Protein AF-A0A838LNK2-F1 (afdb_monomer)

Foldseek 3Di:
DKDKDKDFLDDADQEEEEEEEALQQDPLLQNLLVVLADGHHGYMYMGIFDDAPDPDALLNRLVVVLVVQCVVDVDDEYAYAYAALGLSSQVNSVVVCVVVVHHHPAREYEQYDAAPLLADPVQLVQLLVLLLVVQLVVLVPDDPVVSVVSVVVSVVVSVVSVCSNVDDLDDPLNVDDGSSVNSVSSRHPDDAAADADAYEYAHEPDEPRSGGRCSRCCVRYVNYWYAYFYDYSSLCRPPSVNSSSNSLLVNVRSDDPPQAAEEEQEEAAQDLLSVVVLLLLVVQPHAYAYEYAPNHLSRHFSSHRHYFHQDLVCNLVSVVVSCVVRVGLEYFYAAPVRLLSLLVLLVPQDCVDPSSVSSNVRSCFHWNDNVLSPVQQPQQSLQVLCVVLVQAAFDKDWDDDLVVVVVVCVVPPAKKKKAWTPDDQPPRIDIDGDSVVSVVSCCVNQDQDDPVRLVCCCVPRVDPVSVVCVVVVDTTTMMMTHDADAWKKKKKFADGQLATQDIFIWTQPDALDDRHDGFKIFTDDDPSVVSSCSSSSNVSRTHHMKMWMWGQHPVRHTHTRHIGSGGDSCLSDAHPVRHNSSQSSRVVVPRNPDDRDGDDWQNSMEGEPPRNCVSDVPDPCVVRTHDPDPPVGVSSNCSRPPDPPPDDDDDDDDPDPPVVPPPDD

Solvent-accessible surface area (backbone atoms only — not comparable to full-atom values): 35195 Å² total; per-residue (Å²): 113,52,48,77,46,78,44,77,80,38,84,54,77,68,52,55,41,38,36,26,25,32,34,69,37,41,56,70,60,45,46,38,26,60,73,37,36,76,90,44,46,16,31,39,28,36,13,55,28,47,39,77,68,48,91,58,38,54,67,61,49,9,50,54,51,32,54,51,51,43,68,79,46,79,68,74,65,38,30,33,32,4,32,29,55,12,14,58,30,31,55,50,15,50,51,54,37,42,76,71,71,44,52,70,76,41,42,32,26,37,54,47,78,72,43,72,62,78,42,57,68,72,55,50,52,51,12,51,50,47,46,51,49,62,54,53,64,70,37,84,83,48,60,68,72,60,33,51,55,51,48,51,58,46,50,53,51,51,50,50,52,55,46,59,48,75,47,78,85,81,85,58,48,61,79,42,90,46,42,32,57,20,32,49,53,28,46,52,70,52,75,92,62,78,45,94,47,74,34,40,34,39,33,37,68,49,50,90,68,42,46,63,65,64,74,66,42,48,88,30,24,78,43,57,42,54,32,27,34,58,38,35,78,58,33,41,27,74,31,62,72,24,1,31,52,41,17,53,42,48,51,71,68,70,52,77,76,82,86,48,56,31,33,31,43,30,33,79,54,57,57,52,54,57,33,49,49,36,38,50,42,32,71,50,45,30,46,24,31,27,35,24,34,84,80,19,42,41,63,41,26,60,42,27,54,45,57,39,66,42,39,78,88,46,45,64,61,36,50,51,53,42,48,68,74,64,65,44,70,31,52,46,27,49,32,69,67,35,42,54,47,50,50,47,51,39,74,72,35,50,67,93,38,72,69,23,33,53,50,35,53,36,48,35,63,16,54,12,47,77,88,34,65,69,53,68,60,35,64,47,58,49,51,51,55,32,48,79,65,72,31,53,51,58,64,61,40,75,44,92,48,67,64,49,50,54,57,46,46,74,75,45,83,70,46,31,32,40,36,35,59,90,52,64,80,68,47,56,57,43,80,30,81,47,77,77,48,43,59,54,47,46,55,66,59,49,47,66,77,50,68,70,55,20,50,46,35,32,70,74,71,62,33,56,58,53,44,50,43,53,74,72,60,62,65,58,55,37,34,39,31,50,57,78,71,58,45,50,28,39,34,19,34,16,30,51,75,19,39,64,72,27,47,27,32,29,40,55,75,37,49,63,53,101,59,39,62,69,17,25,35,30,45,39,83,53,70,54,53,54,51,37,49,45,52,51,30,37,78,47,24,28,14,36,38,25,24,38,36,29,34,26,34,93,89,65,49,43,27,51,75,47,68,42,90,15,40,44,90,58,42,77,49,58,14,68,88,59,36,33,20,58,42,48,54,42,33,78,74,76,35,71,64,61,72,72,73,83,84,80,44,53,91,28,21,35,23,37,67,64,47,29,57,70,72,40,77,82,44,67,47,72,76,65,25,33,58,62,64,58,74,95,39,58,47,48,51,51,55,66,68,51,72,71,93,78,75,76,94,70,96,76,80,84,82,66,81,70,75,77,72,77,83,70,136

Nearest PDB structures (foldseek):
  2pn1-assembly1_A-2  TM=7.742E-01  e=3.498E-11  Exiguobacterium sibiricum 255-15
  8q0t-assembly1_B  TM=6.467E-01  e=3.901E-11  Mycobacterium tuberculosis
  7crn-assembly2_B-2  TM=6.788E-01  e=2.236E-10  Streptomyces abietis
  6fw5-assembly4_D  TM=6.470E-01  e=3.384E-08  Mycobacterium tuberculosis CDC1551
  6fvj-assembly5_E  TM=6.782E-01  e=7.588E-07  Mycobacterium tuberculosis

Secondary structure (DSSP, 8-state):
--EEEEEEEE--SS-EEEEEP-TT--SGGGHHHHHHSPSSSEEEEEEEEPPTT----HHHHHHHHHHHHHHH--SS-EEEEEETHHHHHHHHHHHHHHHTT--EEEEEEES----GGGS-HHHHHHHHHHHHHHHHHTTTTS-HHHHHHHHHHHHHHHHHHHHHHHSPP---GGG--SHHHHHHHHHHH-------S-EEEEEESS-TTSS-HHHHHTTT-TTEEEEEESS-TTHHHHSHHHHHHHHHHHHHHHS--TTS-EEEEE-SS--HHHHHHHHHHHHTT-EEEEEE-TTSGGGT-TTEEEEEEPPSS-HHHHHHHHHHHH--SEEEESSHHHHHHHHHHHHHS-TTSHHHHHHHHHHHHHHB-GGGTTGGG-HHHHHHHHHHTT-----EEEESSHHHHHHHHHHS-S-EEEEETT--TTTTEEEESSHHHHHHHHHHHHSPPPHHHHHHHHHHT--HHHHHHHHTTPPPPEEEEEPPPSEEEEEEEEEETTEEEEEEEEEEEEESSTTSPEEEEEEE--HHHHHHHHHHHHHTTB-EEEEEEEEE-TT--EEEEEEE-S--TTTTS--TT---HHHHHHHHTT---SPPP----GGGEEE-TTHHHHH-TT-THHHHSEE---TT-HHHHHHHHS--TT----------GGGSSSS--

Radius of gyration: 28.28 Å; Cα contacts (8 Å, |Δi|>4): 1349; chains: 1; bounding box: 71×56×85 Å

pLDDT: mean 85.33, std 14.58, range [22.38, 98.44]

Sequence (665 aa):
MCRLTVAELRPGSDGTLFLLGGAGASTEELVPLVEGLPAGPRVVALALAADPGSADTVASMAAVAASAVGAEQPEGALRLLGYSFGGLLALEAAELLTAAGRSVAFVGLVDSFFDQRHWPTGLFARATARRTWVHLRDITGRPPVQALRELSARSARLTRRLRRRRGPAQPAVAALATPQDRNLAVMALWQPRVVDRPVTLFAATEADFGCDLAELWRPWLPQLEVRRVWGNHLDLTQTSVGAARLARAVSRAVEPTSGHLTVLVASTFRWPGAARLAADLTEVGCTVDGVAPRGSALHVVSAVRRSHPLGLVDPVGSLRSAIEASEPDLVIPFDDRTRQVLARIHAESDPTTASGSRMRELLEQSLGSPGTFASVYSRNGLMELARDAGVLCPPTAAVNSAADIAAWMGRNPGPAVLKTDGSWGGRGMAILRTDAEAGVAWRDLHRRPSLARALKRLVVERDPWALRAWVAGTRPTVSIQSYIEGRPANAAVACHRGTALGAVQAEVVESDGPTGPSTVLRVVDHPDMDYAVKSIVSRLELSGLCGLDFILDADGRAHLLELNPRATPTSHLIGADGADPLTLLRAVHGYDEPPARTASYPGGLVALFPQELVRDAGSRYLQCAHHDVPTYAPDLVAAALARPRGRRRGSTPRIAPAVVEAEVP

Mean predicted aligned error: 10.94 Å

Structure (mmCIF, N/CA/C/O backbone):
data_AF-A0A838LNK2-F1
#
_entry.id   AF-A0A838LNK2-F1
#
loop_
_atom_site.group_PDB
_atom_site.id
_atom_site.type_symbol
_atom_site.label_atom_id
_atom_site.label_alt_id
_atom_site.label_comp_id
_atom_site.label_asym_id
_atom_site.label_entity_id
_atom_site.label_seq_id
_atom_site.pdbx_PDB_ins_code
_atom_site.Cartn_x
_atom_site.Cartn_y
_atom_site.Cartn_z
_atom_site.occupancy
_atom_site.B_iso_or_equiv
_atom_site.auth_seq_id
_atom_site.auth_comp_id
_atom_site.auth_asym_id
_atom_site.auth_atom_id
_atom_site.pdbx_PDB_model_num
ATOM 1 N N . MET A 1 1 ? -20.623 6.439 42.849 1.00 74.50 1 MET A N 1
ATOM 2 C CA . MET A 1 1 ? -20.824 6.015 41.449 1.00 74.50 1 MET A CA 1
ATOM 3 C C . MET A 1 1 ? -20.039 6.992 40.613 1.00 74.50 1 MET A C 1
ATOM 5 O O . MET A 1 1 ? -20.141 8.171 40.909 1.00 74.50 1 MET A O 1
ATOM 9 N N . CYS A 1 2 ? -19.279 6.538 39.621 1.00 89.69 2 CYS A N 1
ATOM 10 C CA . CYS A 1 2 ? -18.494 7.434 38.772 1.00 89.69 2 CYS A CA 1
ATOM 11 C C . CYS A 1 2 ? -19.308 8.623 38.235 1.00 89.69 2 CYS A C 1
ATOM 13 O O . CYS A 1 2 ? -20.499 8.500 37.936 1.00 89.69 2 CYS A O 1
ATOM 15 N N . ARG A 1 3 ? -18.646 9.763 38.049 1.00 92.31 3 ARG A N 1
ATOM 16 C CA . ARG A 1 3 ? -19.239 10.927 37.382 1.00 92.31 3 ARG A CA 1
ATOM 17 C C . ARG A 1 3 ? -19.152 10.761 35.874 1.00 92.31 3 ARG A C 1
ATOM 19 O O . ARG A 1 3 ? -18.114 10.335 35.371 1.00 92.31 3 ARG A O 1
ATOM 26 N N . LEU A 1 4 ? -20.222 11.131 35.179 1.00 94.94 4 LEU A N 1
ATOM 27 C CA . LEU A 1 4 ? -20.313 11.153 33.723 1.00 94.94 4 LEU A CA 1
ATOM 28 C C . LEU A 1 4 ? -20.536 12.591 33.249 1.00 94.94 4 LEU A C 1
ATOM 30 O O . LEU A 1 4 ? -21.438 13.269 33.736 1.00 94.94 4 LEU A O 1
ATOM 34 N N . THR A 1 5 ? -19.757 13.005 32.258 1.00 95.75 5 THR A N 1
ATOM 35 C CA . THR A 1 5 ? -19.986 14.209 31.456 1.00 95.75 5 THR A CA 1
ATOM 36 C C . THR A 1 5 ? -20.310 13.775 30.032 1.00 95.75 5 THR A C 1
ATOM 38 O O . THR A 1 5 ? -19.558 12.990 29.455 1.00 95.75 5 THR A O 1
ATOM 41 N N . VAL A 1 6 ? -21.407 14.283 29.469 1.00 96.12 6 VAL A N 1
ATOM 42 C CA . VAL A 1 6 ? -21.793 14.078 28.065 1.00 96.12 6 VAL A CA 1
ATOM 43 C C . VAL A 1 6 ? -21.774 15.431 27.368 1.00 96.12 6 VAL A C 1
ATOM 45 O O . VAL A 1 6 ? -22.319 16.398 27.897 1.00 96.12 6 VAL A O 1
ATOM 48 N N . ALA A 1 7 ? -21.137 15.507 26.204 1.00 96.38 7 ALA A N 1
ATOM 49 C CA . ALA A 1 7 ? -21.087 16.713 25.390 1.00 96.38 7 ALA A CA 1
ATOM 50 C C . ALA A 1 7 ? -21.281 16.360 23.914 1.00 96.38 7 ALA A C 1
ATOM 52 O O . ALA A 1 7 ? -20.560 15.525 23.371 1.00 96.38 7 ALA A O 1
ATOM 53 N N . GLU A 1 8 ? -22.225 17.017 23.246 1.00 96.00 8 GLU A N 1
ATOM 54 C CA . GLU A 1 8 ? -22.284 16.987 21.787 1.00 96.00 8 GLU A CA 1
ATOM 55 C C . GLU A 1 8 ? -21.199 17.919 21.244 1.00 96.00 8 GLU A C 1
ATOM 57 O O . GLU A 1 8 ? -21.295 19.137 21.370 1.00 96.00 8 GLU A O 1
ATOM 62 N N . LEU A 1 9 ? -20.135 17.337 20.687 1.00 93.94 9 LEU A N 1
ATOM 63 C CA . LEU A 1 9 ? -19.018 18.106 20.134 1.00 93.94 9 LEU A CA 1
ATOM 64 C C . LEU A 1 9 ? -19.299 18.557 18.700 1.00 93.94 9 LEU A C 1
ATOM 66 O O . LEU A 1 9 ? -18.699 19.524 18.236 1.00 93.94 9 LEU A O 1
ATOM 70 N N . ARG A 1 10 ? -20.192 17.854 17.989 1.00 93.75 10 ARG A N 1
ATOM 71 C CA . ARG A 1 10 ? -20.588 18.216 16.628 1.00 93.75 10 ARG A CA 1
ATOM 72 C C . ARG A 1 10 ? -21.964 17.647 16.255 1.00 93.75 10 ARG A C 1
ATOM 74 O O . ARG A 1 10 ? -22.148 16.433 16.388 1.00 93.75 10 ARG A O 1
ATOM 81 N N . PRO A 1 11 ? -22.886 18.460 15.714 1.00 92.06 11 PRO A N 1
ATOM 82 C CA . PRO A 1 11 ? -24.131 17.958 15.142 1.00 92.06 11 PRO A CA 1
ATOM 83 C C . PRO A 1 11 ? -23.877 17.237 13.810 1.00 92.06 11 PRO A C 1
ATOM 85 O O . PRO A 1 11 ? -22.873 17.472 13.138 1.00 92.06 11 PRO A O 1
ATOM 88 N N . GLY A 1 12 ? -24.790 16.361 13.403 1.00 87.88 12 GLY A N 1
ATOM 89 C CA . GLY A 1 12 ? -24.689 15.634 12.138 1.00 87.88 12 GLY A CA 1
ATOM 90 C C . GLY A 1 12 ? -25.883 14.714 11.906 1.00 87.88 12 GLY A C 1
ATOM 91 O O . GLY A 1 12 ? -26.748 14.585 12.772 1.00 87.88 12 GLY A O 1
ATOM 92 N N . SER A 1 13 ? -25.927 14.082 10.737 1.00 82.88 13 SER A N 1
ATOM 93 C CA . SER A 1 13 ? -27.058 13.263 10.279 1.00 82.88 13 SER A CA 1
ATOM 94 C C . SER A 1 13 ? -26.663 11.873 9.779 1.00 82.88 13 SER A C 1
ATOM 96 O O . SER A 1 13 ? -27.520 10.994 9.719 1.00 82.88 13 SER A O 1
ATOM 98 N N . ASP A 1 14 ? -25.377 11.617 9.518 1.00 82.31 14 ASP A N 1
ATOM 99 C CA . ASP A 1 14 ? -24.897 10.335 8.970 1.00 82.31 14 ASP A CA 1
ATOM 100 C C . ASP A 1 14 ? -24.593 9.305 10.074 1.00 82.31 14 ASP A C 1
ATOM 102 O O . ASP A 1 14 ? -23.548 8.642 10.110 1.00 82.31 14 ASP A O 1
ATOM 106 N N . GLY A 1 15 ? -25.526 9.188 11.022 1.00 85.50 15 GLY A N 1
ATOM 107 C CA . GLY A 1 15 ? -25.387 8.409 12.251 1.00 85.50 15 GLY A CA 1
ATOM 108 C C . GLY A 1 15 ? -24.542 9.101 13.329 1.00 85.50 15 GLY A C 1
ATOM 109 O O . GLY A 1 15 ? -23.987 10.180 13.119 1.00 85.50 15 GLY A O 1
ATOM 110 N N . THR A 1 16 ? -24.440 8.466 14.500 1.00 93.69 16 THR A N 1
ATOM 111 C CA . THR A 1 16 ? -23.703 9.008 15.656 1.00 93.69 16 THR A CA 1
ATOM 112 C C . THR A 1 16 ? -22.418 8.229 15.907 1.00 93.69 16 THR A C 1
ATOM 114 O O . THR A 1 16 ? -22.426 6.997 15.936 1.00 93.69 16 THR A O 1
ATOM 117 N N . LEU A 1 17 ? -21.317 8.946 16.132 1.00 95.50 17 LEU A N 1
ATOM 118 C CA . LEU A 1 17 ? -20.069 8.417 16.669 1.00 95.50 17 LEU A CA 1
ATOM 119 C C . LEU A 1 17 ? -19.935 8.830 18.141 1.00 95.50 17 LEU A C 1
ATOM 121 O O . LEU A 1 17 ? -19.808 10.015 18.453 1.00 95.50 17 LEU A O 1
ATOM 125 N N . PHE A 1 18 ? -19.946 7.847 19.040 1.00 97.69 18 PHE A N 1
ATOM 126 C CA . PHE A 1 18 ? -19.759 8.057 20.474 1.00 97.69 18 PHE A CA 1
ATOM 127 C C . PHE A 1 18 ? -18.275 7.973 20.836 1.00 97.69 18 PHE A C 1
ATOM 129 O O . PHE A 1 18 ? -17.656 6.919 20.666 1.00 97.69 18 PHE A O 1
ATOM 136 N N . LEU A 1 19 ? -17.709 9.071 21.342 1.00 97.00 19 LEU A N 1
ATOM 137 C CA . LEU A 1 19 ? -16.298 9.177 21.714 1.00 97.00 19 LEU A CA 1
ATOM 138 C C . LEU A 1 19 ? -16.109 9.084 23.227 1.00 97.00 19 LEU A C 1
ATOM 140 O O . LEU A 1 19 ? -16.558 9.956 23.962 1.00 97.00 19 LEU A O 1
ATOM 144 N N . LEU A 1 20 ? -15.409 8.062 23.709 1.00 97.50 20 LEU A N 1
ATOM 145 C CA . LEU A 1 20 ? -15.103 7.907 25.128 1.00 97.50 20 LEU A CA 1
ATOM 146 C C . LEU A 1 20 ? -13.711 8.472 25.431 1.00 97.50 20 LEU A C 1
ATOM 148 O O . LEU A 1 20 ? -12.708 8.003 24.886 1.00 97.50 20 LEU A O 1
ATOM 152 N N . GLY A 1 21 ? -13.671 9.478 26.306 1.00 94.44 21 GLY A N 1
ATOM 153 C CA . GLY A 1 21 ? -12.458 10.183 26.718 1.00 94.44 21 GLY A CA 1
ATOM 154 C C . GLY A 1 21 ? -11.456 9.302 27.464 1.00 94.44 21 GLY A C 1
ATOM 155 O O . GLY A 1 21 ? -11.776 8.227 27.979 1.00 94.44 21 GLY A O 1
ATOM 156 N N . GLY A 1 22 ? -10.219 9.780 27.522 1.00 93.06 22 GLY A N 1
ATOM 157 C CA . GLY A 1 22 ? -9.114 9.141 28.210 1.00 93.06 22 GLY A CA 1
ATOM 158 C C . GLY A 1 22 ? -9.207 9.254 29.727 1.00 93.06 22 GLY A C 1
ATOM 159 O O . GLY A 1 22 ? -10.212 9.642 30.325 1.00 93.06 22 GLY A O 1
ATOM 160 N N . ALA A 1 23 ? -8.110 8.889 30.394 1.00 90.12 23 ALA A N 1
ATOM 161 C CA . ALA A 1 23 ? -8.081 8.852 31.852 1.00 90.12 23 ALA A CA 1
ATOM 162 C C . ALA A 1 23 ? -8.313 10.240 32.477 1.00 90.12 23 ALA A C 1
ATOM 164 O O . ALA A 1 23 ? -8.820 10.304 33.592 1.00 90.12 23 ALA A O 1
ATOM 165 N N . GLY A 1 24 ? -8.005 11.332 31.766 1.00 86.94 24 GLY A N 1
ATOM 166 C CA . GLY A 1 24 ? -8.180 12.708 32.239 1.00 86.94 24 GLY A CA 1
ATOM 167 C C . GLY A 1 24 ? -9.624 13.107 32.562 1.00 86.94 24 GLY A C 1
ATOM 168 O O . GLY A 1 24 ? -9.816 14.084 33.280 1.00 86.94 24 GLY A O 1
ATOM 169 N N . ALA A 1 25 ? -10.617 12.335 32.099 1.00 85.62 25 ALA A N 1
ATOM 170 C CA . ALA A 1 25 ? -12.041 12.609 32.288 1.00 85.62 25 ALA A CA 1
ATOM 171 C C . ALA A 1 25 ? -12.472 13.995 31.769 1.00 85.62 25 ALA A C 1
ATOM 173 O O . ALA A 1 25 ? -13.292 14.672 32.388 1.00 85.62 25 ALA A O 1
ATOM 174 N N . SER A 1 26 ? -11.941 14.392 30.611 1.00 89.25 26 SER A N 1
ATOM 175 C CA . SER A 1 26 ? -12.348 15.598 29.889 1.00 89.25 26 SER A CA 1
ATOM 176 C C . SER A 1 26 ? -12.797 15.238 28.478 1.00 89.25 26 SER A C 1
ATOM 178 O O . SER A 1 26 ? -12.225 14.353 27.848 1.00 89.25 26 SER A O 1
ATOM 180 N N . THR A 1 27 ? -13.818 15.923 27.970 1.00 89.56 27 THR A N 1
ATOM 181 C CA . THR A 1 27 ? -14.219 15.835 26.559 1.00 89.56 27 THR A CA 1
ATOM 182 C C . THR A 1 27 ? -13.387 16.763 25.670 1.00 89.56 27 THR A C 1
ATOM 184 O O . THR A 1 27 ? -13.336 16.553 24.462 1.00 89.56 27 THR A O 1
ATOM 187 N N . GLU A 1 28 ? -12.699 17.758 26.244 1.00 89.19 28 GLU A N 1
ATOM 188 C CA . GLU A 1 28 ? -11.883 18.731 25.500 1.00 89.19 28 GLU A CA 1
ATOM 189 C C . GLU A 1 28 ? -10.689 18.074 24.800 1.00 89.19 28 GLU A C 1
ATOM 191 O O . GLU A 1 28 ? -10.320 18.475 23.701 1.00 89.19 28 GLU A O 1
ATOM 196 N N . GLU A 1 29 ? -10.126 17.008 25.384 1.00 88.12 29 GLU A N 1
ATOM 197 C CA . GLU A 1 29 ? -8.998 16.277 24.787 1.00 88.12 29 GLU A CA 1
ATOM 198 C C . GLU A 1 29 ? -9.354 15.578 23.467 1.00 88.12 29 GLU A C 1
ATOM 200 O O . GLU A 1 29 ? -8.467 15.070 22.790 1.00 88.12 29 GLU A O 1
ATOM 205 N N . LEU A 1 30 ? -10.641 15.530 23.109 1.00 89.94 30 LEU A N 1
ATOM 206 C CA . LEU A 1 30 ? -11.144 14.922 21.883 1.00 89.94 30 LEU A CA 1
ATOM 207 C C . LEU A 1 30 ? -11.480 15.958 20.802 1.00 89.94 30 LEU A C 1
ATOM 209 O O . LEU A 1 30 ? -11.682 15.569 19.656 1.00 89.94 30 LEU A O 1
ATOM 213 N N . VAL A 1 31 ? -11.520 17.256 21.124 1.00 92.06 31 VAL A N 1
ATOM 214 C CA . VAL A 1 31 ? -11.920 18.313 20.175 1.00 92.06 31 VAL A CA 1
ATOM 215 C C . VAL A 1 31 ? -11.058 18.319 18.906 1.00 92.06 31 VAL A C 1
ATOM 217 O O . VAL A 1 31 ? -11.649 18.263 17.826 1.00 92.06 31 VAL A O 1
ATOM 220 N N . PRO A 1 32 ? -9.710 18.247 18.969 1.00 92.62 32 PRO A N 1
ATOM 221 C CA . PRO A 1 32 ? -8.895 18.235 17.751 1.00 92.62 32 PRO A CA 1
ATOM 222 C C . PRO A 1 32 ? -9.183 17.035 16.835 1.00 92.62 32 PRO A C 1
ATOM 224 O O . PRO A 1 32 ? -9.056 17.128 15.615 1.00 92.62 32 PRO A O 1
ATOM 227 N N . LEU A 1 33 ? -9.587 15.891 17.406 1.00 91.38 33 LEU A N 1
ATOM 228 C CA . LEU A 1 33 ? -10.009 14.724 16.625 1.00 91.38 33 LEU A CA 1
ATOM 229 C C . LEU A 1 33 ? -11.334 15.006 15.908 1.00 91.38 33 LEU A C 1
ATOM 231 O O . LEU A 1 33 ? -11.472 14.669 14.735 1.00 91.38 33 LEU A O 1
ATOM 235 N N . VAL A 1 34 ? -12.293 15.636 16.591 1.00 92.50 34 VAL A N 1
ATOM 236 C CA . VAL A 1 34 ? -13.597 15.987 16.008 1.00 92.50 34 VAL A CA 1
ATOM 237 C C . VAL A 1 34 ? -13.464 17.017 14.889 1.00 92.50 34 VAL A C 1
ATOM 239 O O . VAL A 1 34 ? -14.128 16.876 13.863 1.00 92.50 34 VAL A O 1
ATOM 242 N N . GLU A 1 35 ? -12.582 18.004 15.048 1.00 90.62 35 GLU A N 1
ATOM 243 C CA . GLU A 1 35 ? -12.276 19.005 14.016 1.00 90.62 35 GLU A CA 1
ATOM 244 C C . GLU A 1 35 ? -11.683 18.374 12.747 1.00 90.62 35 GLU A C 1
ATOM 246 O O . GLU A 1 35 ? -11.937 18.850 11.644 1.00 90.62 35 GLU A O 1
ATOM 251 N N . GLY A 1 36 ? -10.928 17.279 12.886 1.00 86.44 36 GLY A N 1
ATOM 252 C CA . GLY A 1 36 ? -10.340 16.564 11.753 1.00 86.44 36 GLY A CA 1
ATOM 253 C C . GLY A 1 36 ? -11.273 15.572 11.049 1.00 86.44 36 GLY A C 1
ATOM 254 O O . GLY A 1 36 ? -10.923 15.082 9.973 1.00 86.44 36 GLY A O 1
ATOM 255 N N . LEU A 1 37 ? -12.412 15.201 11.649 1.00 87.75 37 LEU A N 1
ATOM 256 C CA . LEU A 1 37 ? -13.357 14.252 11.045 1.00 87.75 37 LEU A CA 1
ATOM 257 C C . LEU A 1 37 ? -14.132 14.941 9.912 1.00 87.75 37 LEU A C 1
ATOM 259 O O . LEU A 1 37 ? -14.537 16.090 10.093 1.00 87.75 37 LEU A O 1
ATOM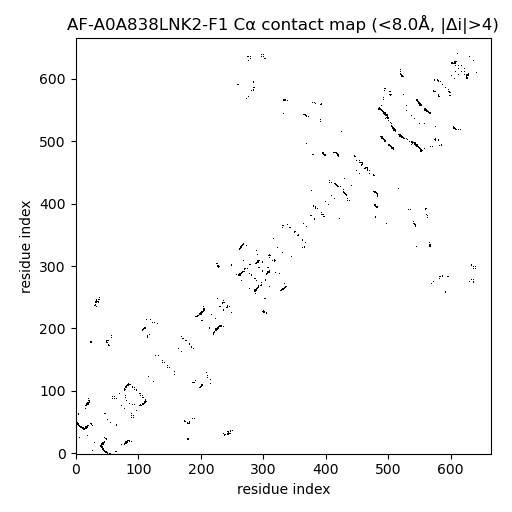 263 N N . PRO A 1 38 ? -14.444 14.261 8.793 1.00 79.56 38 PRO A N 1
ATOM 264 C CA . PRO A 1 38 ? -15.270 14.861 7.749 1.00 79.56 38 PRO A CA 1
ATOM 265 C C . PRO A 1 38 ? -16.655 15.241 8.283 1.00 79.56 38 PRO A C 1
ATOM 267 O O . PRO A 1 38 ? -17.136 14.683 9.281 1.00 79.56 38 PRO A O 1
ATOM 270 N N . ALA A 1 39 ? -17.285 16.214 7.625 1.00 74.75 39 ALA A N 1
ATOM 271 C CA . ALA A 1 39 ? -18.676 16.566 7.880 1.00 74.75 39 ALA A CA 1
ATOM 272 C C . ALA A 1 39 ? -19.572 15.356 7.567 1.00 74.75 39 ALA A C 1
ATOM 274 O O . ALA A 1 39 ? -19.324 14.648 6.597 1.00 74.75 39 ALA A O 1
ATOM 275 N N . GLY A 1 40 ? -20.573 15.094 8.409 1.00 81.81 40 GLY A N 1
ATOM 276 C CA . GLY A 1 40 ? -21.479 13.955 8.229 1.00 81.81 40 GLY A CA 1
ATOM 277 C C . GLY A 1 40 ? -21.999 13.403 9.555 1.00 81.81 40 GLY A C 1
ATOM 278 O O . GLY A 1 40 ? -23.141 13.693 9.928 1.00 81.81 40 GLY A O 1
ATOM 279 N N . PRO A 1 41 ? -21.189 12.640 10.318 1.00 86.44 41 PRO A N 1
ATOM 280 C CA . PRO A 1 41 ? -21.662 12.011 11.543 1.00 86.44 41 PRO A CA 1
ATOM 281 C C . PRO A 1 41 ? -21.807 13.021 12.685 1.00 86.44 41 PRO A C 1
ATOM 283 O O . PRO A 1 41 ? -20.926 13.869 12.898 1.00 86.44 41 PRO A O 1
ATOM 286 N N . ARG A 1 42 ? -22.887 12.857 13.461 1.00 93.94 42 ARG A N 1
ATOM 287 C CA . ARG A 1 42 ? -23.053 13.470 14.788 1.00 93.94 42 ARG A CA 1
ATOM 288 C C . ARG A 1 42 ? -21.987 12.896 15.717 1.00 93.94 42 ARG A C 1
ATOM 290 O O . ARG A 1 42 ? -21.743 11.690 15.698 1.00 93.94 42 ARG A O 1
ATOM 297 N N . VAL A 1 43 ? -21.351 13.728 16.535 1.00 95.50 43 VAL A N 1
ATOM 298 C CA . VAL A 1 43 ? -20.285 13.301 17.449 1.00 95.50 43 VAL A CA 1
ATOM 299 C C . VAL A 1 43 ? -20.636 13.670 18.883 1.00 95.50 43 VAL A C 1
ATOM 301 O O . VAL A 1 43 ? -20.709 14.847 19.236 1.00 95.50 43 VAL A O 1
ATOM 304 N N . VAL A 1 44 ? -20.813 12.645 19.718 1.00 97.00 44 VAL A N 1
ATOM 305 C CA . VAL A 1 44 ? -21.146 12.785 21.142 1.00 97.00 44 VAL A CA 1
ATOM 306 C C . VAL A 1 44 ? -19.995 12.235 21.973 1.00 97.00 44 VAL A C 1
ATOM 308 O O . VAL A 1 44 ? -19.653 11.059 21.865 1.00 97.00 44 VAL A O 1
ATOM 311 N N . ALA A 1 45 ? -19.385 13.074 22.804 1.00 97.00 45 ALA A N 1
ATOM 312 C CA . ALA A 1 45 ? -18.290 12.696 23.681 1.00 97.00 45 ALA A CA 1
ATOM 313 C C . ALA A 1 45 ? -18.777 12.394 25.102 1.00 97.00 45 ALA A C 1
ATOM 315 O O . ALA A 1 45 ? -19.605 13.113 25.661 1.00 97.00 45 ALA A O 1
ATOM 316 N N . LEU A 1 46 ? -18.231 11.334 25.693 1.00 97.62 46 LEU A N 1
ATOM 317 C CA . LEU A 1 46 ? -18.478 10.899 27.059 1.00 97.62 46 LEU A CA 1
ATOM 318 C C . LEU A 1 46 ? -17.152 10.890 27.821 1.00 97.62 46 LEU A C 1
ATOM 320 O O . LEU A 1 46 ? -16.201 10.218 27.424 1.00 97.62 46 LEU A O 1
ATOM 324 N N . ALA A 1 47 ? -17.099 11.582 28.954 1.00 95.81 47 ALA A N 1
ATOM 325 C CA . ALA A 1 47 ? -15.968 11.543 29.871 1.00 95.81 47 ALA A CA 1
ATOM 326 C C . ALA A 1 47 ? -16.415 10.999 31.229 1.00 95.81 47 ALA A C 1
ATOM 328 O O . ALA A 1 47 ? -17.364 11.506 31.826 1.00 95.81 47 ALA A O 1
ATOM 329 N N . LEU A 1 48 ? -15.739 9.953 31.710 1.00 95.38 48 LEU A N 1
ATOM 330 C CA . LEU A 1 48 ? -16.074 9.294 32.970 1.00 95.38 48 LEU A CA 1
ATOM 331 C C . LEU A 1 48 ? -14.943 9.455 33.985 1.00 95.38 48 LEU A C 1
ATOM 333 O O . LEU A 1 48 ? -13.781 9.196 33.675 1.00 95.38 48 LEU A O 1
ATOM 337 N N . ALA A 1 49 ? -15.287 9.833 35.215 1.00 93.38 49 ALA A N 1
ATOM 338 C CA . ALA A 1 49 ? -14.353 9.962 36.330 1.00 93.38 49 ALA A CA 1
ATOM 339 C C . ALA A 1 49 ? -14.757 9.035 37.477 1.00 93.38 49 ALA A C 1
ATOM 341 O O . ALA A 1 49 ? -15.825 9.209 38.068 1.00 93.38 49 ALA A O 1
ATOM 342 N N . ALA A 1 50 ? -13.888 8.086 37.828 1.00 90.19 50 ALA A N 1
ATOM 343 C CA . ALA A 1 50 ? -14.065 7.249 39.010 1.00 90.19 50 ALA A CA 1
ATOM 344 C C . ALA A 1 50 ? -14.137 8.115 40.274 1.00 90.19 50 ALA A C 1
ATOM 346 O O . ALA A 1 50 ? -13.285 8.981 40.482 1.00 90.19 50 ALA A O 1
ATOM 347 N N . ASP A 1 51 ? -15.131 7.902 41.132 1.00 85.12 51 ASP A N 1
ATOM 348 C CA . ASP A 1 51 ? -15.364 8.754 42.298 1.00 85.12 51 ASP A CA 1
ATOM 349 C C . ASP A 1 51 ? -14.378 8.455 43.443 1.00 85.12 51 ASP A C 1
ATOM 351 O O . ASP A 1 51 ? -14.000 7.293 43.638 1.00 85.12 51 ASP A O 1
ATOM 355 N N . PRO A 1 52 ? -13.946 9.457 44.238 1.00 78.88 52 PRO A N 1
ATOM 356 C CA . PRO A 1 52 ? -13.039 9.215 45.357 1.00 78.88 52 PRO A CA 1
ATOM 357 C C . PRO A 1 52 ? -13.692 8.281 46.383 1.00 78.88 52 PRO A C 1
ATOM 359 O O . PRO A 1 52 ? -14.823 8.511 46.801 1.00 78.88 52 PRO A O 1
ATOM 362 N N . GLY A 1 53 ? -12.988 7.220 46.786 1.00 71.19 53 GLY A N 1
ATOM 363 C CA . GLY A 1 53 ? -13.496 6.254 47.771 1.00 71.19 53 GLY A CA 1
ATOM 364 C C . GLY A 1 53 ? -14.602 5.321 47.261 1.00 71.19 53 GLY A C 1
ATOM 365 O O . GLY A 1 53 ? -15.118 4.518 48.033 1.00 71.19 53 GLY A O 1
ATOM 366 N N . SER A 1 54 ? -14.954 5.393 45.976 1.00 77.06 54 SER A N 1
ATOM 367 C CA . SER A 1 54 ? -15.877 4.447 45.351 1.00 77.06 54 SER A CA 1
ATOM 368 C C . SER A 1 54 ? -15.203 3.100 45.052 1.00 77.06 54 SER A C 1
ATOM 370 O O . SER A 1 54 ? -13.982 3.012 44.903 1.00 77.06 54 SER A O 1
ATOM 372 N N . ALA A 1 55 ? -16.017 2.052 44.909 1.00 82.69 55 ALA A N 1
ATOM 373 C CA . ALA A 1 55 ? -15.604 0.762 44.355 1.00 82.69 55 ALA A CA 1
ATOM 374 C C . ALA A 1 55 ? -15.770 0.723 42.820 1.00 82.69 55 ALA A C 1
ATOM 376 O O . ALA A 1 55 ? -16.117 -0.319 42.264 1.00 82.69 55 ALA A O 1
ATOM 377 N N . ASP A 1 56 ? -15.589 1.865 42.142 1.00 89.56 56 ASP A N 1
ATOM 378 C CA . ASP A 1 56 ? -15.745 1.946 40.691 1.00 89.56 56 ASP A CA 1
ATOM 379 C C . ASP A 1 56 ? -14.761 0.995 39.988 1.00 89.56 56 ASP A C 1
ATOM 381 O O . ASP A 1 56 ? -13.581 0.886 40.330 1.00 89.56 56 ASP A O 1
ATOM 385 N N . THR A 1 57 ? -15.269 0.297 38.978 1.00 92.94 57 THR A N 1
ATOM 386 C CA . THR A 1 57 ? -14.515 -0.596 38.099 1.00 92.94 57 THR A CA 1
ATOM 387 C C . THR A 1 57 ? -14.747 -0.177 36.652 1.00 92.94 57 THR A C 1
ATOM 389 O O . THR A 1 57 ? -15.717 0.517 36.351 1.00 92.94 57 THR A O 1
ATOM 392 N N . VAL A 1 58 ? -13.909 -0.644 35.722 1.00 94.69 58 VAL A N 1
ATOM 393 C CA . VAL A 1 58 ? -14.165 -0.428 34.287 1.00 94.69 58 VAL A CA 1
ATOM 394 C C . VAL A 1 58 ? -15.552 -0.953 33.898 1.00 94.69 58 VAL A C 1
ATOM 396 O O . VAL A 1 58 ? -16.252 -0.281 33.156 1.00 94.69 58 VAL A O 1
ATOM 399 N N . ALA A 1 59 ? -15.993 -2.088 34.453 1.00 94.38 59 ALA A N 1
ATOM 400 C CA . ALA A 1 59 ? -17.316 -2.648 34.177 1.00 94.38 59 ALA A CA 1
ATOM 401 C C . ALA A 1 59 ? -18.460 -1.742 34.671 1.00 94.38 59 ALA A C 1
ATOM 403 O O . ALA A 1 59 ? -19.401 -1.483 33.923 1.00 94.38 59 ALA A O 1
ATOM 404 N N . SER A 1 60 ? -18.379 -1.218 35.902 1.00 95.62 60 SER A N 1
ATOM 405 C CA . SER A 1 60 ? -19.422 -0.322 36.427 1.00 95.62 60 SER A CA 1
ATOM 406 C C . SER A 1 60 ? -19.458 1.013 35.681 1.00 95.62 60 SER A C 1
ATOM 408 O O . SER A 1 60 ? -20.535 1.529 35.397 1.00 95.62 60 SER A O 1
ATOM 410 N N . MET A 1 61 ? -18.295 1.549 35.307 1.00 97.00 61 MET A N 1
ATOM 411 C CA . 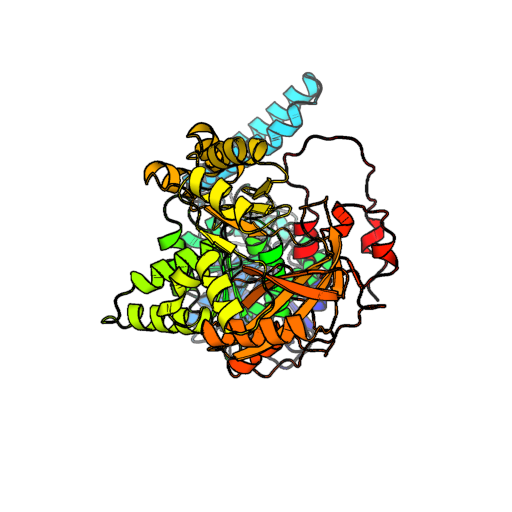MET A 1 61 ? -18.193 2.765 34.495 1.00 97.00 61 MET A CA 1
ATOM 412 C C . MET A 1 61 ? -18.711 2.537 33.066 1.00 97.00 61 MET A C 1
ATOM 414 O O . MET A 1 61 ? -19.447 3.363 32.535 1.00 97.00 61 MET A O 1
ATOM 418 N N . ALA A 1 62 ? -18.398 1.395 32.453 1.00 97.56 62 ALA A N 1
ATOM 419 C CA . ALA A 1 62 ? -18.905 1.027 31.134 1.00 97.56 62 ALA A CA 1
ATOM 420 C C . ALA A 1 62 ? -20.429 0.843 31.122 1.00 97.56 62 ALA A C 1
ATOM 422 O O . ALA A 1 62 ? -21.065 1.193 30.134 1.00 97.56 62 ALA A O 1
ATOM 423 N N . ALA A 1 63 ? -21.033 0.369 32.218 1.00 97.81 63 ALA A N 1
ATOM 424 C CA . ALA A 1 63 ? -22.488 0.304 32.354 1.00 97.81 63 ALA A CA 1
ATOM 425 C C . ALA A 1 63 ? -23.136 1.699 32.360 1.00 97.81 63 ALA A C 1
ATOM 427 O O . ALA A 1 63 ? -24.154 1.908 31.700 1.00 97.81 63 ALA A O 1
ATOM 428 N N . VAL A 1 64 ? -22.514 2.673 33.036 1.00 97.56 64 VAL A N 1
ATOM 429 C CA . VAL A 1 64 ? -22.949 4.080 32.994 1.00 97.56 64 VAL A CA 1
ATOM 430 C C . VAL A 1 64 ? -22.830 4.642 31.574 1.00 97.56 64 VAL A C 1
ATOM 432 O O . VAL A 1 64 ? -23.774 5.258 31.080 1.00 97.56 64 VAL A O 1
ATOM 435 N N . ALA A 1 65 ? -21.718 4.372 30.880 1.00 97.62 65 ALA A N 1
ATOM 436 C CA . ALA A 1 65 ? -21.536 4.781 29.488 1.00 97.62 65 ALA A CA 1
ATOM 437 C C . ALA A 1 65 ? -22.566 4.129 28.545 1.00 97.62 65 ALA A C 1
ATOM 439 O O . ALA A 1 65 ? -23.177 4.824 27.739 1.00 97.62 65 ALA A O 1
ATOM 440 N N . ALA A 1 66 ? -22.813 2.821 28.671 1.00 98.06 66 ALA A N 1
ATOM 441 C CA . ALA A 1 66 ? -23.796 2.089 27.870 1.00 98.06 66 ALA A CA 1
ATOM 442 C C . ALA A 1 66 ? -25.218 2.637 28.061 1.00 98.06 66 ALA A C 1
ATOM 444 O O . ALA A 1 66 ? -25.940 2.817 27.082 1.00 98.06 66 ALA A O 1
ATOM 445 N N . SER A 1 67 ? -25.604 2.958 29.301 1.00 97.44 67 SER A N 1
ATOM 446 C CA . SER A 1 67 ? -26.903 3.575 29.586 1.00 97.44 67 SER A CA 1
ATOM 447 C C . SER A 1 67 ? -27.040 4.949 28.927 1.00 97.44 67 SER A C 1
ATOM 449 O O . SER A 1 67 ? -28.090 5.246 28.365 1.00 97.44 67 SER A O 1
ATOM 451 N N . ALA A 1 68 ? -25.992 5.776 28.974 1.00 97.25 68 ALA A N 1
ATOM 452 C CA . ALA A 1 68 ? -26.001 7.099 28.354 1.00 97.25 68 ALA A CA 1
ATOM 453 C C . ALA A 1 68 ? -26.061 7.014 26.822 1.00 97.25 68 ALA A C 1
ATOM 455 O O . ALA A 1 68 ? -26.895 7.665 26.203 1.00 97.25 68 ALA A O 1
ATOM 456 N N . VAL A 1 69 ? -25.245 6.148 26.213 1.00 97.50 69 VAL A N 1
ATOM 457 C CA . VAL A 1 69 ? -25.264 5.886 24.763 1.00 97.50 69 VAL A CA 1
ATOM 458 C C . VAL A 1 69 ? -26.639 5.386 24.313 1.00 97.50 69 VAL A C 1
ATOM 460 O O . VAL A 1 69 ? -27.169 5.848 23.306 1.00 97.50 69 VAL A O 1
ATOM 463 N N . GLY A 1 70 ? -27.237 4.460 25.068 1.00 95.25 70 GLY A N 1
ATOM 464 C CA . GLY A 1 70 ? -28.560 3.925 24.765 1.00 95.25 70 GLY A CA 1
ATOM 465 C C . GLY A 1 70 ? -29.674 4.971 24.841 1.00 95.25 70 GLY A C 1
ATOM 466 O O . GLY A 1 70 ? -30.604 4.899 24.042 1.00 95.25 70 GLY A O 1
ATOM 467 N N . ALA A 1 71 ? -29.566 5.937 25.759 1.00 94.75 71 ALA A N 1
ATOM 468 C CA . ALA A 1 71 ? -30.508 7.047 25.887 1.00 94.75 71 ALA A CA 1
ATOM 469 C C . ALA A 1 71 ? -30.337 8.097 24.774 1.00 94.75 71 ALA A C 1
ATOM 471 O O . ALA A 1 71 ? -31.330 8.565 24.225 1.00 94.75 71 ALA A O 1
ATOM 472 N N . GLU A 1 72 ? -29.093 8.427 24.410 1.00 94.56 72 GLU A N 1
ATOM 473 C CA . GLU A 1 72 ? -28.766 9.381 23.337 1.00 94.56 72 GLU A CA 1
ATOM 474 C C . GLU A 1 72 ? -29.152 8.879 21.943 1.00 94.56 72 GLU A C 1
ATOM 476 O O . GLU A 1 72 ? -29.501 9.667 21.066 1.00 94.56 72 GLU A O 1
ATOM 481 N N . GLN A 1 73 ? -29.072 7.566 21.721 1.00 93.81 73 GLN A N 1
ATOM 482 C CA . GLN A 1 73 ? -29.498 6.936 20.480 1.00 93.81 73 GLN A CA 1
ATOM 483 C C . GLN A 1 73 ? -30.273 5.644 20.794 1.00 93.81 73 GLN A C 1
ATOM 485 O O . GLN A 1 73 ? -29.672 4.566 20.902 1.00 93.81 73 GLN A O 1
ATOM 490 N N . PRO A 1 74 ? -31.611 5.720 20.917 1.00 91.19 74 PRO A N 1
ATOM 491 C CA . PRO A 1 74 ? -32.456 4.558 21.205 1.00 91.19 74 PRO A CA 1
ATOM 492 C C . PRO A 1 74 ? -32.502 3.532 20.064 1.00 91.19 74 PRO A C 1
ATOM 494 O O . PRO A 1 74 ? -32.597 2.333 20.320 1.00 91.19 74 PRO A O 1
ATOM 497 N N . GLU A 1 75 ? -32.370 3.987 18.814 1.00 88.94 75 GLU A N 1
ATOM 498 C CA . GLU A 1 75 ? -32.516 3.169 17.604 1.00 88.94 75 GLU A CA 1
ATOM 499 C C . GLU A 1 75 ? -31.299 3.248 16.670 1.00 88.94 75 GLU A C 1
ATOM 501 O O . GLU A 1 75 ? -30.461 4.143 16.756 1.00 88.94 75 GLU A O 1
ATOM 506 N N . GLY A 1 76 ? -31.190 2.288 15.753 1.00 87.94 76 GLY A N 1
ATOM 507 C CA . GLY A 1 76 ? -30.089 2.216 14.794 1.00 87.94 76 GLY A CA 1
ATOM 508 C C . GLY A 1 76 ? -28.796 1.627 15.366 1.00 87.94 76 GLY A C 1
ATOM 509 O O . GLY A 1 76 ? -28.690 1.296 16.553 1.00 87.94 76 GLY A O 1
ATOM 510 N N . ALA A 1 77 ? -27.816 1.456 14.478 1.00 91.81 77 ALA A N 1
ATOM 511 C CA . ALA A 1 77 ? -26.540 0.845 14.816 1.00 91.81 77 ALA A CA 1
ATOM 512 C C . ALA A 1 77 ? -25.602 1.841 15.515 1.00 91.81 77 ALA A C 1
ATOM 514 O O . ALA A 1 77 ? -25.441 2.982 15.080 1.00 91.81 77 ALA A O 1
ATOM 515 N N . LEU A 1 78 ? -24.975 1.388 16.598 1.00 95.62 78 LEU A N 1
ATOM 516 C CA . LEU A 1 78 ? -24.106 2.193 17.450 1.00 95.62 78 LEU A CA 1
ATOM 517 C C . LEU A 1 78 ? -22.647 2.109 16.990 1.00 95.62 78 LEU A C 1
ATOM 519 O O . LEU A 1 78 ? -22.166 1.039 16.608 1.00 95.62 78 LEU A O 1
ATOM 523 N N . ARG A 1 79 ? -21.931 3.233 17.062 1.00 96.31 79 ARG A N 1
ATOM 524 C CA . ARG A 1 79 ? -20.500 3.336 16.744 1.00 96.31 79 ARG A CA 1
ATOM 525 C C . ARG A 1 79 ? -19.772 3.923 17.950 1.00 96.31 79 ARG A C 1
ATOM 527 O O . ARG A 1 79 ? -20.038 5.059 18.332 1.00 96.31 79 ARG A O 1
ATOM 534 N N . LEU A 1 80 ? -18.881 3.146 18.556 1.00 97.94 80 LEU A N 1
ATOM 535 C CA . LEU A 1 80 ? -18.159 3.499 19.781 1.00 97.94 80 LEU A CA 1
ATOM 536 C C . LEU A 1 80 ? -16.662 3.598 19.478 1.00 97.94 80 LEU A C 1
ATOM 538 O O . LEU A 1 80 ? -16.081 2.671 18.921 1.00 97.94 80 LEU A O 1
ATOM 542 N N . LEU A 1 81 ? -16.021 4.694 19.867 1.00 97.75 81 LEU A N 1
ATOM 543 C CA . LEU A 1 81 ? -14.575 4.887 19.759 1.00 97.75 81 LEU A CA 1
ATOM 544 C C . LEU A 1 81 ? -14.051 5.396 21.097 1.00 97.75 81 LEU A C 1
ATOM 546 O O . LEU A 1 81 ? -14.568 6.372 21.626 1.00 97.75 81 LEU A O 1
ATOM 550 N N . GLY A 1 82 ? -13.030 4.755 21.657 1.00 97.31 82 GLY A N 1
ATOM 551 C CA . GLY A 1 82 ? -12.484 5.156 22.951 1.00 97.31 82 GLY A CA 1
ATOM 552 C C . GLY A 1 82 ? -10.995 5.465 22.906 1.00 97.31 82 GLY A C 1
ATOM 553 O O . GLY A 1 82 ? -10.213 4.669 22.389 1.00 97.31 82 GLY A O 1
ATOM 554 N N . TYR A 1 83 ? -10.597 6.597 23.485 1.00 96.44 83 TYR A N 1
ATOM 555 C CA . TYR A 1 83 ? -9.200 7.005 23.604 1.00 96.44 83 TYR A CA 1
ATOM 556 C C . TYR A 1 83 ? -8.571 6.505 24.898 1.00 96.44 83 TYR A C 1
ATOM 558 O O . TYR A 1 83 ? -9.103 6.726 25.983 1.00 96.44 83 TYR A O 1
ATOM 566 N N . SER A 1 84 ? -7.410 5.850 24.805 1.00 93.81 84 SER A N 1
ATOM 567 C CA . SER A 1 84 ? -6.638 5.394 25.963 1.00 93.81 84 SER A CA 1
ATOM 568 C C . SER A 1 84 ? -7.507 4.523 26.889 1.00 93.81 84 SER A C 1
ATOM 570 O O . SER A 1 84 ? -8.042 3.503 26.444 1.00 93.81 84 SER A O 1
ATOM 572 N N . PHE A 1 85 ? -7.701 4.938 28.145 1.00 95.25 85 PHE A N 1
ATOM 573 C CA . PHE A 1 85 ? -8.651 4.362 29.105 1.00 95.25 85 PHE A CA 1
ATOM 574 C C . PHE A 1 85 ? -10.080 4.217 28.554 1.00 95.25 85 PHE A C 1
ATOM 576 O O . PHE A 1 85 ? -10.708 3.175 28.748 1.00 95.25 85 PHE A O 1
ATOM 583 N N . GLY A 1 86 ? -10.568 5.218 27.818 1.00 96.50 86 GLY A N 1
ATOM 584 C CA . GLY A 1 86 ? -11.882 5.212 27.184 1.00 96.50 86 GLY A CA 1
ATOM 585 C C . GLY A 1 86 ? -12.071 4.067 26.197 1.00 96.50 86 GLY A C 1
ATOM 586 O O . GLY A 1 86 ? -13.196 3.624 26.004 1.00 96.50 86 GLY A O 1
ATOM 587 N N . GLY A 1 87 ? -10.995 3.516 25.624 1.00 96.62 87 GLY A N 1
ATOM 588 C CA . GLY A 1 87 ? -11.076 2.324 24.774 1.00 96.62 87 GLY A CA 1
ATOM 589 C C . GLY A 1 87 ? -11.535 1.079 25.531 1.00 96.62 87 GLY A C 1
ATOM 590 O O . GLY A 1 87 ? -12.332 0.305 25.007 1.00 96.62 87 GLY A O 1
ATOM 591 N N . LEU A 1 88 ? -11.113 0.907 26.790 1.00 97.19 88 LEU A N 1
ATOM 592 C CA . LEU A 1 88 ? -11.607 -0.195 27.624 1.00 97.19 88 LEU A CA 1
ATOM 593 C C . LEU A 1 88 ? -13.094 -0.018 27.939 1.00 97.19 88 LEU A C 1
ATOM 595 O O . LEU A 1 88 ? -13.855 -0.980 27.886 1.00 97.19 88 LEU A O 1
ATOM 599 N N . LEU A 1 89 ? -13.509 1.220 28.221 1.00 97.94 89 LEU A N 1
ATOM 600 C CA . LEU A 1 89 ? -14.915 1.549 28.440 1.00 97.94 89 LEU A CA 1
ATOM 601 C C . LEU A 1 89 ? -15.746 1.320 27.174 1.00 97.94 89 LEU A C 1
ATOM 603 O O . LEU A 1 89 ? -16.836 0.772 27.273 1.00 97.94 89 LEU A O 1
ATOM 607 N N . ALA A 1 90 ? -15.232 1.689 25.997 1.00 97.94 90 ALA A N 1
ATOM 608 C CA . ALA A 1 90 ? -15.913 1.514 24.717 1.00 97.94 90 ALA A CA 1
ATOM 609 C C . ALA A 1 90 ? -16.126 0.029 24.405 1.00 97.94 90 ALA A C 1
ATOM 611 O O . ALA A 1 90 ? -17.224 -0.366 24.019 1.00 97.94 90 ALA A O 1
ATOM 612 N N . LEU A 1 91 ? -15.097 -0.795 24.629 1.00 97.62 91 LEU A N 1
ATOM 613 C CA . LEU A 1 91 ? -15.164 -2.242 24.444 1.00 97.62 91 LEU A CA 1
ATOM 614 C C . LEU A 1 91 ? -16.194 -2.886 25.384 1.00 97.62 91 LEU A C 1
ATOM 616 O O . LEU A 1 91 ? -17.055 -3.633 24.932 1.00 97.62 91 LEU A O 1
ATOM 620 N N . GLU A 1 92 ? -16.144 -2.577 26.680 1.00 97.75 92 GLU A N 1
ATOM 621 C CA . GLU A 1 92 ? -17.081 -3.137 27.664 1.00 97.75 92 GLU A CA 1
ATOM 622 C C . GLU A 1 92 ? -18.515 -2.622 27.460 1.00 97.75 92 GLU A C 1
ATOM 624 O O . GLU A 1 92 ? -19.468 -3.395 27.554 1.00 97.75 92 GLU A O 1
ATOM 629 N N . ALA A 1 93 ? -18.691 -1.340 27.125 1.00 98.12 93 ALA A N 1
ATOM 630 C CA . ALA A 1 93 ? -20.003 -0.770 26.829 1.00 98.12 93 ALA A CA 1
ATOM 631 C C . ALA A 1 93 ? -20.617 -1.416 25.581 1.00 98.12 93 ALA A C 1
ATOM 633 O O . ALA A 1 93 ? -21.807 -1.724 25.581 1.00 98.12 93 ALA A O 1
ATOM 634 N N . ALA A 1 94 ? -19.812 -1.685 24.547 1.00 97.75 94 ALA A N 1
ATOM 635 C CA . ALA A 1 94 ? -20.260 -2.398 23.356 1.00 97.75 94 ALA A CA 1
ATOM 636 C C . ALA A 1 94 ? -20.778 -3.806 23.688 1.00 97.75 94 ALA A C 1
ATOM 638 O O . ALA A 1 94 ? -21.814 -4.215 23.160 1.00 97.75 94 ALA A O 1
ATOM 639 N N . GLU A 1 95 ? -20.096 -4.549 24.566 1.00 97.06 95 GLU A N 1
ATOM 640 C CA . GLU A 1 95 ? -20.549 -5.871 25.022 1.00 97.06 95 GLU A CA 1
ATOM 641 C C . GLU A 1 95 ? -21.880 -5.783 25.777 1.00 97.06 95 GLU A C 1
ATOM 643 O O . GLU A 1 95 ? -22.803 -6.538 25.475 1.00 97.06 95 GLU A O 1
ATOM 648 N N . LEU A 1 96 ? -22.018 -4.821 26.696 1.00 97.44 96 LEU A N 1
ATOM 649 C CA . LEU A 1 96 ? -23.259 -4.604 27.448 1.00 97.44 96 LEU A CA 1
ATOM 650 C C . LEU A 1 96 ? -24.432 -4.231 26.533 1.00 97.44 96 LEU A C 1
ATOM 652 O O . LEU A 1 96 ? -25.522 -4.783 26.668 1.00 97.44 96 LEU A O 1
ATOM 656 N N . LEU A 1 97 ? -24.207 -3.335 25.570 1.00 97.38 97 LEU A N 1
ATOM 657 C CA . LEU A 1 97 ? -25.212 -2.934 24.582 1.00 97.38 97 LEU A CA 1
ATOM 658 C C . LEU A 1 97 ? -25.633 -4.115 23.699 1.00 97.38 97 LEU A C 1
ATOM 660 O O . LEU A 1 97 ? -26.819 -4.298 23.436 1.00 97.38 97 LEU A O 1
ATOM 664 N N . THR A 1 98 ? -24.679 -4.952 23.294 1.00 96.00 98 THR A N 1
ATOM 665 C CA . THR A 1 98 ? -24.953 -6.146 22.476 1.00 96.00 98 THR A CA 1
ATOM 666 C C . THR A 1 98 ? -25.742 -7.188 23.257 1.00 96.00 98 THR A C 1
ATOM 668 O O . THR A 1 98 ? -26.713 -7.734 22.741 1.00 96.00 98 THR A O 1
ATOM 671 N N . ALA A 1 99 ? -25.384 -7.418 24.523 1.00 95.69 99 ALA A N 1
ATOM 672 C CA . ALA A 1 99 ? -26.139 -8.287 25.422 1.00 95.69 99 ALA A CA 1
ATOM 673 C C . ALA A 1 99 ? -27.568 -7.767 25.669 1.00 95.69 99 ALA A C 1
ATOM 675 O O . ALA A 1 99 ? -28.488 -8.560 25.849 1.00 95.69 99 ALA A O 1
ATOM 676 N N . ALA A 1 100 ? -27.768 -6.447 25.615 1.00 95.62 100 ALA A N 1
ATOM 677 C CA . ALA A 1 100 ? -29.081 -5.805 25.649 1.00 95.62 100 ALA A CA 1
ATOM 678 C C . ALA A 1 100 ? -29.818 -5.811 24.288 1.00 95.62 100 ALA A C 1
ATOM 680 O O . ALA A 1 100 ? -30.836 -5.137 24.141 1.00 95.62 100 ALA A O 1
ATOM 681 N N . GLY A 1 101 ? -29.317 -6.537 23.280 1.00 95.12 101 GLY A N 1
ATOM 682 C CA . GLY A 1 101 ? -29.946 -6.675 21.962 1.00 95.12 101 GLY A CA 1
ATOM 683 C C . GLY A 1 101 ? -29.739 -5.486 21.019 1.00 95.12 101 GLY A C 1
ATOM 684 O O . GLY A 1 101 ? -30.380 -5.417 19.971 1.00 95.12 101 GLY A O 1
ATOM 685 N N . ARG A 1 102 ? -28.861 -4.533 21.358 1.00 96.12 102 ARG A N 1
ATOM 686 C CA . ARG A 1 102 ? -28.549 -3.391 20.489 1.00 96.12 102 ARG A CA 1
ATOM 687 C C . ARG A 1 102 ? -27.548 -3.788 19.406 1.00 96.12 102 ARG A C 1
ATOM 689 O O . ARG A 1 102 ? -26.583 -4.504 19.664 1.00 96.12 102 ARG A O 1
ATOM 696 N N . SER A 1 103 ? -27.738 -3.250 18.202 1.00 94.38 103 SER A N 1
ATOM 697 C CA . SER A 1 103 ? -26.770 -3.384 17.111 1.00 94.38 103 SER A CA 1
ATOM 698 C C . SER A 1 103 ? -25.585 -2.438 17.323 1.00 94.38 103 SER A C 1
ATOM 700 O O . SER A 1 103 ? -25.771 -1.225 17.441 1.00 94.38 103 SER A O 1
ATOM 702 N N . VAL A 1 104 ? -24.367 -2.981 17.363 1.00 95.56 104 VAL A N 1
ATOM 703 C CA . VAL A 1 104 ? -23.112 -2.215 17.429 1.00 95.56 104 VAL A CA 1
ATOM 704 C C . VAL A 1 104 ? -22.352 -2.445 16.126 1.00 95.56 104 VAL A C 1
ATOM 706 O O . VAL A 1 104 ? -21.819 -3.529 15.906 1.00 95.56 104 VAL A O 1
ATOM 709 N N . ALA A 1 105 ? -22.315 -1.430 15.263 1.00 93.12 105 ALA A N 1
ATOM 710 C CA . ALA A 1 105 ? -21.663 -1.501 13.955 1.00 93.12 105 ALA A CA 1
ATOM 711 C C . ALA A 1 105 ? -20.149 -1.270 14.023 1.00 93.12 105 ALA A C 1
ATOM 713 O O . ALA A 1 105 ? -19.427 -1.727 13.143 1.00 93.12 105 ALA A O 1
ATOM 714 N N . PHE A 1 106 ? -19.659 -0.550 15.036 1.00 95.31 106 PHE A N 1
ATOM 715 C CA . PHE A 1 106 ? -18.243 -0.205 15.128 1.00 95.31 106 PHE A CA 1
ATOM 716 C C . PHE A 1 106 ? -17.764 -0.096 16.575 1.00 95.31 106 PHE A C 1
ATOM 718 O O . PHE A 1 106 ? -18.413 0.549 17.402 1.00 95.31 106 PHE A O 1
ATOM 725 N N . VAL A 1 107 ? -16.595 -0.684 16.849 1.00 97.69 107 VAL A N 1
ATOM 726 C CA . VAL A 1 107 ? -15.840 -0.518 18.096 1.00 97.69 107 VAL A CA 1
ATOM 727 C C . VAL A 1 107 ? -14.390 -0.187 17.754 1.00 97.69 107 VAL A C 1
ATOM 729 O O . VAL A 1 107 ? -13.682 -0.990 17.139 1.00 97.69 107 VAL A O 1
ATOM 732 N N . GLY A 1 108 ? -13.943 0.994 18.168 1.00 96.94 108 GLY A N 1
ATOM 733 C CA . GLY A 1 108 ? -12.586 1.475 17.959 1.00 96.94 108 GLY A CA 1
ATOM 734 C C . GLY A 1 108 ? -11.832 1.724 19.265 1.00 96.94 108 GLY A C 1
ATOM 735 O O . GLY A 1 108 ? -12.379 2.267 20.226 1.00 96.94 108 GLY A O 1
ATOM 736 N N . LEU A 1 109 ? -10.548 1.377 19.276 1.00 97.44 109 LEU A N 1
ATOM 737 C CA . LEU A 1 109 ? -9.612 1.614 20.374 1.00 97.44 109 LEU A CA 1
ATOM 738 C C . LEU A 1 109 ? -8.513 2.558 19.887 1.00 97.44 109 LEU A C 1
ATOM 740 O O . LEU A 1 109 ? -7.775 2.200 18.973 1.00 97.44 109 LEU A O 1
ATOM 744 N N . VAL A 1 110 ? -8.368 3.742 20.477 1.00 95.81 110 VAL A N 1
ATOM 745 C CA . VAL A 1 110 ? -7.289 4.682 20.136 1.00 95.81 110 VAL A CA 1
ATOM 746 C C . VAL A 1 110 ? -6.190 4.585 21.179 1.00 95.81 110 VAL A C 1
ATOM 748 O O . VAL A 1 110 ? -6.362 5.003 22.322 1.00 95.81 110 VAL A O 1
ATOM 751 N N . ASP A 1 111 ? -5.065 4.006 20.769 1.00 93.06 111 ASP A N 1
ATOM 752 C CA . ASP A 1 111 ? -3.851 3.793 21.560 1.00 93.06 111 ASP A CA 1
ATOM 753 C C . ASP A 1 111 ? -4.117 3.248 22.978 1.00 93.06 111 ASP A C 1
ATOM 755 O O . ASP A 1 111 ? -3.498 3.637 23.970 1.00 93.06 111 ASP A O 1
ATOM 759 N N . SER A 1 112 ? -5.090 2.337 23.074 1.00 93.50 112 SER A N 1
ATOM 760 C CA . SER A 1 112 ? -5.543 1.742 24.329 1.00 93.50 112 SER A CA 1
ATOM 761 C C . SER A 1 112 ? -4.654 0.583 24.758 1.00 93.50 112 SER A C 1
ATOM 763 O O . SER A 1 112 ? -4.261 -0.267 23.957 1.00 93.50 112 SER A O 1
ATOM 765 N N . PHE A 1 113 ? -4.383 0.498 26.055 1.00 90.69 113 PHE A N 1
ATOM 766 C CA . PHE A 1 113 ? -3.579 -0.555 26.662 1.00 90.69 113 PHE A CA 1
ATOM 767 C C . PHE A 1 113 ? -4.168 -0.958 28.014 1.00 90.69 113 PHE A C 1
ATOM 769 O O . PHE A 1 113 ? -4.984 -0.254 28.599 1.00 90.69 113 PHE A O 1
ATOM 776 N N . PHE A 1 114 ? -3.723 -2.102 28.522 1.00 90.06 114 PHE A N 1
ATOM 777 C CA . PHE A 1 114 ? -4.116 -2.624 29.827 1.00 90.06 114 PHE A CA 1
ATOM 778 C C . PHE A 1 114 ? -2.890 -3.080 30.619 1.00 90.06 114 PHE A C 1
ATOM 780 O O . PHE A 1 114 ? -1.754 -3.067 30.124 1.00 90.06 114 PHE A O 1
ATOM 787 N N . ASP A 1 115 ? -3.112 -3.463 31.875 1.00 87.62 115 ASP A N 1
ATOM 788 C CA . ASP A 1 115 ? -2.039 -3.752 32.818 1.00 87.62 115 ASP A CA 1
ATOM 789 C C . ASP A 1 115 ? -1.064 -4.834 32.312 1.00 87.62 115 ASP A C 1
ATOM 791 O O . ASP A 1 115 ? -1.440 -5.910 31.837 1.00 87.62 115 ASP A O 1
ATOM 795 N N . GLN A 1 116 ? 0.231 -4.550 32.472 1.00 85.25 116 GLN A N 1
ATOM 796 C CA . GLN A 1 116 ? 1.349 -5.405 32.060 1.00 85.25 116 GLN A CA 1
ATOM 797 C C . GLN A 1 116 ? 1.359 -6.816 32.674 1.00 85.25 116 GLN A C 1
ATOM 799 O O . GLN A 1 116 ? 2.082 -7.690 32.187 1.00 85.25 116 GLN A O 1
ATOM 804 N N . ARG A 1 117 ? 0.591 -7.062 33.742 1.00 85.12 117 ARG A N 1
ATOM 805 C CA . ARG A 1 117 ? 0.399 -8.396 34.332 1.00 85.12 117 ARG A CA 1
ATOM 806 C C . ARG A 1 117 ? -0.250 -9.372 33.361 1.00 85.12 117 ARG A C 1
ATOM 808 O O . ARG A 1 117 ? 0.121 -10.542 33.366 1.00 85.12 117 ARG A O 1
ATOM 815 N N . HIS A 1 118 ? -1.119 -8.876 32.488 1.00 87.12 118 HIS A N 1
ATOM 816 C CA . HIS A 1 118 ? -1.847 -9.689 31.516 1.00 87.12 118 HIS A CA 1
ATOM 817 C C . HIS A 1 118 ? -1.140 -9.779 30.157 1.00 87.12 118 HIS A C 1
ATOM 819 O O . HIS A 1 118 ? -1.649 -10.393 29.223 1.00 87.12 118 HIS A O 1
ATOM 825 N N . TRP A 1 119 ? 0.048 -9.181 30.016 1.00 87.94 119 TRP A N 1
ATOM 826 C CA . TRP A 1 119 ? 0.803 -9.260 28.770 1.00 87.94 119 TRP A CA 1
ATOM 827 C C . TRP A 1 119 ? 1.416 -10.657 28.582 1.00 87.94 119 TRP A C 1
ATOM 829 O O . TRP A 1 119 ? 1.961 -11.221 29.544 1.00 87.94 119 TRP A O 1
ATOM 839 N N . PRO A 1 120 ? 1.456 -11.182 27.340 1.00 86.00 120 PRO A N 1
ATOM 840 C CA . PRO A 1 120 ? 2.159 -12.423 27.033 1.00 86.00 120 PRO A CA 1
ATOM 841 C C . PRO A 1 120 ? 3.612 -12.396 27.529 1.00 86.00 120 PRO A C 1
ATOM 843 O O . PRO A 1 120 ? 4.357 -11.443 27.281 1.00 86.00 120 PRO A O 1
ATOM 846 N N . THR A 1 121 ? 4.063 -13.455 28.210 1.00 84.62 121 THR A N 1
ATOM 847 C CA . THR A 1 121 ? 5.373 -13.466 28.892 1.00 84.62 121 THR A CA 1
ATOM 848 C C . THR A 1 121 ? 6.552 -13.191 27.968 1.00 84.62 121 THR A C 1
ATOM 850 O O . THR A 1 121 ? 7.418 -12.381 28.314 1.00 84.62 121 THR A O 1
ATOM 853 N N . GLY A 1 122 ? 6.562 -13.799 26.779 1.00 84.12 122 GLY A N 1
ATOM 854 C CA . GLY A 1 122 ? 7.599 -13.551 25.778 1.00 84.12 122 GLY A CA 1
ATOM 855 C C . GLY A 1 122 ? 7.570 -12.120 25.234 1.00 84.12 122 GLY A C 1
ATOM 856 O O . GLY A 1 122 ? 8.620 -11.537 24.962 1.00 84.12 122 GLY A O 1
ATOM 857 N N . LEU A 1 123 ? 6.387 -11.513 25.110 1.00 84.75 123 LEU A N 1
ATOM 858 C CA . LEU A 1 123 ? 6.243 -10.120 24.690 1.00 84.75 123 LEU A CA 1
ATOM 859 C C . LEU A 1 123 ? 6.761 -9.160 25.758 1.00 84.75 123 LEU A C 1
ATOM 861 O O . LEU A 1 123 ? 7.589 -8.306 25.453 1.00 84.75 123 LEU A O 1
ATOM 865 N N . PHE A 1 124 ? 6.358 -9.349 27.015 1.00 85.94 124 PHE A N 1
ATOM 866 C CA . PHE A 1 124 ? 6.827 -8.533 28.131 1.00 85.94 124 PHE A CA 1
ATOM 867 C C . PHE A 1 124 ? 8.356 -8.559 28.264 1.00 85.94 124 PHE A C 1
ATOM 869 O O . PHE A 1 124 ? 8.979 -7.509 28.441 1.00 85.94 124 PHE A O 1
ATOM 876 N N . ALA A 1 125 ? 8.974 -9.742 28.160 1.00 83.38 125 ALA A N 1
ATOM 877 C CA . ALA A 1 125 ? 10.427 -9.884 28.238 1.00 83.38 125 ALA A CA 1
ATOM 878 C C . ALA A 1 125 ? 11.128 -9.114 27.106 1.00 83.38 125 ALA A C 1
ATOM 880 O O . ALA A 1 125 ? 12.015 -8.300 27.373 1.00 83.38 125 ALA A O 1
ATOM 881 N N . ARG A 1 126 ? 10.675 -9.298 25.855 1.00 83.88 126 ARG A N 1
ATOM 882 C CA . ARG A 1 126 ? 11.205 -8.584 24.680 1.00 83.88 126 ARG A CA 1
ATOM 883 C C . ARG A 1 126 ? 11.015 -7.071 24.793 1.00 83.88 126 ARG A C 1
ATOM 885 O O . ARG A 1 126 ? 11.964 -6.323 24.565 1.00 83.88 126 ARG A O 1
ATOM 892 N N . ALA A 1 127 ? 9.829 -6.616 25.191 1.00 83.31 127 ALA A N 1
ATOM 893 C CA . ALA A 1 127 ? 9.507 -5.200 25.352 1.00 83.31 127 ALA A CA 1
ATOM 894 C C . ALA A 1 127 ? 10.365 -4.536 26.435 1.00 83.31 127 ALA A C 1
ATOM 896 O O . ALA A 1 127 ? 10.907 -3.443 26.251 1.00 83.31 127 ALA A O 1
ATOM 897 N N . THR A 1 128 ? 10.544 -5.234 27.558 1.00 83.06 128 THR A N 1
ATOM 898 C CA . THR A 1 128 ? 11.392 -4.790 28.665 1.00 83.06 128 THR A CA 1
ATOM 899 C C . THR A 1 128 ? 12.853 -4.701 28.235 1.00 83.06 128 THR A C 1
ATOM 901 O O . THR A 1 128 ? 13.496 -3.678 28.484 1.00 83.06 128 THR A O 1
ATOM 904 N N . ALA A 1 129 ? 13.366 -5.719 27.539 1.00 80.94 129 ALA A N 1
ATOM 905 C CA . ALA A 1 129 ? 14.721 -5.725 26.997 1.00 80.94 129 ALA A CA 1
ATOM 906 C C . ALA A 1 129 ? 14.935 -4.589 25.985 1.00 80.94 129 ALA A C 1
ATOM 908 O O . ALA A 1 129 ? 15.899 -3.837 26.109 1.00 80.94 129 ALA A O 1
ATOM 909 N N . ARG A 1 130 ? 14.005 -4.395 25.039 1.00 78.50 130 ARG A N 1
ATOM 910 C CA . ARG A 1 130 ? 14.076 -3.337 24.019 1.00 78.50 130 ARG A CA 1
ATOM 911 C C . ARG A 1 130 ? 14.092 -1.942 24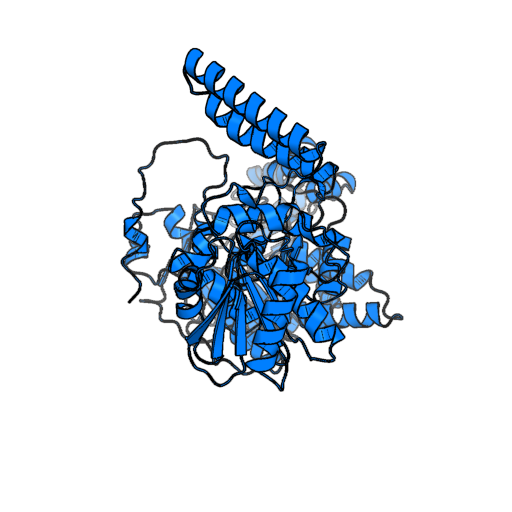.636 1.00 78.50 130 ARG A C 1
ATOM 913 O O . ARG A 1 130 ? 14.969 -1.156 24.297 1.00 78.50 130 ARG A O 1
ATOM 920 N N . ARG A 1 131 ? 13.178 -1.645 25.567 1.00 75.62 131 ARG A N 1
ATOM 921 C CA . ARG A 1 131 ? 13.172 -0.373 26.317 1.00 75.62 131 ARG A CA 1
ATOM 922 C C . ARG A 1 131 ? 14.497 -0.161 27.038 1.00 75.62 131 ARG A C 1
ATOM 924 O O . ARG A 1 131 ? 15.090 0.906 26.944 1.00 75.62 131 ARG A O 1
ATOM 931 N N . THR A 1 132 ? 14.978 -1.195 27.728 1.00 74.69 132 THR A N 1
ATOM 932 C CA . THR A 1 132 ? 16.249 -1.138 28.460 1.00 74.69 132 THR A CA 1
ATOM 933 C C . THR A 1 132 ? 17.408 -0.843 27.511 1.00 74.69 132 THR A C 1
ATOM 935 O O . THR A 1 132 ? 18.205 0.040 27.798 1.00 74.69 132 THR A O 1
ATOM 938 N N . TRP A 1 133 ? 17.460 -1.499 26.351 1.00 72.56 133 TRP A N 1
ATOM 939 C CA . TRP A 1 133 ? 18.497 -1.293 25.342 1.00 72.56 133 TRP A CA 1
ATOM 940 C C . TRP A 1 133 ? 18.461 0.103 24.708 1.00 72.56 133 TRP A C 1
ATOM 942 O O . TRP A 1 133 ? 19.505 0.742 24.609 1.00 72.56 133 TRP A O 1
ATOM 952 N N . VAL A 1 134 ? 17.275 0.598 24.324 1.00 67.75 134 VAL A N 1
ATOM 953 C CA . VAL A 1 134 ? 17.099 1.963 23.785 1.00 67.75 134 VAL A CA 1
ATOM 954 C C . VAL A 1 134 ? 17.658 2.979 24.766 1.00 67.75 134 VAL A C 1
ATOM 956 O O . VAL A 1 134 ? 18.482 3.805 24.393 1.00 67.75 134 VAL A O 1
ATOM 959 N N . HIS A 1 135 ? 17.290 2.844 26.037 1.00 66.69 135 HIS A N 1
ATOM 960 C CA . HIS A 1 135 ? 17.832 3.688 27.079 1.00 66.69 135 HIS A CA 1
ATOM 961 C C . HIS A 1 135 ? 19.359 3.506 27.195 1.00 66.69 135 HIS A C 1
ATOM 963 O O . HIS A 1 135 ? 20.087 4.499 27.165 1.00 66.69 135 HIS A O 1
ATOM 969 N N . LEU A 1 136 ? 19.884 2.278 27.310 1.00 65.62 136 LEU A N 1
ATOM 970 C CA . LEU A 1 136 ? 21.327 2.004 27.460 1.00 65.62 136 LEU A CA 1
ATOM 971 C C . LEU A 1 136 ? 22.185 2.625 26.344 1.00 65.62 136 LEU A C 1
ATOM 973 O O . LEU A 1 136 ? 23.313 3.036 26.608 1.00 65.62 136 LEU A O 1
ATOM 977 N N . ARG A 1 137 ? 21.652 2.765 25.127 1.00 66.88 137 ARG A N 1
ATOM 978 C CA . ARG A 1 137 ? 22.354 3.398 24.001 1.00 66.88 137 ARG A CA 1
ATOM 979 C C . ARG A 1 137 ? 22.658 4.886 24.220 1.00 66.88 137 ARG A C 1
ATOM 981 O O . ARG A 1 137 ? 23.634 5.384 23.672 1.00 66.88 137 ARG A O 1
ATOM 988 N N . ASP A 1 138 ? 21.894 5.574 25.065 1.00 61.97 138 ASP A N 1
ATOM 989 C CA . ASP A 1 138 ? 22.135 6.983 25.419 1.00 61.97 138 ASP A CA 1
ATOM 990 C C . ASP A 1 138 ? 23.234 7.160 26.480 1.00 61.97 138 ASP A C 1
ATOM 992 O O . ASP A 1 138 ? 23.583 8.288 26.835 1.00 61.97 138 ASP A O 1
ATOM 996 N N . ILE A 1 139 ? 23.758 6.055 27.025 1.00 65.62 139 ILE A N 1
ATOM 997 C CA . ILE A 1 139 ? 24.799 6.054 28.062 1.00 65.62 139 ILE A CA 1
ATOM 998 C C . ILE A 1 139 ? 26.198 6.069 27.447 1.00 65.62 139 ILE A C 1
ATOM 1000 O O . ILE A 1 139 ? 27.107 6.647 28.036 1.00 65.62 139 ILE A O 1
ATOM 1004 N N . THR A 1 140 ? 26.379 5.502 26.249 1.00 62.09 140 THR A N 1
ATOM 1005 C CA . THR A 1 140 ? 27.704 5.300 25.630 1.00 62.09 140 THR A CA 1
ATOM 1006 C C . THR A 1 140 ? 28.444 6.598 25.279 1.00 62.09 140 THR A C 1
ATOM 1008 O O . THR A 1 140 ? 29.587 6.535 24.845 1.00 62.09 140 THR A O 1
ATOM 1011 N N . GLY A 1 141 ? 27.815 7.766 25.459 1.00 63.12 141 GLY A N 1
ATOM 1012 C CA . GLY A 1 141 ? 28.424 9.089 25.281 1.00 63.12 141 GLY A CA 1
ATOM 1013 C C . GLY A 1 141 ? 28.387 9.993 26.520 1.00 63.12 141 GLY A C 1
ATOM 1014 O O . GLY A 1 141 ? 28.605 11.192 26.375 1.00 63.12 141 GLY A O 1
ATOM 1015 N N . ARG A 1 142 ? 28.067 9.472 27.717 1.00 73.06 142 ARG A N 1
ATOM 1016 C CA . ARG A 1 142 ? 27.958 10.272 28.954 1.00 73.06 142 ARG A CA 1
ATOM 1017 C C . ARG A 1 142 ? 29.180 10.110 29.871 1.00 73.06 142 ARG A C 1
ATOM 1019 O O . ARG A 1 142 ? 29.771 9.031 29.899 1.00 73.06 142 ARG A O 1
ATOM 1026 N N . PRO A 1 143 ? 29.517 11.128 30.688 1.00 78.19 143 PRO A N 1
ATOM 1027 C CA . PRO A 1 143 ? 30.540 11.013 31.726 1.00 78.19 143 PRO A CA 1
ATOM 1028 C C . PRO A 1 143 ? 30.249 9.860 32.711 1.00 78.19 143 PRO A C 1
ATOM 1030 O O . PRO A 1 143 ? 29.079 9.643 33.048 1.00 78.19 143 PRO A O 1
ATOM 1033 N N . PRO A 1 144 ? 31.273 9.168 33.253 1.00 73.75 144 PRO A N 1
ATOM 1034 C CA . PRO A 1 144 ? 31.109 7.950 34.060 1.00 73.75 144 PRO A CA 1
ATOM 1035 C C . PRO A 1 144 ? 30.150 8.088 35.252 1.00 73.75 144 PRO A C 1
ATOM 1037 O O . PRO A 1 144 ? 29.321 7.215 35.495 1.00 73.75 144 PRO A O 1
ATOM 1040 N N . VAL A 1 145 ? 30.198 9.215 35.967 1.00 75.00 145 VAL A N 1
ATOM 1041 C CA . VAL A 1 145 ? 29.334 9.471 37.135 1.00 75.00 145 VAL A CA 1
ATOM 1042 C C . VAL A 1 145 ? 27.864 9.647 36.730 1.00 75.00 145 VAL A C 1
ATOM 1044 O O . VAL A 1 145 ? 26.960 9.171 37.419 1.00 75.00 145 VAL A O 1
ATOM 1047 N N . GLN A 1 146 ? 27.606 10.286 35.585 1.00 73.56 146 GLN A N 1
ATOM 1048 C CA . GLN A 1 146 ? 26.252 10.447 35.044 1.00 73.56 146 GLN A CA 1
ATOM 1049 C C . GLN A 1 146 ? 25.723 9.129 34.468 1.00 73.56 146 GLN A C 1
ATOM 1051 O O . GLN A 1 146 ? 24.547 8.815 34.639 1.00 73.56 146 GLN A O 1
ATOM 1056 N N . ALA A 1 147 ? 26.594 8.331 33.843 1.00 69.75 147 ALA A N 1
ATOM 1057 C CA . ALA A 1 147 ? 26.277 6.985 33.383 1.00 69.75 147 ALA A CA 1
ATOM 1058 C C . ALA A 1 147 ? 25.871 6.064 34.547 1.00 69.75 147 ALA A C 1
ATOM 1060 O O . ALA A 1 147 ? 24.862 5.367 34.446 1.00 69.75 147 ALA A O 1
ATOM 1061 N N . LEU A 1 148 ? 26.597 6.108 35.671 1.00 71.38 148 LEU A N 1
ATOM 1062 C CA . LEU A 1 148 ? 26.318 5.287 36.853 1.00 71.38 148 LEU A CA 1
ATOM 1063 C C . LEU A 1 148 ? 24.987 5.663 37.532 1.00 71.38 148 LEU A C 1
ATOM 1065 O O . LEU A 1 148 ? 24.193 4.782 37.861 1.00 71.38 148 LEU A O 1
ATOM 1069 N N . ARG A 1 149 ? 24.709 6.968 37.693 1.00 74.06 149 ARG A N 1
ATOM 1070 C CA . ARG A 1 149 ? 23.421 7.469 38.220 1.00 74.06 149 ARG A CA 1
ATOM 1071 C C . ARG A 1 149 ? 22.246 7.101 37.316 1.00 74.06 149 ARG A C 1
ATOM 1073 O O . ARG A 1 149 ? 21.182 6.717 37.793 1.00 74.06 149 ARG A O 1
ATOM 1080 N N . GLU A 1 150 ? 22.434 7.194 36.005 1.00 71.81 150 GLU A N 1
ATOM 1081 C CA . GLU A 1 150 ? 21.391 6.831 35.053 1.00 71.81 150 GLU A CA 1
ATOM 1082 C C . GLU A 1 150 ? 21.154 5.309 35.038 1.00 71.81 150 GLU A C 1
ATOM 1084 O O . GLU A 1 150 ? 20.006 4.865 34.994 1.00 71.81 150 GLU A O 1
ATOM 1089 N N . LEU A 1 151 ? 22.210 4.492 35.147 1.00 73.62 151 LEU A N 1
ATOM 1090 C CA . LEU A 1 151 ? 22.106 3.035 35.298 1.00 73.62 151 LEU A CA 1
ATOM 1091 C C . LEU A 1 151 ? 21.349 2.638 36.571 1.00 73.62 151 LEU A C 1
ATOM 1093 O O . LEU A 1 151 ? 20.484 1.764 36.498 1.00 73.62 151 LEU A O 1
ATOM 1097 N N . SER A 1 152 ? 21.618 3.282 37.711 1.00 74.94 152 SER A N 1
ATOM 1098 C CA . SER A 1 152 ? 20.933 2.980 38.976 1.00 74.94 152 SER A CA 1
ATOM 1099 C C . SER A 1 152 ? 19.458 3.402 38.960 1.00 74.94 152 SER A C 1
ATOM 1101 O O . SER A 1 152 ? 18.581 2.628 39.346 1.00 74.94 152 SER A O 1
ATOM 1103 N N . ALA A 1 153 ? 19.137 4.580 38.418 1.00 72.50 153 ALA A N 1
ATOM 1104 C CA . ALA A 1 153 ? 17.750 4.999 38.222 1.00 72.50 153 ALA A CA 1
ATOM 1105 C C . ALA A 1 153 ? 16.994 4.031 37.288 1.00 72.50 153 ALA A C 1
ATOM 1107 O O . ALA A 1 153 ? 15.821 3.717 37.508 1.00 72.50 153 ALA A O 1
ATOM 1108 N N . ARG A 1 154 ? 17.664 3.506 36.255 1.00 72.81 154 ARG A N 1
ATOM 1109 C CA . ARG A 1 154 ? 17.090 2.536 35.306 1.00 72.81 154 ARG A CA 1
ATOM 1110 C C . ARG A 1 154 ? 16.921 1.146 35.893 1.00 72.81 154 ARG A C 1
ATOM 1112 O O . ARG A 1 154 ? 15.884 0.531 35.645 1.00 72.81 154 ARG A O 1
ATOM 1119 N N . SER A 1 155 ? 17.875 0.662 36.683 1.00 71.62 155 SER A N 1
ATOM 1120 C CA . SER A 1 155 ? 17.749 -0.617 37.387 1.00 71.62 155 SER A CA 1
ATOM 1121 C C . SER A 1 155 ? 16.608 -0.564 38.408 1.00 71.62 155 SER A C 1
ATOM 1123 O O . SER A 1 155 ? 15.818 -1.506 38.492 1.00 71.62 155 SER A O 1
ATOM 1125 N N . ALA A 1 156 ? 16.409 0.576 39.080 1.00 73.69 156 ALA A N 1
ATOM 1126 C CA . ALA A 1 156 ? 15.245 0.829 39.928 1.00 73.69 156 ALA A CA 1
ATOM 1127 C C . ALA A 1 156 ? 13.917 0.837 39.135 1.00 73.69 156 ALA A C 1
ATOM 1129 O O . ALA A 1 156 ? 12.904 0.307 39.597 1.00 73.69 156 ALA A O 1
ATOM 1130 N N . ARG A 1 157 ? 13.893 1.392 37.912 1.00 74.44 157 ARG A N 1
ATOM 1131 C CA . ARG A 1 157 ? 12.715 1.328 37.018 1.00 74.44 157 ARG A CA 1
ATOM 1132 C C . ARG A 1 157 ? 12.420 -0.104 36.556 1.00 74.44 157 ARG A C 1
ATOM 1134 O O . ARG A 1 157 ? 11.261 -0.517 36.567 1.00 74.44 157 ARG A O 1
ATOM 1141 N N . LEU A 1 158 ? 13.446 -0.869 36.183 1.00 76.19 158 LEU A N 1
ATOM 1142 C CA . LEU A 1 158 ? 13.318 -2.269 35.766 1.00 76.19 158 LEU A CA 1
ATOM 1143 C C . LEU A 1 158 ? 12.811 -3.154 36.910 1.00 76.19 158 LEU A C 1
ATOM 1145 O O . LEU A 1 158 ? 11.835 -3.882 36.737 1.00 76.19 158 LEU A O 1
ATOM 1149 N N . THR A 1 159 ? 13.422 -3.053 38.092 1.00 72.25 159 THR A N 1
ATOM 1150 C CA . THR A 1 159 ? 12.994 -3.803 39.283 1.00 72.25 159 THR A CA 1
ATOM 1151 C C . THR A 1 159 ? 11.562 -3.458 39.676 1.00 72.25 159 THR A C 1
ATOM 1153 O O . THR A 1 159 ? 10.784 -4.365 39.961 1.00 72.25 159 THR A O 1
ATOM 1156 N N . ARG A 1 160 ? 11.155 -2.184 39.596 1.00 73.94 160 ARG A N 1
ATOM 1157 C CA . ARG A 1 160 ? 9.758 -1.772 39.813 1.00 73.94 160 ARG A CA 1
ATOM 1158 C C . ARG A 1 160 ? 8.797 -2.399 38.806 1.00 73.94 160 ARG A C 1
ATOM 1160 O O . ARG A 1 160 ? 7.740 -2.867 39.214 1.00 73.94 160 ARG A O 1
ATOM 1167 N N . ARG A 1 161 ? 9.150 -2.458 37.516 1.00 74.62 161 ARG A N 1
ATOM 1168 C CA . ARG A 1 161 ? 8.323 -3.125 36.487 1.00 74.62 161 ARG A CA 1
ATOM 1169 C C . ARG A 1 161 ? 8.184 -4.621 36.753 1.00 74.62 161 ARG A C 1
ATOM 1171 O O . ARG A 1 161 ? 7.074 -5.137 36.677 1.00 74.62 161 ARG A O 1
ATOM 1178 N N . LEU A 1 162 ? 9.280 -5.299 37.099 1.00 77.44 162 LEU A N 1
ATOM 1179 C CA . LEU A 1 162 ? 9.272 -6.726 37.438 1.00 77.44 162 LEU A CA 1
ATOM 1180 C C . LEU A 1 162 ? 8.451 -7.004 38.704 1.00 77.44 162 LEU A C 1
ATOM 1182 O O . LEU A 1 162 ? 7.651 -7.936 38.716 1.00 77.44 162 LEU A O 1
ATOM 1186 N N . ARG A 1 163 ? 8.592 -6.163 39.738 1.00 74.88 163 ARG A N 1
ATOM 1187 C CA . ARG A 1 163 ? 7.779 -6.232 40.961 1.00 74.88 163 ARG A CA 1
ATOM 1188 C C . ARG A 1 163 ? 6.300 -5.995 40.667 1.00 74.88 163 ARG A C 1
ATOM 1190 O O . ARG A 1 163 ? 5.490 -6.802 41.089 1.00 74.88 163 ARG A O 1
ATOM 1197 N N . ARG A 1 164 ? 5.943 -4.971 39.883 1.00 71.69 164 ARG A N 1
ATOM 1198 C CA . ARG A 1 164 ? 4.549 -4.700 39.476 1.00 71.69 164 ARG A CA 1
ATOM 1199 C C . ARG A 1 164 ? 3.919 -5.845 38.686 1.00 71.69 164 ARG A C 1
ATOM 1201 O O . ARG A 1 164 ? 2.727 -6.065 38.800 1.00 71.69 164 ARG A O 1
ATOM 1208 N N . ARG A 1 165 ? 4.703 -6.582 37.892 1.00 76.81 165 ARG A N 1
ATOM 1209 C CA . ARG A 1 165 ? 4.203 -7.760 37.169 1.00 76.81 165 ARG A CA 1
ATOM 1210 C C . ARG A 1 165 ? 3.919 -8.955 38.089 1.00 76.81 165 ARG A C 1
ATOM 1212 O O . ARG A 1 165 ? 3.080 -9.778 37.756 1.00 76.81 165 ARG A O 1
ATOM 1219 N N . ARG A 1 166 ? 4.646 -9.082 39.204 1.00 70.88 166 ARG A N 1
ATOM 1220 C CA . ARG A 1 166 ? 4.521 -10.208 40.149 1.00 70.88 166 ARG A CA 1
ATOM 1221 C C . ARG A 1 166 ? 3.667 -9.895 41.381 1.00 70.88 166 ARG A C 1
ATOM 1223 O O . ARG A 1 166 ? 3.238 -10.822 42.052 1.00 70.88 166 ARG A O 1
ATOM 1230 N N . GLY A 1 167 ? 3.483 -8.621 41.711 1.00 65.38 167 GLY A N 1
ATOM 1231 C CA . GLY A 1 167 ? 2.724 -8.180 42.878 1.00 65.38 167 GLY A CA 1
ATOM 1232 C C . GLY A 1 167 ? 1.216 -8.105 42.612 1.00 65.38 167 GLY A C 1
ATOM 1233 O O . GLY A 1 167 ? 0.810 -7.964 41.455 1.00 65.38 167 GLY A O 1
ATOM 1234 N N . PRO A 1 168 ? 0.385 -8.168 43.668 1.00 61.16 168 PRO A N 1
ATOM 1235 C CA . PRO A 1 168 ? -1.049 -7.917 43.551 1.00 61.16 168 PRO A CA 1
ATOM 1236 C C . PRO A 1 168 ? -1.302 -6.484 43.061 1.00 61.16 168 PRO A C 1
ATOM 1238 O O . PRO A 1 168 ? -0.501 -5.584 43.335 1.00 61.16 168 PRO A O 1
ATOM 1241 N N . ALA A 1 169 ? -2.418 -6.252 42.357 1.00 59.50 169 ALA A N 1
ATOM 1242 C CA . ALA A 1 169 ? -2.873 -4.879 42.150 1.00 59.50 169 ALA A CA 1
ATOM 1243 C C . ALA A 1 169 ? -3.100 -4.241 43.521 1.00 59.50 169 ALA A C 1
ATOM 1245 O O . ALA A 1 169 ? -3.831 -4.796 44.336 1.00 59.50 169 ALA A O 1
ATOM 1246 N N . GLN A 1 170 ? -2.474 -3.100 43.784 1.00 56.06 170 GLN A N 1
ATOM 1247 C CA . GLN A 1 170 ? -2.733 -2.341 45.001 1.00 56.06 170 GLN A CA 1
ATOM 1248 C C . GLN A 1 170 ? -3.771 -1.266 44.683 1.00 56.06 170 GLN A C 1
ATOM 1250 O O . GLN A 1 170 ? -3.458 -0.362 43.904 1.00 56.06 170 GLN A O 1
ATOM 1255 N N . PRO A 1 171 ? -4.983 -1.325 45.252 1.00 54.06 171 PRO A N 1
ATOM 1256 C CA . PRO A 1 171 ? -5.901 -0.212 45.178 1.00 54.06 171 PRO A CA 1
ATOM 1257 C C . PRO A 1 171 ? -5.601 0.745 46.333 1.00 54.06 171 PRO A C 1
ATOM 1259 O O . PRO A 1 171 ? -5.575 0.361 47.498 1.00 54.06 171 PRO A O 1
ATOM 1262 N N . ALA A 1 172 ? -5.421 2.016 46.008 1.00 52.91 172 ALA A N 1
ATOM 1263 C CA . ALA A 1 172 ? -5.743 3.093 46.933 1.00 52.91 172 ALA A CA 1
ATOM 1264 C C . ALA A 1 172 ? -6.340 4.252 46.130 1.00 52.91 172 ALA A C 1
ATOM 1266 O O . ALA A 1 172 ? -5.835 5.369 46.166 1.00 52.91 172 ALA A O 1
ATOM 1267 N N . VAL A 1 173 ? -7.417 3.972 45.377 1.00 56.19 173 VAL A N 1
ATOM 1268 C CA . VAL A 1 173 ? -8.176 4.978 44.601 1.00 56.19 173 VAL A CA 1
ATOM 1269 C C . VAL A 1 173 ? -8.591 6.156 45.498 1.00 56.19 173 VAL A C 1
ATOM 1271 O O . VAL A 1 173 ? -8.613 7.298 45.053 1.00 56.19 173 VAL A O 1
ATOM 1274 N N . ALA A 1 174 ? -8.832 5.892 46.788 1.00 51.78 174 ALA A N 1
ATOM 1275 C CA . ALA A 1 174 ? -9.208 6.884 47.793 1.00 51.78 174 ALA A CA 1
ATOM 1276 C C . ALA A 1 174 ? -8.130 7.945 48.106 1.00 51.78 174 ALA A C 1
ATOM 1278 O O . ALA A 1 174 ? -8.484 9.025 48.564 1.00 51.78 174 ALA A O 1
ATOM 1279 N N . ALA A 1 175 ? -6.842 7.671 47.860 1.00 56.34 175 ALA A N 1
ATOM 1280 C CA . ALA A 1 175 ? -5.741 8.599 48.160 1.00 56.34 175 ALA A CA 1
ATOM 1281 C C . ALA A 1 175 ? -5.259 9.403 46.934 1.00 56.34 175 ALA A C 1
ATOM 1283 O O . ALA A 1 175 ? -4.308 10.178 47.037 1.00 56.34 175 ALA A O 1
ATOM 1284 N N . LEU A 1 176 ? -5.873 9.201 45.763 1.00 69.88 176 LEU A N 1
ATOM 1285 C CA . LEU A 1 176 ? -5.445 9.804 44.501 1.00 69.88 176 LEU A CA 1
ATOM 1286 C C . LEU A 1 176 ? -6.224 11.094 44.223 1.00 69.88 176 LEU A C 1
ATOM 1288 O O . LEU A 1 176 ? -7.449 11.084 44.114 1.00 69.88 176 LEU A O 1
ATOM 1292 N N . ALA A 1 177 ? -5.498 12.207 44.095 1.00 72.19 177 ALA A N 1
ATOM 1293 C CA . ALA A 1 177 ? -6.090 13.541 44.000 1.00 72.19 177 ALA A CA 1
ATOM 1294 C C . ALA A 1 177 ? -6.773 13.812 42.647 1.00 72.19 177 ALA A C 1
ATOM 1296 O O . ALA A 1 177 ? -7.822 14.455 42.595 1.00 72.19 177 ALA A O 1
ATOM 1297 N N . THR A 1 178 ? -6.213 13.317 41.541 1.00 85.81 178 THR A N 1
ATOM 1298 C CA . THR A 1 178 ? -6.703 13.653 40.196 1.00 85.81 178 THR A CA 1
ATOM 1299 C C . THR A 1 178 ? -7.697 12.607 39.667 1.00 85.81 178 THR A C 1
ATOM 1301 O O . THR A 1 178 ? -7.610 11.429 40.031 1.00 85.81 178 THR A O 1
ATOM 1304 N N . PRO A 1 179 ? -8.671 12.992 38.816 1.00 86.81 179 PRO A N 1
ATOM 1305 C CA . PRO A 1 179 ? -9.492 12.031 38.071 1.00 86.81 179 PRO A CA 1
ATOM 1306 C C . PRO A 1 179 ? -8.642 11.054 37.248 1.00 86.81 179 PRO A C 1
ATOM 1308 O O . PRO A 1 179 ? -8.929 9.860 37.228 1.00 86.81 179 PRO A O 1
ATOM 1311 N N . GLN A 1 180 ? -7.547 11.549 36.661 1.00 87.88 180 GLN A N 1
ATOM 1312 C CA . GLN A 1 180 ? -6.613 10.751 35.872 1.00 87.88 180 GLN A CA 1
ATOM 1313 C C . GLN A 1 180 ? -5.991 9.609 36.665 1.00 87.88 180 GLN A C 1
ATOM 1315 O O . GLN A 1 180 ? -6.059 8.457 36.238 1.00 87.88 180 GLN A O 1
ATOM 1320 N N . ASP A 1 181 ? -5.429 9.900 37.834 1.00 85.19 181 ASP A N 1
ATOM 1321 C CA . ASP A 1 181 ? -4.809 8.878 38.672 1.00 85.19 181 ASP A CA 1
ATOM 1322 C C . ASP A 1 181 ? -5.832 7.827 39.121 1.00 85.19 181 ASP A C 1
ATOM 1324 O O . ASP A 1 181 ? -5.542 6.628 39.108 1.00 85.19 181 ASP A O 1
ATOM 1328 N N . ARG A 1 182 ? -7.053 8.259 39.467 1.00 88.81 182 ARG A N 1
ATOM 1329 C CA . ARG A 1 182 ? -8.151 7.360 39.851 1.00 88.81 182 ARG A CA 1
ATOM 1330 C C . ARG A 1 182 ? -8.564 6.445 38.700 1.00 88.81 182 ARG A C 1
ATOM 1332 O O . ARG A 1 182 ? -8.619 5.232 38.889 1.00 88.81 182 ARG A O 1
ATOM 1339 N N . ASN A 1 183 ? -8.772 6.990 37.505 1.00 92.25 183 ASN A N 1
ATOM 1340 C CA . ASN A 1 183 ? -9.108 6.210 36.314 1.00 92.25 183 ASN A CA 1
ATOM 1341 C C . ASN A 1 183 ? -7.986 5.231 35.930 1.00 92.25 183 ASN A C 1
ATOM 1343 O O . ASN A 1 183 ? -8.261 4.077 35.611 1.00 92.25 183 ASN A O 1
ATOM 1347 N N . LEU A 1 184 ? -6.713 5.632 36.034 1.00 88.06 184 LEU A N 1
ATOM 1348 C CA . LEU A 1 184 ? -5.576 4.729 35.811 1.00 88.06 184 LEU A CA 1
ATOM 1349 C C . LEU A 1 184 ? -5.497 3.612 36.864 1.00 88.06 184 LEU A C 1
ATOM 1351 O O . LEU A 1 184 ? -5.111 2.488 36.538 1.00 88.06 184 LEU A O 1
ATOM 1355 N N . ALA A 1 185 ? -5.870 3.889 38.115 1.00 86.88 185 ALA A N 1
ATOM 1356 C CA . ALA A 1 185 ? -5.961 2.868 39.155 1.00 86.88 185 ALA A CA 1
ATOM 1357 C C . ALA A 1 185 ? -7.102 1.875 38.878 1.00 86.88 185 ALA A C 1
ATOM 1359 O O . ALA A 1 185 ? -6.896 0.670 39.013 1.00 86.88 185 ALA A O 1
ATOM 1360 N N . VAL A 1 186 ? -8.260 2.359 38.419 1.00 90.56 186 VAL A N 1
ATOM 1361 C CA . VAL A 1 186 ? -9.373 1.512 37.957 1.00 90.56 186 VAL A CA 1
ATOM 1362 C C . VAL A 1 186 ? -8.955 0.660 36.755 1.00 90.56 186 VAL A C 1
ATOM 1364 O O . VAL A 1 186 ? -9.171 -0.552 36.749 1.00 90.56 186 VAL A O 1
ATOM 1367 N N . MET A 1 187 ? -8.270 1.256 35.777 1.00 90.44 187 MET A N 1
ATOM 1368 C CA . MET A 1 187 ? -7.714 0.561 34.613 1.00 90.44 187 MET A CA 1
ATOM 1369 C C . MET A 1 187 ? -6.750 -0.561 35.004 1.00 90.44 187 MET A C 1
ATOM 1371 O O . MET A 1 187 ? -6.765 -1.631 34.400 1.00 90.44 187 MET A O 1
ATOM 1375 N N . ALA A 1 188 ? -5.919 -0.344 36.027 1.00 86.44 188 ALA A N 1
ATOM 1376 C CA . ALA A 1 188 ? -4.988 -1.358 36.508 1.00 86.44 188 ALA A CA 1
ATOM 1377 C C . ALA A 1 188 ? -5.706 -2.591 37.088 1.00 86.44 188 ALA A C 1
ATOM 1379 O O . ALA A 1 188 ? -5.118 -3.667 37.145 1.00 86.44 188 ALA A O 1
ATOM 1380 N N . LEU A 1 189 ? -6.960 -2.474 37.527 1.00 88.44 189 LEU A N 1
ATOM 1381 C CA . LEU A 1 189 ? -7.742 -3.604 38.040 1.00 88.44 189 LEU A CA 1
ATOM 1382 C C . LEU A 1 189 ? -8.478 -4.378 36.943 1.00 88.44 189 LEU A C 1
ATOM 1384 O O . LEU A 1 189 ? -8.925 -5.497 37.197 1.00 88.44 189 LEU A O 1
ATOM 1388 N N . TRP A 1 190 ? -8.597 -3.810 35.743 1.00 92.19 190 TRP A N 1
ATOM 1389 C CA . TRP A 1 190 ? -9.278 -4.457 34.630 1.00 92.19 190 TRP A CA 1
ATOM 1390 C C . TRP A 1 190 ? -8.499 -5.665 34.110 1.00 92.19 190 TRP A C 1
ATOM 1392 O O . TRP A 1 190 ? -7.267 -5.657 34.040 1.00 92.19 190 TRP A O 1
ATOM 1402 N N . GLN A 1 191 ? -9.242 -6.700 33.722 1.00 91.00 191 GLN A N 1
ATOM 1403 C CA . GLN A 1 191 ? -8.697 -7.946 33.203 1.00 91.00 191 GLN A CA 1
ATOM 1404 C C . GLN A 1 191 ? -9.233 -8.186 31.792 1.00 91.00 191 GLN A C 1
ATOM 1406 O O . GLN A 1 191 ? -10.449 -8.141 31.600 1.00 91.00 191 GLN A O 1
ATOM 1411 N N . PRO A 1 192 ? -8.359 -8.472 30.813 1.00 91.88 192 PRO A N 1
ATOM 1412 C CA . PRO A 1 192 ? -8.809 -8.779 29.469 1.00 91.88 192 PRO A CA 1
ATOM 1413 C C . PRO A 1 192 ? -9.522 -10.131 29.418 1.00 91.88 192 PRO A C 1
ATOM 1415 O O . PRO A 1 192 ? -9.124 -11.092 30.081 1.00 91.88 192 PRO A O 1
ATOM 1418 N N . ARG A 1 193 ? -10.553 -10.201 28.575 1.00 94.06 193 ARG A N 1
ATOM 1419 C CA . ARG A 1 193 ? -11.248 -11.429 28.178 1.00 94.06 193 ARG A CA 1
ATOM 1420 C C . ARG A 1 193 ? -11.277 -11.532 26.658 1.00 94.06 193 ARG A C 1
ATOM 1422 O O . ARG A 1 193 ? -11.098 -10.526 25.976 1.00 94.06 193 ARG A O 1
ATOM 1429 N N . VAL A 1 194 ? -11.478 -12.742 26.139 1.00 95.25 194 VAL A N 1
ATOM 1430 C CA . VAL A 1 194 ? -11.659 -12.929 24.695 1.00 95.25 194 VAL A CA 1
ATOM 1431 C C . VAL A 1 194 ? -12.988 -12.296 24.288 1.00 95.25 194 VAL A C 1
ATOM 1433 O O . VAL A 1 194 ? -14.019 -12.632 24.867 1.00 95.25 194 VAL A O 1
ATOM 1436 N N . VAL A 1 195 ? -12.950 -11.383 23.320 1.00 94.00 195 VAL A N 1
ATOM 1437 C CA . VAL A 1 195 ? -14.134 -10.749 22.730 1.00 94.00 195 VAL A CA 1
ATOM 1438 C C . VAL A 1 195 ? -14.143 -11.068 21.243 1.00 94.00 195 VAL A C 1
ATOM 1440 O O . VAL A 1 195 ? -13.323 -10.553 20.484 1.00 94.00 195 VAL A O 1
ATOM 1443 N N . ASP A 1 196 ? -15.058 -11.940 20.831 1.00 91.75 196 ASP A N 1
ATOM 1444 C CA . ASP A 1 196 ? -15.149 -12.421 19.453 1.00 91.75 196 ASP A CA 1
ATOM 1445 C C . ASP A 1 196 ? -16.002 -11.489 18.586 1.00 91.75 196 ASP A C 1
ATOM 1447 O O . ASP A 1 196 ? -17.123 -11.805 18.190 1.00 91.75 196 ASP A O 1
ATOM 1451 N N . ARG A 1 197 ? -15.478 -10.284 18.344 1.00 92.69 197 ARG A N 1
ATOM 1452 C CA . ARG A 1 197 ? -16.108 -9.297 17.466 1.00 92.69 197 ARG A CA 1
ATOM 1453 C C . ARG A 1 197 ? -15.078 -8.452 16.722 1.00 92.69 197 ARG A C 1
ATOM 1455 O O . ARG A 1 197 ? -13.967 -8.286 17.237 1.00 92.69 197 ARG A O 1
ATOM 1462 N N . PRO A 1 198 ? -15.443 -7.854 15.575 1.00 92.38 198 PRO A N 1
ATOM 1463 C CA . PRO A 1 198 ? -14.590 -6.888 14.896 1.00 92.38 198 PRO A CA 1
ATOM 1464 C C . PRO A 1 198 ? -14.275 -5.694 15.803 1.00 92.38 198 PRO A C 1
ATOM 1466 O O . PRO A 1 198 ? -15.178 -5.011 16.289 1.00 92.38 198 PRO A O 1
ATOM 1469 N N . VAL A 1 199 ? -12.988 -5.437 16.027 1.00 95.12 199 VAL A N 1
ATOM 1470 C CA . VAL A 1 199 ? -12.501 -4.271 16.778 1.00 95.12 199 VAL A CA 1
ATOM 1471 C C . VAL A 1 199 ? -11.358 -3.641 16.001 1.00 95.12 199 VAL A C 1
ATOM 1473 O O . VAL A 1 199 ? -10.440 -4.345 15.585 1.00 95.12 199 VAL A O 1
ATOM 1476 N N . THR A 1 200 ? -11.379 -2.318 15.840 1.00 94.25 200 THR A N 1
ATOM 1477 C CA . THR A 1 200 ? -10.294 -1.582 15.176 1.00 94.25 200 THR A CA 1
ATOM 1478 C C . THR A 1 200 ? -9.403 -0.892 16.202 1.00 94.25 200 THR A C 1
ATOM 1480 O O . THR A 1 200 ? -9.854 -0.025 16.944 1.00 94.25 200 THR A O 1
ATOM 1483 N N . LEU A 1 201 ? -8.118 -1.238 16.239 1.00 93.69 201 LEU A N 1
ATOM 1484 C CA . LEU A 1 201 ? -7.106 -0.563 17.049 1.00 93.69 201 LEU A CA 1
ATOM 1485 C C . LEU A 1 201 ? -6.350 0.476 16.214 1.00 93.69 201 LEU A C 1
ATOM 1487 O O . LEU A 1 201 ? -5.599 0.117 15.308 1.00 93.69 201 LEU A O 1
ATOM 1491 N N . PHE A 1 202 ? -6.481 1.746 16.585 1.00 92.06 202 PHE A N 1
ATOM 1492 C CA . PHE A 1 202 ? -5.671 2.860 16.103 1.00 92.06 202 PHE A CA 1
ATOM 1493 C C . PHE A 1 202 ? -4.431 3.003 16.989 1.00 92.06 202 PHE A C 1
ATOM 1495 O O . PHE A 1 202 ? -4.485 3.631 18.043 1.00 92.06 202 PHE A O 1
ATOM 1502 N N . ALA A 1 203 ? -3.324 2.369 16.606 1.00 88.50 203 ALA A N 1
ATOM 1503 C CA . ALA A 1 203 ? -2.099 2.341 17.407 1.00 88.50 203 ALA A CA 1
ATOM 1504 C C . ALA A 1 203 ? -1.116 3.438 16.979 1.00 88.50 203 ALA A C 1
ATOM 1506 O O . ALA A 1 203 ? -0.796 3.554 15.791 1.00 88.50 203 ALA A O 1
ATOM 1507 N N . ALA A 1 204 ? -0.573 4.185 17.940 1.00 85.31 204 ALA A N 1
ATOM 1508 C CA . ALA A 1 204 ? 0.491 5.144 17.676 1.00 85.31 204 ALA A CA 1
ATOM 1509 C C . ALA A 1 204 ? 1.755 4.426 17.161 1.00 85.31 204 ALA A C 1
ATOM 1511 O O . ALA A 1 204 ? 2.139 3.357 17.650 1.00 85.31 204 ALA A O 1
ATOM 1512 N N . THR A 1 205 ? 2.447 5.004 16.174 1.00 74.12 205 THR A N 1
ATOM 1513 C CA . THR A 1 205 ? 3.706 4.424 15.666 1.00 74.12 205 THR A CA 1
ATOM 1514 C C . THR A 1 205 ? 4.835 4.487 16.693 1.00 74.12 205 THR A C 1
ATOM 1516 O O . THR A 1 205 ? 5.724 3.627 16.701 1.00 74.12 205 THR A O 1
ATOM 1519 N N . GLU A 1 206 ? 4.817 5.502 17.559 1.00 71.94 206 GLU A N 1
ATOM 1520 C CA . GLU A 1 206 ? 5.776 5.681 18.643 1.00 71.94 206 GLU A CA 1
ATOM 1521 C C . GLU A 1 206 ? 5.194 5.146 19.952 1.00 71.94 206 GLU A C 1
ATOM 1523 O O . GLU A 1 206 ? 4.751 5.881 20.828 1.00 71.94 206 GLU A O 1
ATOM 1528 N N . ALA A 1 207 ? 5.197 3.819 20.082 1.00 67.62 207 ALA A N 1
ATOM 1529 C CA . ALA A 1 207 ? 4.743 3.171 21.300 1.00 67.62 207 ALA A CA 1
ATOM 1530 C C . ALA A 1 207 ? 5.797 3.279 22.412 1.00 67.62 207 ALA A C 1
ATOM 1532 O O . ALA A 1 207 ? 6.858 2.636 22.365 1.00 67.62 207 ALA A O 1
ATOM 1533 N N . ASP A 1 208 ? 5.440 3.965 23.495 1.00 65.94 208 ASP A N 1
ATOM 1534 C CA . ASP A 1 208 ? 6.250 4.007 24.713 1.00 65.94 208 ASP A CA 1
ATOM 1535 C C . ASP A 1 208 ? 6.436 2.625 25.338 1.00 65.94 208 ASP A C 1
ATOM 1537 O O . ASP A 1 208 ? 7.344 2.438 26.148 1.00 65.94 208 ASP A O 1
ATOM 1541 N N . PHE A 1 209 ? 5.611 1.638 24.962 1.00 68.38 209 PHE A N 1
ATOM 1542 C CA . PHE A 1 209 ? 5.508 0.284 25.521 1.00 68.38 209 PHE A CA 1
ATOM 1543 C C . PHE A 1 209 ? 6.675 -0.655 25.213 1.00 68.38 209 PHE A C 1
ATOM 1545 O O . PHE A 1 209 ? 6.840 -1.673 25.892 1.00 68.38 209 PHE A O 1
ATOM 1552 N N . GLY A 1 210 ? 7.535 -0.308 24.252 1.00 69.06 210 GLY A N 1
ATOM 1553 C CA . GLY A 1 210 ? 8.611 -1.194 23.793 1.00 69.06 210 GLY A CA 1
ATOM 1554 C C . GLY A 1 210 ? 8.117 -2.415 23.012 1.00 69.06 210 GLY A C 1
ATOM 1555 O O . GLY A 1 210 ? 8.925 -3.261 22.628 1.00 69.06 210 GLY A O 1
ATOM 1556 N N . CYS A 1 211 ? 6.814 -2.499 22.769 1.00 75.56 211 CYS A N 1
ATOM 1557 C CA . CYS A 1 211 ? 6.139 -3.482 21.936 1.00 75.56 211 CYS A CA 1
ATOM 1558 C C . CYS A 1 211 ? 5.114 -2.774 21.050 1.00 75.56 211 CYS A C 1
ATOM 1560 O O . CYS A 1 211 ? 4.753 -1.630 21.314 1.00 75.56 211 CYS A O 1
ATOM 1562 N N . ASP A 1 212 ? 4.696 -3.461 19.993 1.00 79.44 212 ASP A N 1
ATOM 1563 C CA . ASP A 1 212 ? 3.541 -3.070 19.194 1.00 79.44 212 ASP A CA 1
ATOM 1564 C C . ASP A 1 212 ? 2.265 -3.337 20.010 1.00 79.44 212 ASP A C 1
ATOM 1566 O O . ASP A 1 212 ? 2.090 -4.457 20.501 1.00 79.44 212 ASP A O 1
ATOM 1570 N N . LEU A 1 213 ? 1.392 -2.333 20.170 1.00 86.31 213 LEU A N 1
ATOM 1571 C CA . LEU A 1 213 ? 0.137 -2.483 20.917 1.00 86.31 213 LEU A CA 1
ATOM 1572 C C . LEU A 1 213 ? -0.737 -3.599 20.336 1.00 86.31 213 LEU A C 1
ATOM 1574 O O . LEU A 1 213 ? -1.422 -4.289 21.087 1.00 86.31 213 LEU A O 1
ATOM 1578 N N . ALA A 1 214 ? -0.671 -3.848 19.026 1.00 86.44 214 ALA A N 1
ATOM 1579 C CA . ALA A 1 214 ? -1.400 -4.951 18.412 1.00 86.44 214 ALA A CA 1
ATOM 1580 C C . ALA A 1 214 ? -1.019 -6.315 19.010 1.00 86.44 214 ALA A C 1
ATOM 1582 O O . ALA A 1 214 ? -1.875 -7.182 19.166 1.00 86.44 214 ALA A O 1
ATOM 1583 N N . GLU A 1 215 ? 0.253 -6.524 19.375 1.00 86.19 215 GLU A N 1
ATOM 1584 C CA . GLU A 1 215 ? 0.693 -7.778 20.007 1.00 86.19 215 GLU A CA 1
ATOM 1585 C C . GLU A 1 215 ? 0.097 -7.959 21.416 1.00 86.19 215 GLU A C 1
ATOM 1587 O O . GLU A 1 215 ? 0.004 -9.093 21.885 1.00 86.19 215 GLU A O 1
ATOM 1592 N N . LEU A 1 216 ? -0.319 -6.873 22.084 1.00 88.88 216 LEU A N 1
ATOM 1593 C CA . LEU A 1 216 ? -1.015 -6.936 23.374 1.00 88.88 216 LEU A CA 1
ATOM 1594 C C . LEU A 1 216 ? -2.448 -7.439 23.208 1.00 88.88 216 LEU A C 1
ATOM 1596 O O . LEU A 1 216 ? -2.909 -8.234 24.020 1.00 88.88 216 LEU A O 1
ATOM 1600 N N . TRP A 1 217 ? -3.126 -6.984 22.154 1.00 91.94 217 TRP A N 1
ATOM 1601 C CA . TRP A 1 217 ? -4.557 -7.195 21.948 1.00 91.94 217 TRP A CA 1
ATOM 1602 C C . TRP A 1 217 ? -4.912 -8.476 21.194 1.00 91.94 217 TRP A C 1
ATOM 1604 O O . TRP A 1 217 ? -5.930 -9.083 21.506 1.00 91.94 217 TRP A O 1
ATOM 1614 N N . ARG A 1 218 ? -4.073 -8.933 20.254 1.00 90.50 218 ARG A N 1
ATOM 1615 C CA . ARG A 1 218 ? -4.338 -10.132 19.426 1.00 90.50 218 ARG A CA 1
ATOM 1616 C C . ARG A 1 218 ? -4.771 -11.392 20.198 1.00 90.50 218 ARG A C 1
ATOM 1618 O O . ARG A 1 218 ? -5.633 -12.091 19.684 1.00 90.50 218 ARG A O 1
ATOM 1625 N N . PRO A 1 219 ? -4.225 -11.716 21.390 1.00 91.19 219 PRO A N 1
ATOM 1626 C CA . PRO A 1 219 ? -4.686 -12.881 22.153 1.00 91.19 219 PRO A CA 1
ATOM 1627 C C . PRO A 1 219 ? -6.134 -12.779 22.657 1.00 91.19 219 PRO A C 1
ATOM 1629 O O . PRO A 1 219 ? -6.728 -13.795 22.997 1.00 91.19 219 PRO A O 1
ATOM 1632 N N . TRP A 1 220 ? -6.674 -11.563 22.744 1.00 94.19 220 TRP A N 1
ATOM 1633 C CA . TRP A 1 220 ? -7.978 -11.259 23.340 1.00 94.19 220 TRP A CA 1
ATOM 1634 C C . TRP A 1 220 ? -9.009 -10.824 22.295 1.00 94.19 220 TRP A C 1
ATOM 1636 O O . TRP A 1 220 ? -10.203 -10.972 22.512 1.00 94.19 220 TRP A O 1
ATOM 1646 N N . LEU A 1 221 ? -8.549 -10.307 21.157 1.00 94.94 221 LEU A N 1
ATOM 1647 C CA . LEU A 1 221 ? -9.375 -9.819 20.059 1.00 94.94 221 LEU A CA 1
ATOM 1648 C C . LEU A 1 221 ? -9.027 -10.623 18.791 1.00 94.94 221 LEU A C 1
ATOM 1650 O O . LEU A 1 221 ? -8.137 -10.213 18.039 1.00 94.94 221 LEU A O 1
ATOM 1654 N N . PRO A 1 222 ? -9.664 -11.788 18.556 1.00 89.56 222 PRO A N 1
ATOM 1655 C CA . PRO A 1 222 ? -9.378 -12.633 17.393 1.00 89.56 222 PRO A CA 1
ATOM 1656 C C . PRO A 1 222 ? -9.660 -11.921 16.062 1.00 89.56 222 PRO A C 1
ATOM 1658 O O . PRO A 1 222 ? -8.942 -12.145 15.090 1.00 89.56 222 PRO A O 1
ATOM 1661 N N . GLN A 1 223 ? -10.637 -11.010 16.038 1.00 89.50 223 GLN A N 1
ATOM 1662 C CA . GLN A 1 223 ? -11.020 -10.213 14.867 1.00 89.50 223 GLN A CA 1
ATOM 1663 C C . GLN A 1 223 ? -10.471 -8.770 14.940 1.00 89.50 223 GLN A C 1
ATOM 1665 O O . GLN A 1 223 ? -11.142 -7.807 14.571 1.00 89.50 223 GLN A O 1
ATOM 1670 N N . LEU A 1 224 ? -9.249 -8.602 15.463 1.00 89.94 224 LEU A N 1
ATOM 1671 C CA . LEU A 1 224 ? -8.594 -7.296 15.586 1.00 89.94 224 LEU A CA 1
ATOM 1672 C C . LEU A 1 224 ? -8.103 -6.760 14.233 1.00 89.94 224 LEU A C 1
ATOM 1674 O O . LEU A 1 224 ? -7.136 -7.278 13.662 1.00 89.94 224 LEU A O 1
ATOM 1678 N N . GLU A 1 225 ? -8.676 -5.644 13.792 1.00 86.50 225 GLU A N 1
ATOM 1679 C CA . GLU A 1 225 ? -8.102 -4.775 12.766 1.00 86.50 225 GLU A CA 1
ATOM 1680 C C . GLU A 1 225 ? -7.123 -3.786 13.417 1.00 86.50 225 GLU A C 1
ATOM 1682 O O . GLU A 1 225 ? -7.348 -3.301 14.524 1.00 86.50 225 GLU A O 1
ATOM 1687 N N . VAL A 1 226 ? -5.997 -3.494 12.760 1.00 83.75 226 VAL A N 1
ATOM 1688 C CA . VAL A 1 226 ? -4.971 -2.589 13.300 1.00 83.75 226 VAL A CA 1
ATOM 1689 C C . VAL A 1 226 ? -4.631 -1.533 12.267 1.00 83.75 226 VAL A C 1
ATOM 1691 O O . VAL A 1 226 ? -4.026 -1.848 11.242 1.00 83.75 226 VAL A O 1
ATOM 1694 N N . ARG A 1 227 ? -4.914 -0.278 12.604 1.00 83.94 227 ARG A N 1
ATOM 1695 C CA . ARG A 1 227 ? -4.537 0.908 11.839 1.00 83.94 227 ARG A CA 1
ATOM 1696 C C . ARG A 1 227 ? -3.451 1.645 12.605 1.00 83.94 227 ARG A C 1
ATOM 1698 O O . ARG A 1 227 ? -3.650 2.043 13.748 1.00 83.94 227 ARG A O 1
ATOM 1705 N N . ARG A 1 228 ? -2.263 1.788 12.023 1.00 80.88 228 ARG A N 1
ATOM 1706 C CA . ARG A 1 228 ? -1.178 2.530 12.681 1.00 80.88 228 ARG A CA 1
ATOM 1707 C C . ARG A 1 228 ? -1.249 3.992 12.275 1.00 80.88 228 ARG A C 1
ATOM 1709 O O . ARG A 1 228 ? -1.354 4.288 11.091 1.00 8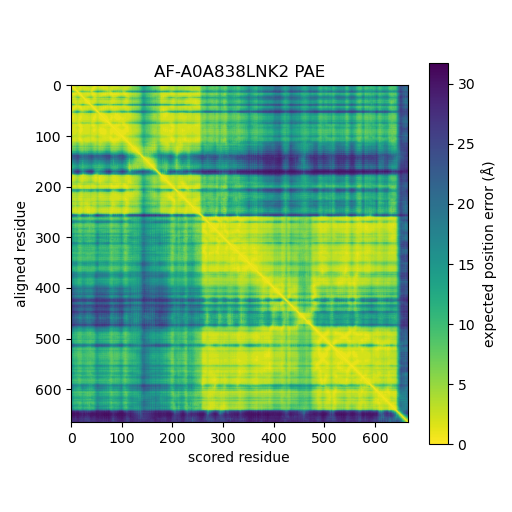0.88 228 ARG A O 1
ATOM 1716 N N . VAL A 1 229 ? -1.183 4.880 13.259 1.00 80.31 229 VAL A N 1
ATOM 1717 C CA . VAL A 1 229 ? -1.251 6.328 13.060 1.00 80.31 229 VAL A CA 1
ATOM 1718 C C . VAL A 1 229 ? 0.061 6.939 13.527 1.00 80.31 229 VAL A C 1
ATOM 1720 O O . VAL A 1 229 ? 0.541 6.650 14.626 1.00 80.31 229 VAL A O 1
ATOM 1723 N N . TRP A 1 230 ? 0.685 7.740 12.664 1.00 76.00 230 TRP A N 1
ATOM 1724 C CA . TRP A 1 230 ? 1.969 8.353 12.985 1.00 76.00 230 TRP A CA 1
ATOM 1725 C C . TRP A 1 230 ? 1.840 9.345 14.140 1.00 76.00 230 TRP A C 1
ATOM 1727 O O . TRP A 1 230 ? 0.989 10.234 14.102 1.00 76.00 230 TRP A O 1
ATOM 1737 N N . GLY A 1 231 ? 2.736 9.216 15.115 1.00 75.94 231 GLY A N 1
ATOM 1738 C CA . GLY A 1 231 ? 2.784 10.025 16.332 1.00 75.94 231 GLY A CA 1
ATOM 1739 C C . GLY A 1 231 ? 3.027 9.167 17.572 1.00 75.94 231 GLY A C 1
ATOM 1740 O O . GLY A 1 231 ? 3.234 7.950 17.468 1.00 75.94 231 GLY A O 1
ATOM 1741 N N . ASN A 1 232 ? 3.010 9.815 18.733 1.00 82.81 232 ASN A N 1
ATOM 1742 C CA . ASN A 1 232 ? 2.936 9.186 20.053 1.00 82.81 232 ASN A CA 1
ATOM 1743 C C . ASN A 1 232 ? 1.501 9.241 20.625 1.00 82.81 232 ASN A C 1
ATOM 1745 O O . ASN A 1 232 ? 0.603 9.798 20.000 1.00 82.81 232 ASN A O 1
ATOM 1749 N N . HIS A 1 233 ? 1.299 8.674 21.821 1.00 87.81 233 HIS A N 1
ATOM 1750 C CA . HIS A 1 233 ? 0.001 8.611 22.511 1.00 87.81 233 HIS A CA 1
ATOM 1751 C C . HIS A 1 233 ? -0.744 9.954 22.554 1.00 87.81 233 HIS A C 1
ATOM 1753 O O . HIS A 1 233 ? -1.934 10.005 22.265 1.00 87.81 233 HIS A O 1
ATOM 1759 N N . LEU A 1 234 ? -0.033 11.032 22.897 1.00 85.75 234 LEU A N 1
ATOM 1760 C CA . LEU A 1 234 ? -0.604 12.368 23.054 1.00 85.75 234 LEU A CA 1
ATOM 1761 C C . LEU A 1 234 ? -0.816 13.052 21.704 1.00 85.75 234 LEU A C 1
ATOM 1763 O O . LEU A 1 234 ? -1.831 13.717 21.518 1.00 85.75 234 LEU A O 1
ATOM 1767 N N . ASP A 1 235 ? 0.100 12.861 20.749 1.00 84.00 235 ASP A N 1
ATOM 1768 C CA . ASP A 1 235 ? 0.005 13.490 19.425 1.00 84.00 235 ASP A CA 1
ATOM 1769 C C . ASP A 1 235 ? -1.330 13.177 18.738 1.00 84.00 235 ASP A C 1
ATOM 1771 O O . ASP A 1 235 ? -1.878 14.044 18.055 1.00 84.00 235 ASP A O 1
ATOM 1775 N N . LEU A 1 236 ? -1.850 11.959 18.939 1.00 85.12 236 LEU A N 1
ATOM 1776 C CA . LEU A 1 236 ? -3.074 11.462 18.309 1.00 85.12 236 LEU A CA 1
ATOM 1777 C C . LEU A 1 236 ? -4.325 12.285 18.626 1.00 85.12 236 LEU A C 1
ATOM 1779 O O . LEU A 1 236 ? -5.264 12.245 17.837 1.00 85.12 236 LEU A O 1
ATOM 1783 N N . THR A 1 237 ? -4.366 12.997 19.754 1.00 86.56 237 THR A N 1
ATOM 1784 C CA . THR A 1 237 ? -5.542 13.794 20.136 1.00 86.56 237 THR A CA 1
ATOM 1785 C C . THR A 1 237 ? -5.210 15.225 20.553 1.00 86.56 237 THR A C 1
ATOM 1787 O O . THR A 1 237 ? -6.081 16.082 20.481 1.00 86.56 237 THR A O 1
ATOM 1790 N N . GLN A 1 238 ? -3.964 15.523 20.938 1.00 82.44 238 GLN A N 1
ATOM 1791 C CA . GLN A 1 238 ? -3.572 16.848 21.438 1.00 82.44 238 GLN A CA 1
ATOM 1792 C C . GLN A 1 238 ? -2.989 17.774 20.367 1.00 82.44 238 GLN A C 1
ATOM 1794 O O . GLN A 1 238 ? -2.927 18.982 20.576 1.00 82.44 238 GLN A O 1
ATOM 1799 N N . THR A 1 239 ? -2.539 17.237 19.231 1.00 82.62 239 THR A N 1
ATOM 1800 C CA . THR A 1 239 ? -1.995 18.049 18.131 1.00 82.62 239 THR A CA 1
ATOM 1801 C C . THR A 1 239 ? -2.965 18.055 16.962 1.00 82.62 239 THR A C 1
ATOM 1803 O O . THR A 1 239 ? -3.483 17.001 16.607 1.00 82.62 239 THR A O 1
ATOM 1806 N N . SER A 1 240 ? -3.171 19.202 16.310 1.00 80.94 240 SER A N 1
ATOM 1807 C CA . SER A 1 240 ? -4.044 19.297 15.128 1.00 80.94 240 SER A CA 1
ATOM 1808 C C . SER A 1 240 ? -3.604 18.342 14.011 1.00 80.94 240 SER A C 1
ATOM 1810 O O . SER A 1 240 ? -4.419 17.638 13.423 1.00 80.94 240 SER A O 1
ATOM 1812 N N . VAL A 1 241 ? -2.294 18.236 13.768 1.00 75.25 241 VAL A N 1
ATOM 1813 C CA . VAL A 1 241 ? -1.730 17.358 12.730 1.00 75.25 241 VAL A CA 1
ATOM 1814 C C . VAL A 1 241 ? -1.919 15.875 13.062 1.00 75.25 241 VAL A C 1
ATOM 1816 O O . VAL A 1 241 ? -2.313 15.091 12.194 1.00 75.25 241 VAL A O 1
ATOM 1819 N N . GLY A 1 242 ? -1.617 15.460 14.297 1.00 78.56 242 GLY A N 1
ATOM 1820 C CA . GLY A 1 242 ? -1.790 14.072 14.728 1.00 78.56 242 GLY A CA 1
ATOM 1821 C C . GLY A 1 242 ? -3.264 13.675 14.801 1.00 78.56 242 GLY A C 1
ATOM 1822 O O . GLY A 1 242 ? -3.635 12.615 14.293 1.00 78.56 242 GLY A O 1
ATOM 1823 N N . ALA A 1 243 ? -4.113 14.567 15.309 1.00 87.38 243 ALA A N 1
ATOM 1824 C CA . ALA A 1 243 ? -5.553 14.373 15.373 1.00 87.38 243 ALA A CA 1
ATOM 1825 C C . ALA A 1 243 ? -6.203 14.304 13.987 1.00 87.38 243 ALA A C 1
ATOM 1827 O O . ALA A 1 243 ? -7.006 13.408 13.753 1.00 87.38 243 ALA A O 1
ATOM 1828 N N . ALA A 1 244 ? -5.785 15.128 13.021 1.00 82.00 244 ALA A N 1
ATOM 1829 C CA . ALA A 1 244 ? -6.258 15.025 11.639 1.00 82.00 244 ALA A CA 1
ATOM 1830 C C . ALA A 1 244 ? -5.883 13.681 10.984 1.00 82.00 244 ALA A C 1
ATOM 1832 O O . ALA A 1 244 ? -6.663 13.110 10.220 1.00 82.00 244 ALA A O 1
ATOM 1833 N N . ARG A 1 245 ? -4.697 13.129 11.290 1.00 80.81 245 ARG A N 1
ATOM 1834 C CA . ARG A 1 245 ? -4.306 11.785 10.821 1.00 80.81 245 ARG A CA 1
ATOM 1835 C C . ARG A 1 245 ? -5.173 10.698 11.444 1.00 80.81 245 ARG A C 1
ATOM 1837 O O . ARG A 1 245 ? -5.613 9.798 10.730 1.00 80.81 245 ARG A O 1
ATOM 1844 N N . LEU A 1 246 ? -5.420 10.780 12.752 1.00 88.00 246 LEU A N 1
ATOM 1845 C CA . LEU A 1 246 ? -6.316 9.856 13.438 1.00 88.00 246 LEU A CA 1
ATOM 1846 C C . LEU A 1 246 ? -7.739 9.960 12.877 1.00 88.00 246 LEU A C 1
ATOM 1848 O O . LEU A 1 246 ? -8.342 8.935 12.582 1.00 88.00 246 LEU A O 1
ATOM 1852 N N . ALA A 1 247 ? -8.245 11.172 12.662 1.00 88.69 247 ALA A N 1
ATOM 1853 C CA . ALA A 1 247 ? -9.580 11.420 12.138 1.00 88.69 247 ALA A CA 1
ATOM 1854 C C . ALA A 1 247 ? -9.792 10.779 10.762 1.00 88.69 247 ALA A C 1
ATOM 1856 O O . ALA A 1 247 ? -10.768 10.058 10.563 1.00 88.69 247 ALA A O 1
ATOM 1857 N N . ARG A 1 248 ? -8.834 10.943 9.838 1.00 81.00 248 ARG A N 1
ATOM 1858 C CA . ARG A 1 248 ? -8.868 10.252 8.538 1.00 81.00 248 ARG A CA 1
ATOM 1859 C C . ARG A 1 248 ? -8.874 8.735 8.692 1.00 81.00 248 ARG A C 1
ATOM 1861 O O . ARG A 1 248 ? -9.634 8.051 8.010 1.00 81.00 248 ARG A O 1
ATOM 1868 N N . ALA A 1 249 ? -8.046 8.199 9.592 1.00 82.06 249 ALA A N 1
ATOM 1869 C CA . ALA A 1 249 ? -8.011 6.763 9.847 1.00 82.06 249 ALA A CA 1
ATOM 1870 C C . ALA A 1 249 ? -9.351 6.250 10.403 1.00 82.06 249 ALA A C 1
ATOM 1872 O O . ALA A 1 249 ? -9.795 5.180 9.985 1.00 82.06 249 ALA A O 1
ATOM 1873 N N . VAL A 1 250 ? -9.978 7.007 11.312 1.00 89.06 250 VAL A N 1
ATOM 1874 C CA . VAL A 1 250 ? -11.281 6.708 11.924 1.00 89.06 250 VAL A CA 1
ATOM 1875 C C . VAL A 1 250 ? -12.402 6.772 10.895 1.00 89.06 250 VAL A C 1
ATOM 1877 O O . VAL A 1 250 ? -13.162 5.814 10.814 1.00 89.06 250 VAL A O 1
ATOM 1880 N N . SER A 1 251 ? -12.486 7.827 10.077 1.00 84.94 251 SER A N 1
ATOM 1881 C CA . SER A 1 251 ? -13.541 7.957 9.055 1.00 84.94 251 SER A CA 1
ATOM 1882 C C . SER A 1 251 ? -13.576 6.739 8.138 1.00 84.94 251 SER A C 1
ATOM 1884 O O . SER A 1 251 ? -14.585 6.048 8.043 1.00 84.94 251 SER A O 1
ATOM 1886 N N . ARG A 1 252 ? -12.403 6.357 7.620 1.00 76.81 252 ARG A N 1
ATOM 1887 C CA . ARG A 1 252 ? -12.221 5.175 6.765 1.00 76.81 252 ARG A CA 1
ATOM 1888 C C . ARG A 1 252 ? -12.493 3.835 7.455 1.00 76.81 252 ARG A C 1
ATOM 1890 O O . ARG A 1 252 ? -12.443 2.795 6.804 1.00 76.81 252 ARG A O 1
ATOM 1897 N N . ALA A 1 253 ? -12.590 3.804 8.780 1.00 81.75 253 ALA A N 1
ATOM 1898 C CA . ALA A 1 253 ? -12.924 2.595 9.532 1.00 81.75 253 ALA A CA 1
ATOM 1899 C C . ALA A 1 253 ? -14.415 2.523 9.875 1.00 81.75 253 ALA A C 1
ATOM 1901 O O . ALA A 1 253 ? -14.922 1.444 10.167 1.00 81.75 253 ALA A O 1
ATOM 1902 N N . VAL A 1 254 ? -15.091 3.672 9.870 1.00 82.75 254 VAL A N 1
ATOM 1903 C CA . VAL A 1 254 ? -16.514 3.811 10.183 1.00 82.75 254 VAL A CA 1
ATOM 1904 C C . VAL A 1 254 ? -17.374 3.760 8.913 1.00 82.75 254 VAL A C 1
ATOM 1906 O O . VAL A 1 254 ? -18.527 3.330 8.984 1.00 82.75 254 VAL A O 1
ATOM 1909 N N . GLU A 1 255 ? -16.832 4.175 7.766 1.00 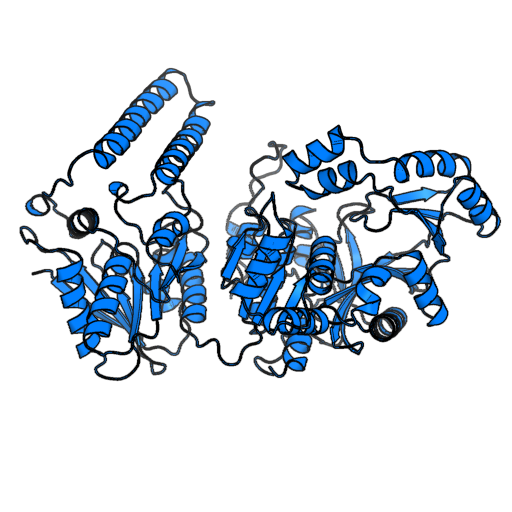70.69 255 GLU A N 1
ATOM 1910 C CA . GLU A 1 255 ? -17.479 4.063 6.455 1.00 70.69 255 GLU A CA 1
ATOM 1911 C C . GLU A 1 255 ? -17.664 2.585 6.042 1.00 70.69 255 GLU A C 1
ATOM 1913 O O . GLU A 1 255 ? -16.739 1.780 6.191 1.00 70.69 255 GLU A O 1
ATOM 1918 N N . PRO A 1 256 ? -18.854 2.190 5.546 1.00 56.69 256 PRO A N 1
ATOM 1919 C CA . PRO A 1 256 ? -19.092 0.830 5.075 1.00 56.69 256 PRO A CA 1
ATOM 1920 C C . PRO A 1 256 ? -18.227 0.514 3.845 1.00 56.69 256 PRO A C 1
ATOM 1922 O O . PRO A 1 256 ? -18.205 1.265 2.880 1.00 56.69 256 PRO A O 1
ATOM 1925 N N . THR A 1 257 ? -17.554 -0.640 3.847 1.00 53.44 257 THR A N 1
ATOM 1926 C CA . THR A 1 257 ? -16.692 -1.103 2.740 1.00 53.44 257 THR A CA 1
ATOM 1927 C C . THR A 1 257 ? -17.462 -1.578 1.501 1.00 53.44 257 THR A C 1
ATOM 1929 O O . THR A 1 257 ? -16.851 -1.919 0.490 1.00 53.44 257 THR A O 1
ATOM 1932 N N . SER A 1 258 ? -18.794 -1.642 1.555 1.00 52.78 258 SER A N 1
ATOM 1933 C CA . SER A 1 258 ? -19.623 -2.055 0.423 1.00 52.78 258 SER A CA 1
ATOM 1934 C C . SER A 1 258 ? -19.678 -0.943 -0.625 1.00 52.78 258 SER A C 1
ATOM 1936 O O . SER A 1 258 ? -20.296 0.090 -0.379 1.00 52.78 258 SER A O 1
ATOM 1938 N N . GLY A 1 259 ? -19.062 -1.173 -1.787 1.00 67.12 259 GLY A N 1
ATOM 1939 C CA . GLY A 1 259 ? -19.063 -0.224 -2.907 1.00 67.12 259 GLY A CA 1
ATOM 1940 C C . GLY A 1 259 ? -17.692 0.329 -3.303 1.00 67.12 259 GLY A C 1
ATOM 1941 O O . GLY A 1 259 ? -17.645 1.245 -4.114 1.00 67.12 259 GLY A O 1
ATOM 1942 N N . HIS A 1 260 ? -16.587 -0.231 -2.792 1.00 80.12 260 HIS A N 1
ATOM 1943 C CA . HIS A 1 260 ? -15.225 0.160 -3.180 1.00 80.12 260 HIS A CA 1
ATOM 1944 C C . HIS A 1 260 ? -14.425 -1.014 -3.746 1.00 80.12 260 HIS A C 1
ATOM 1946 O O . HIS A 1 260 ? -14.592 -2.149 -3.298 1.00 80.12 260 HIS A O 1
ATOM 1952 N N . LEU A 1 261 ? -13.504 -0.722 -4.669 1.00 91.50 261 LEU A N 1
ATOM 1953 C CA . LEU A 1 261 ? -12.518 -1.691 -5.137 1.00 91.50 261 LEU A CA 1
ATOM 1954 C C . LEU A 1 261 ? -11.519 -1.991 -4.013 1.00 91.50 261 LEU A C 1
ATOM 1956 O O . LEU A 1 261 ? -10.825 -1.085 -3.540 1.00 91.50 261 LEU A O 1
ATOM 1960 N N . THR A 1 262 ? -11.416 -3.251 -3.596 1.00 93.50 262 THR A N 1
ATOM 1961 C CA . THR A 1 262 ? -10.446 -3.686 -2.588 1.00 93.50 262 THR A CA 1
ATOM 1962 C C . THR A 1 262 ? -9.160 -4.160 -3.252 1.00 93.50 262 THR A C 1
ATOM 1964 O O . THR A 1 262 ? -9.140 -5.135 -4.002 1.00 93.50 262 THR 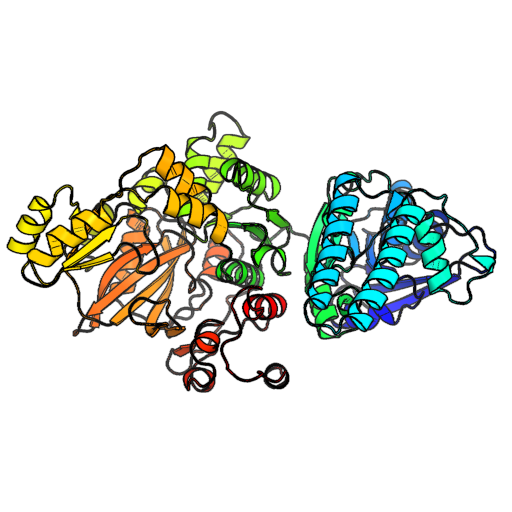A O 1
ATOM 1967 N N . VAL A 1 263 ? -8.048 -3.498 -2.938 1.00 97.12 263 VAL A N 1
ATOM 1968 C CA . VAL A 1 263 ? -6.737 -3.765 -3.534 1.00 97.12 263 VAL A CA 1
ATOM 1969 C C . VAL A 1 263 ? -5.749 -4.219 -2.468 1.00 97.12 263 VAL A C 1
ATOM 1971 O O . VAL A 1 263 ? -5.548 -3.539 -1.464 1.00 97.12 263 VAL A O 1
ATOM 1974 N N . LEU A 1 264 ? -5.063 -5.337 -2.706 1.00 98.06 264 LEU A N 1
ATOM 1975 C CA . LEU A 1 264 ? -3.902 -5.748 -1.921 1.00 98.06 264 LEU A CA 1
ATOM 1976 C C . LEU A 1 264 ? -2.614 -5.298 -2.619 1.00 98.06 264 LEU A C 1
ATOM 1978 O O . LEU A 1 264 ? -2.197 -5.885 -3.620 1.00 98.06 264 LEU A O 1
ATOM 1982 N N . VAL A 1 265 ? -1.940 -4.288 -2.066 1.00 97.81 265 VAL A N 1
ATOM 1983 C CA . VAL A 1 265 ? -0.606 -3.872 -2.526 1.00 97.81 265 VAL A CA 1
ATOM 1984 C C . VAL A 1 265 ? 0.449 -4.773 -1.896 1.00 97.81 265 VAL A C 1
ATOM 1986 O O . VAL A 1 265 ? 0.621 -4.815 -0.674 1.00 97.81 265 VAL A O 1
ATOM 1989 N N . ALA A 1 266 ? 1.197 -5.484 -2.734 1.00 96.75 266 ALA A N 1
ATOM 1990 C CA . ALA A 1 266 ? 2.164 -6.472 -2.286 1.00 96.75 266 ALA A CA 1
ATOM 1991 C C . ALA A 1 266 ? 3.595 -6.074 -2.670 1.00 96.75 266 ALA A C 1
ATOM 1993 O O . ALA A 1 266 ? 3.884 -5.738 -3.819 1.00 96.75 266 ALA A O 1
ATOM 1994 N N . SER A 1 267 ? 4.508 -6.113 -1.698 1.00 93.62 267 SER A N 1
ATOM 1995 C CA . SER A 1 267 ? 5.928 -5.862 -1.933 1.00 93.62 267 SER A CA 1
ATOM 1996 C C . SER A 1 267 ? 6.823 -6.764 -1.089 1.00 93.62 267 SER A C 1
ATOM 1998 O O . SER A 1 267 ? 6.536 -7.080 0.063 1.00 93.62 267 SER A O 1
ATOM 2000 N N . THR A 1 268 ? 7.973 -7.140 -1.640 1.00 88.62 268 THR A N 1
ATOM 2001 C CA . THR A 1 268 ? 9.068 -7.803 -0.928 1.00 88.62 268 THR A CA 1
ATOM 2002 C C . THR A 1 268 ? 10.172 -6.839 -0.482 1.00 88.62 268 THR A C 1
ATOM 2004 O O . THR A 1 268 ? 11.105 -7.250 0.216 1.00 88.62 268 THR A O 1
ATOM 2007 N N . PHE A 1 269 ? 10.061 -5.549 -0.816 1.00 82.06 269 PHE A N 1
ATOM 2008 C CA . PHE A 1 269 ? 11.011 -4.502 -0.448 1.00 82.06 269 PHE A CA 1
ATOM 2009 C C . PHE A 1 269 ? 10.452 -3.554 0.620 1.00 82.06 269 PHE A C 1
ATOM 2011 O O . PHE A 1 269 ? 9.276 -3.563 0.969 1.00 82.06 269 PHE A O 1
ATOM 2018 N N . ARG A 1 270 ? 11.333 -2.721 1.186 1.00 84.81 270 ARG A N 1
ATOM 2019 C CA . ARG A 1 270 ? 10.968 -1.672 2.160 1.00 84.81 270 ARG A CA 1
ATOM 2020 C C . ARG A 1 270 ? 10.930 -0.280 1.535 1.00 84.81 270 ARG A C 1
ATOM 2022 O O . ARG A 1 270 ? 11.081 0.710 2.244 1.00 84.81 270 ARG A O 1
ATOM 2029 N N . TRP A 1 271 ? 10.861 -0.207 0.211 1.00 76.69 271 TRP A N 1
ATOM 2030 C CA . TRP A 1 271 ? 10.890 1.068 -0.489 1.00 76.69 271 TRP A CA 1
ATOM 2031 C C . TRP A 1 271 ? 9.596 1.846 -0.228 1.00 76.69 271 TRP A C 1
ATOM 2033 O O . TRP A 1 271 ? 8.531 1.228 -0.178 1.00 76.69 271 TRP A O 1
ATOM 2043 N N . PRO A 1 272 ? 9.662 3.183 -0.089 1.00 84.94 272 PRO A N 1
ATOM 2044 C CA . PRO A 1 272 ? 8.471 3.999 0.140 1.00 84.94 272 PRO A CA 1
ATOM 2045 C C . PRO A 1 272 ? 7.442 3.912 -0.993 1.00 84.94 272 PRO A C 1
ATOM 2047 O O . PRO A 1 272 ? 6.264 4.121 -0.742 1.00 84.94 272 PRO A O 1
ATOM 2050 N N . GLY A 1 273 ? 7.863 3.556 -2.214 1.00 89.94 273 GLY A N 1
ATOM 2051 C CA . GLY A 1 273 ? 6.999 3.529 -3.397 1.00 89.94 273 GLY A CA 1
ATOM 2052 C C . GLY A 1 273 ? 5.741 2.666 -3.251 1.00 89.94 273 GLY A C 1
ATOM 2053 O O . GLY A 1 273 ? 4.677 3.088 -3.680 1.00 89.94 273 GLY A O 1
ATOM 2054 N N . ALA A 1 274 ? 5.817 1.514 -2.575 1.00 93.19 274 ALA A N 1
ATOM 2055 C CA . ALA A 1 274 ? 4.630 0.683 -2.356 1.00 93.19 274 ALA A CA 1
ATOM 2056 C C . ALA A 1 274 ? 3.621 1.369 -1.417 1.00 93.19 274 ALA A C 1
ATOM 2058 O O . ALA A 1 274 ? 2.415 1.269 -1.612 1.00 93.19 274 ALA A O 1
ATOM 2059 N N . ALA A 1 275 ? 4.116 2.105 -0.416 1.00 93.12 275 ALA A N 1
ATOM 2060 C CA . ALA A 1 275 ? 3.275 2.903 0.469 1.00 93.12 275 ALA A CA 1
ATOM 2061 C C . ALA A 1 275 ? 2.725 4.155 -0.230 1.00 93.12 275 ALA A C 1
ATOM 2063 O O . ALA A 1 275 ? 1.601 4.549 0.064 1.00 93.12 275 ALA A O 1
ATOM 2064 N N . ARG A 1 276 ? 3.479 4.732 -1.178 1.00 94.50 276 ARG A N 1
ATOM 2065 C CA . ARG A 1 276 ? 2.984 5.785 -2.072 1.00 94.50 276 ARG A CA 1
ATOM 2066 C C . ARG A 1 276 ? 1.824 5.284 -2.918 1.00 94.50 276 ARG A C 1
ATOM 2068 O O . ARG A 1 276 ? 0.741 5.836 -2.810 1.00 94.50 276 ARG A O 1
ATOM 2075 N N . LEU A 1 277 ? 2.008 4.168 -3.622 1.00 95.75 277 LEU A N 1
ATOM 2076 C CA . LEU A 1 277 ? 0.940 3.544 -4.399 1.00 95.75 277 LEU A CA 1
ATOM 2077 C C . LEU A 1 277 ? -0.305 3.256 -3.548 1.00 95.75 277 LEU A C 1
ATOM 2079 O O . LEU A 1 277 ? -1.413 3.532 -3.988 1.00 95.75 277 LEU A O 1
ATOM 2083 N N . ALA A 1 278 ? -0.138 2.739 -2.326 1.00 94.75 278 ALA A N 1
ATOM 2084 C CA . ALA A 1 278 ? -1.265 2.516 -1.422 1.00 94.75 278 ALA A CA 1
ATOM 2085 C C . ALA A 1 278 ? -2.002 3.818 -1.062 1.00 94.75 278 ALA A C 1
ATOM 2087 O O . ALA A 1 278 ? -3.231 3.836 -1.026 1.00 94.75 278 ALA A O 1
ATOM 2088 N N . ALA A 1 279 ? -1.267 4.906 -0.818 1.00 91.88 279 ALA A N 1
ATOM 2089 C CA . ALA A 1 279 ? -1.853 6.212 -0.542 1.00 91.88 279 ALA A CA 1
ATOM 2090 C C . ALA A 1 279 ? -2.632 6.759 -1.745 1.00 91.88 279 ALA A C 1
ATOM 2092 O O . ALA A 1 279 ? -3.776 7.161 -1.572 1.00 91.88 279 ALA A O 1
ATOM 2093 N N . ASP A 1 280 ? -2.063 6.695 -2.950 1.00 93.94 280 ASP A N 1
ATOM 2094 C CA . ASP A 1 280 ? -2.726 7.161 -4.172 1.00 93.94 280 ASP A CA 1
ATOM 2095 C C . ASP A 1 280 ? -3.936 6.301 -4.569 1.00 93.94 280 ASP A C 1
ATOM 2097 O O . ASP A 1 280 ? -4.954 6.841 -4.987 1.00 93.94 280 ASP A O 1
ATOM 2101 N N . LEU A 1 281 ? -3.871 4.976 -4.392 1.00 94.81 281 LEU A N 1
ATOM 2102 C CA . LEU A 1 281 ? -5.028 4.091 -4.587 1.00 94.81 281 LEU A CA 1
ATOM 2103 C C . LEU A 1 281 ? -6.172 4.449 -3.633 1.00 94.81 281 LEU A C 1
ATOM 2105 O O . LEU A 1 281 ? -7.338 4.426 -4.019 1.00 94.81 281 LEU A O 1
ATOM 2109 N N . THR A 1 282 ? -5.836 4.803 -2.392 1.00 89.81 282 THR A N 1
ATOM 2110 C CA . THR A 1 282 ? -6.840 5.251 -1.422 1.00 89.81 282 THR A CA 1
ATOM 2111 C C . THR A 1 282 ? -7.408 6.620 -1.792 1.00 89.81 282 THR A C 1
ATOM 2113 O O . THR A 1 282 ? -8.592 6.860 -1.584 1.00 89.81 282 THR A O 1
ATOM 2116 N N . GLU A 1 283 ? -6.586 7.508 -2.356 1.00 87.06 283 GLU A N 1
ATOM 2117 C CA . GLU A 1 283 ? -7.021 8.826 -2.834 1.00 87.06 283 GLU A CA 1
ATOM 2118 C C . GLU A 1 283 ? -8.026 8.710 -3.986 1.00 87.06 283 GLU A C 1
ATOM 2120 O O . GLU A 1 283 ? -9.013 9.436 -4.020 1.00 87.06 283 GLU A O 1
ATOM 2125 N N . VAL A 1 284 ? -7.846 7.731 -4.878 1.00 90.06 284 VAL A N 1
ATOM 2126 C CA . VAL A 1 284 ? -8.855 7.392 -5.895 1.00 90.06 284 VAL A CA 1
ATOM 2127 C C . VAL A 1 284 ? -9.975 6.505 -5.335 1.00 90.06 284 VAL A C 1
ATOM 2129 O O . VAL A 1 284 ? -10.681 5.864 -6.094 1.00 90.06 284 VAL A O 1
ATOM 2132 N N . GLY A 1 285 ? -10.177 6.415 -4.020 1.00 86.56 285 GLY A N 1
ATOM 2133 C CA . GLY A 1 285 ? -11.335 5.731 -3.428 1.00 86.56 285 GLY A CA 1
ATOM 2134 C C . GLY A 1 285 ? -11.286 4.198 -3.413 1.00 86.56 285 GLY A C 1
ATOM 2135 O O . GLY A 1 285 ? -12.324 3.561 -3.227 1.00 86.56 285 GLY A O 1
ATOM 2136 N N . CYS A 1 286 ? -10.112 3.580 -3.586 1.00 91.44 286 CYS A N 1
ATOM 2137 C CA . CYS A 1 286 ? -9.949 2.146 -3.329 1.00 91.44 286 CYS A CA 1
ATOM 2138 C C . CYS A 1 286 ? -9.814 1.870 -1.824 1.00 91.44 286 CYS A C 1
ATOM 2140 O O . CYS A 1 286 ? -9.194 2.635 -1.082 1.00 91.44 286 CYS A O 1
ATOM 2142 N N . THR A 1 287 ? -10.293 0.709 -1.379 1.00 89.88 287 THR A N 1
ATOM 2143 C CA . THR A 1 287 ? -9.923 0.162 -0.068 1.00 89.88 287 THR A CA 1
ATOM 2144 C C . THR A 1 287 ? -8.604 -0.587 -0.206 1.00 89.88 287 THR A C 1
ATOM 2146 O O . THR A 1 287 ? -8.522 -1.554 -0.956 1.00 89.88 287 THR A O 1
ATOM 2149 N N . VAL A 1 288 ? -7.562 -0.177 0.520 1.00 93.25 288 VAL A N 1
ATOM 2150 C CA . VAL A 1 288 ? -6.222 -0.752 0.336 1.00 93.25 288 VAL A CA 1
ATOM 2151 C C . VAL A 1 288 ? -5.781 -1.575 1.540 1.00 93.25 288 VAL A C 1
ATOM 2153 O O . VAL A 1 288 ? -5.650 -1.059 2.648 1.00 93.25 288 VAL A O 1
ATOM 2156 N N . ASP A 1 289 ? -5.464 -2.843 1.303 1.00 94.44 289 ASP A N 1
ATOM 2157 C CA . ASP A 1 289 ? -4.679 -3.677 2.209 1.00 94.44 289 ASP A CA 1
ATOM 2158 C C . ASP A 1 289 ? -3.231 -3.775 1.695 1.00 94.44 289 ASP A C 1
ATOM 2160 O O . ASP A 1 289 ? -2.935 -3.540 0.523 1.00 94.44 289 ASP A O 1
ATOM 2164 N N . GLY A 1 290 ? -2.288 -4.111 2.574 1.00 95.25 290 GLY A N 1
ATOM 2165 C CA . GLY A 1 290 ? -0.868 -4.154 2.235 1.00 95.25 290 GLY A CA 1
ATOM 2166 C C . GLY A 1 290 ? -0.159 -5.378 2.790 1.00 95.25 290 GLY A C 1
ATOM 2167 O O . GLY A 1 290 ? -0.371 -5.758 3.938 1.00 95.25 290 GLY A O 1
ATOM 2168 N N . VAL A 1 291 ? 0.763 -5.959 2.025 1.00 95.31 291 VAL A N 1
ATOM 2169 C CA . VAL A 1 291 ? 1.659 -7.025 2.498 1.00 95.31 291 VAL A CA 1
ATOM 2170 C C . VAL A 1 291 ? 3.107 -6.689 2.174 1.00 95.31 291 VAL A C 1
ATOM 2172 O O . VAL A 1 291 ? 3.474 -6.461 1.023 1.00 95.31 291 VAL A O 1
ATOM 2175 N N . ALA A 1 292 ? 3.938 -6.607 3.216 1.00 93.81 292 ALA A N 1
ATOM 2176 C CA . ALA A 1 292 ? 5.314 -6.132 3.088 1.00 93.81 292 ALA A CA 1
ATOM 2177 C C . ALA A 1 292 ? 6.233 -6.622 4.217 1.00 93.81 292 ALA A C 1
ATOM 2179 O O . ALA A 1 292 ? 5.757 -7.075 5.262 1.00 93.81 292 ALA A O 1
ATOM 2180 N N . PRO A 1 293 ? 7.570 -6.534 4.073 1.00 89.75 293 PRO A N 1
ATOM 2181 C CA . PRO A 1 293 ? 8.484 -6.820 5.171 1.00 89.75 293 PRO A CA 1
ATOM 2182 C C . PRO A 1 293 ? 8.265 -5.846 6.334 1.00 89.75 293 PRO A C 1
ATOM 2184 O O . PRO A 1 293 ? 8.190 -4.646 6.104 1.00 89.75 293 PRO A O 1
ATOM 2187 N N . ARG A 1 294 ? 8.346 -6.335 7.582 1.00 82.81 294 ARG A N 1
ATOM 2188 C CA . ARG A 1 294 ? 8.070 -5.602 8.849 1.00 82.81 294 ARG A CA 1
ATOM 2189 C C . ARG A 1 294 ? 8.610 -4.166 9.000 1.00 82.81 294 ARG A C 1
ATOM 2191 O O . ARG A 1 294 ? 8.171 -3.456 9.893 1.00 82.81 294 ARG A O 1
ATOM 2198 N N . GLY A 1 295 ? 9.614 -3.759 8.225 1.00 79.44 295 GLY A N 1
ATOM 2199 C CA . GLY A 1 295 ? 10.172 -2.401 8.246 1.00 79.44 295 GLY A CA 1
ATOM 2200 C C . GLY A 1 295 ? 9.699 -1.503 7.101 1.00 79.44 295 GLY A C 1
ATOM 2201 O O . GLY A 1 295 ? 10.353 -0.497 6.853 1.00 79.44 295 GLY A O 1
ATOM 2202 N N . SER A 1 296 ? 8.673 -1.906 6.353 1.00 87.06 296 SER A N 1
ATOM 2203 C CA . SER A 1 296 ? 8.098 -1.143 5.246 1.00 87.06 296 SER A CA 1
ATOM 2204 C C . SER A 1 296 ? 7.197 -0.013 5.745 1.00 87.06 296 SER A C 1
ATOM 2206 O O . SER A 1 296 ? 6.514 -0.162 6.761 1.00 87.06 296 SER A O 1
ATOM 2208 N N . ALA A 1 297 ? 7.152 1.087 4.988 1.00 87.12 297 ALA A N 1
ATOM 2209 C CA . ALA A 1 297 ? 6.222 2.190 5.223 1.00 87.12 297 ALA A CA 1
ATOM 2210 C C . ALA A 1 297 ? 4.747 1.751 5.099 1.00 87.12 297 ALA A C 1
ATOM 2212 O O . ALA A 1 297 ? 3.889 2.318 5.766 1.00 87.12 297 ALA A O 1
ATOM 2213 N N . LEU A 1 298 ? 4.460 0.666 4.364 1.00 88.62 298 LEU A N 1
ATOM 2214 C CA . LEU A 1 298 ? 3.117 0.071 4.251 1.00 88.62 298 LEU A CA 1
ATOM 2215 C C . LEU A 1 298 ? 2.491 -0.340 5.595 1.00 88.62 298 LEU A C 1
ATOM 2217 O O . LEU A 1 298 ? 1.287 -0.556 5.672 1.00 88.62 298 LEU A O 1
ATOM 2221 N N . HIS A 1 299 ? 3.288 -0.493 6.656 1.00 84.56 299 HIS A N 1
ATOM 2222 C CA . HIS A 1 299 ? 2.771 -0.847 7.980 1.00 84.56 299 HIS A CA 1
ATOM 2223 C C . HIS A 1 299 ? 2.333 0.349 8.820 1.00 84.56 299 HIS A C 1
ATOM 2225 O O . HIS A 1 299 ? 1.720 0.131 9.866 1.00 84.56 299 HIS A O 1
ATOM 2231 N N . VAL A 1 300 ? 2.706 1.566 8.417 1.00 76.31 300 VAL A N 1
ATOM 2232 C CA . VAL A 1 300 ? 2.556 2.784 9.229 1.00 76.31 300 VAL A CA 1
ATOM 2233 C C . VAL A 1 300 ? 1.761 3.889 8.545 1.00 76.31 300 VAL A C 1
ATOM 2235 O O . VAL A 1 300 ? 1.434 4.865 9.209 1.00 76.31 300 VAL A O 1
ATOM 2238 N N . VAL A 1 301 ? 1.461 3.750 7.252 1.00 79.56 301 VAL A N 1
ATOM 2239 C CA . VAL A 1 301 ? 0.593 4.690 6.540 1.00 79.56 301 VAL A CA 1
ATOM 2240 C C . VAL A 1 301 ? -0.878 4.351 6.785 1.00 79.56 301 VAL A C 1
ATOM 2242 O O . VAL A 1 301 ? -1.305 3.210 6.626 1.00 79.56 301 VAL A O 1
ATOM 2245 N N . SER A 1 302 ? -1.656 5.366 7.133 1.00 75.00 302 SER A N 1
ATOM 2246 C CA . SER A 1 302 ? -3.105 5.357 7.373 1.00 75.00 302 SER A CA 1
ATOM 2247 C C . SER A 1 302 ? -3.937 5.056 6.123 1.00 75.00 302 SER A C 1
ATOM 2249 O O . SER A 1 302 ? -5.132 4.784 6.223 1.00 75.00 302 SER A O 1
ATOM 2251 N N . ALA A 1 303 ? -3.312 5.092 4.943 1.00 82.56 303 ALA A N 1
ATOM 2252 C CA . ALA A 1 303 ? -3.879 4.594 3.693 1.00 82.56 303 ALA A CA 1
ATOM 2253 C C . ALA A 1 303 ? -4.158 3.086 3.716 1.00 82.56 303 ALA A C 1
ATOM 2255 O O . ALA A 1 303 ? -5.078 2.621 3.058 1.00 82.56 303 ALA A O 1
ATOM 2256 N N . VAL A 1 304 ? -3.391 2.317 4.492 1.00 86.69 304 VAL A N 1
ATOM 2257 C CA . VAL A 1 304 ? -3.528 0.861 4.532 1.00 86.69 304 VAL A CA 1
ATOM 2258 C C . VAL A 1 304 ? -4.485 0.458 5.652 1.00 86.69 304 VAL A C 1
ATOM 2260 O O . VAL A 1 304 ? -4.191 0.662 6.831 1.00 86.69 304 VAL A O 1
ATOM 2263 N N . ARG A 1 305 ? -5.607 -0.163 5.279 1.00 83.06 305 ARG A N 1
ATOM 2264 C CA . ARG A 1 305 ? -6.627 -0.690 6.191 1.00 83.06 305 ARG A CA 1
ATOM 2265 C C . ARG A 1 305 ? -6.108 -1.890 6.980 1.00 83.06 305 ARG A C 1
ATOM 2267 O O . ARG A 1 305 ? -6.007 -1.820 8.204 1.00 83.06 305 ARG A O 1
ATOM 2274 N N . ARG A 1 306 ? -5.732 -2.979 6.298 1.00 83.69 306 ARG A N 1
ATOM 2275 C CA . ARG A 1 306 ? -5.044 -4.128 6.914 1.00 83.69 306 ARG A CA 1
ATOM 2276 C C . ARG A 1 306 ? -3.635 -4.264 6.376 1.00 83.69 306 ARG A C 1
ATOM 2278 O O . ARG A 1 306 ? -3.397 -4.231 5.174 1.00 83.69 306 ARG A O 1
ATOM 2285 N N . SER A 1 307 ? -2.683 -4.450 7.286 1.00 87.12 307 SER A N 1
ATOM 2286 C CA . SER A 1 307 ? -1.273 -4.601 6.936 1.00 87.12 307 SER A CA 1
ATOM 2287 C C . SER A 1 307 ? -0.710 -5.930 7.439 1.00 87.12 307 SER A C 1
ATOM 2289 O O . SER A 1 307 ? -0.689 -6.202 8.644 1.00 87.12 307 SER A O 1
ATOM 2291 N N . HIS A 1 308 ? -0.212 -6.744 6.513 1.00 90.00 308 HIS A N 1
ATOM 2292 C CA . HIS A 1 308 ? 0.263 -8.104 6.732 1.00 90.00 308 HIS A CA 1
ATOM 2293 C C . HIS A 1 308 ? 1.800 -8.140 6.688 1.00 90.00 308 HIS A C 1
ATOM 2295 O O . HIS A 1 308 ? 2.414 -7.758 5.687 1.00 90.00 308 HIS A O 1
ATOM 2301 N N . PRO A 1 309 ? 2.477 -8.580 7.764 1.00 89.81 309 PRO A N 1
ATOM 2302 C CA . PRO A 1 309 ? 3.925 -8.710 7.748 1.00 89.81 309 PRO A CA 1
ATOM 2303 C C . PRO A 1 309 ? 4.346 -9.935 6.928 1.00 89.81 309 PRO A C 1
ATOM 2305 O O . PRO A 1 309 ? 4.014 -11.066 7.272 1.00 89.81 309 PRO A O 1
ATOM 2308 N N . LEU A 1 310 ? 5.165 -9.724 5.902 1.00 88.75 310 LEU A N 1
ATOM 2309 C CA . LEU A 1 310 ? 5.747 -10.795 5.100 1.00 88.75 310 LEU A CA 1
ATOM 2310 C C . LEU A 1 310 ? 6.757 -11.602 5.937 1.00 88.75 310 LEU A C 1
ATOM 2312 O O . LEU A 1 310 ? 7.727 -11.054 6.484 1.00 88.75 310 LEU A O 1
ATOM 2316 N N . GLY A 1 311 ? 6.529 -12.911 6.053 1.00 83.31 311 GLY A N 1
ATOM 2317 C CA . GLY A 1 311 ? 7.404 -13.838 6.760 1.00 83.31 311 GLY A CA 1
ATOM 2318 C C . GLY A 1 311 ? 8.762 -14.004 6.077 1.00 83.31 311 GLY A C 1
ATOM 2319 O O . GLY A 1 311 ? 8.863 -14.085 4.858 1.00 83.31 311 GLY A O 1
ATOM 2320 N N . LEU A 1 312 ? 9.834 -14.086 6.874 1.00 78.94 312 LEU A N 1
ATOM 2321 C CA . LEU A 1 312 ? 11.188 -14.335 6.354 1.00 78.94 312 LEU A CA 1
ATOM 2322 C C . LEU A 1 312 ? 11.407 -15.806 5.969 1.00 78.94 312 LEU A C 1
ATOM 2324 O O . LEU A 1 312 ? 12.175 -16.088 5.056 1.00 78.94 312 LEU A O 1
ATOM 2328 N N . VAL A 1 313 ? 10.766 -16.730 6.692 1.00 80.50 313 VAL A N 1
ATOM 2329 C CA . VAL A 1 313 ? 10.926 -18.181 6.499 1.00 80.50 313 VAL A CA 1
ATOM 2330 C C . VAL A 1 313 ? 9.968 -18.693 5.435 1.00 80.50 313 VAL A C 1
ATOM 2332 O O . VAL A 1 313 ? 10.393 -19.421 4.548 1.00 80.50 313 VAL A O 1
ATOM 2335 N N . ASP A 1 314 ? 8.706 -18.276 5.484 1.00 83.94 314 ASP A N 1
ATOM 2336 C CA . ASP A 1 314 ? 7.696 -18.662 4.503 1.00 83.94 314 ASP A CA 1
ATOM 2337 C C . ASP A 1 314 ? 6.994 -17.433 3.898 1.00 83.94 314 ASP A C 1
ATOM 2339 O O . ASP A 1 314 ? 5.880 -17.076 4.290 1.00 83.94 314 ASP A O 1
ATOM 2343 N N . PRO A 1 315 ? 7.663 -16.729 2.968 1.00 85.19 315 PRO A N 1
ATOM 2344 C CA . PRO A 1 315 ? 7.069 -15.585 2.282 1.00 85.19 315 PRO A CA 1
ATOM 2345 C C . PRO A 1 315 ? 5.919 -15.975 1.341 1.00 85.19 315 PRO A C 1
ATOM 2347 O O . PRO A 1 315 ? 5.050 -15.144 1.109 1.00 85.19 315 PRO A O 1
ATOM 2350 N N . VAL A 1 316 ? 5.894 -17.209 0.816 1.00 89.44 316 VAL A N 1
ATOM 2351 C CA . VAL A 1 316 ? 4.827 -17.674 -0.091 1.00 89.44 316 VAL A CA 1
ATOM 2352 C C . VAL A 1 316 ? 3.545 -17.899 0.703 1.00 89.44 316 VAL A C 1
ATOM 2354 O O . VAL A 1 316 ? 2.524 -17.303 0.371 1.00 89.44 316 VAL A O 1
ATOM 2357 N N . GLY A 1 317 ? 3.615 -18.665 1.798 1.00 90.88 317 GLY A N 1
ATOM 2358 C CA . GLY A 1 317 ? 2.474 -18.860 2.691 1.00 90.88 317 GLY A CA 1
ATOM 2359 C C . GLY A 1 317 ? 2.003 -17.549 3.317 1.00 90.88 317 GLY A C 1
ATOM 2360 O O . GLY A 1 317 ? 0.808 -17.289 3.354 1.00 90.88 317 GLY A O 1
ATOM 2361 N N . SER A 1 318 ? 2.926 -16.655 3.696 1.00 91.88 318 SER A N 1
ATOM 2362 C CA . SER A 1 318 ? 2.555 -15.322 4.203 1.00 91.88 318 SER A CA 1
ATOM 2363 C C . SER A 1 318 ? 1.764 -14.496 3.183 1.00 91.88 318 SER A C 1
ATOM 2365 O O . SER A 1 318 ? 0.822 -13.809 3.568 1.00 91.88 318 SER A O 1
ATOM 2367 N N . LEU A 1 319 ? 2.152 -14.536 1.901 1.00 94.62 319 LEU A N 1
ATOM 2368 C CA . LEU A 1 319 ? 1.443 -13.818 0.842 1.00 94.62 319 LEU A CA 1
ATOM 2369 C C . LEU A 1 319 ? 0.079 -14.457 0.555 1.00 94.62 319 LEU A C 1
ATOM 2371 O O . LEU A 1 319 ? -0.906 -13.734 0.461 1.00 94.62 319 LEU A O 1
ATOM 2375 N N . ARG A 1 320 ? 0.004 -15.793 0.506 1.00 95.69 320 ARG A N 1
ATOM 2376 C CA . ARG A 1 320 ? -1.260 -16.532 0.368 1.00 95.69 320 ARG A CA 1
ATOM 2377 C C . ARG A 1 320 ? -2.239 -16.184 1.493 1.00 95.69 320 ARG A C 1
ATOM 2379 O O . ARG A 1 320 ? -3.348 -15.753 1.209 1.00 95.69 320 ARG A O 1
ATOM 2386 N N . SER A 1 321 ? -1.804 -16.266 2.751 1.00 93.62 321 SER A N 1
ATOM 2387 C CA . SER A 1 321 ? -2.647 -15.922 3.901 1.00 93.62 321 SER A CA 1
ATOM 2388 C C . SER A 1 321 ? -3.040 -14.446 3.935 1.00 93.62 321 SER A C 1
ATOM 2390 O O . SER A 1 321 ? -4.097 -14.115 4.459 1.00 93.62 321 SER A O 1
ATOM 2392 N N . ALA A 1 322 ? -2.207 -13.543 3.401 1.00 95.19 322 ALA A N 1
ATOM 2393 C CA . ALA A 1 322 ? -2.586 -12.141 3.255 1.00 95.19 322 ALA A CA 1
ATOM 2394 C C . ALA A 1 322 ? -3.714 -11.977 2.228 1.00 95.19 322 ALA A C 1
ATOM 2396 O O . ALA A 1 322 ? -4.681 -11.295 2.528 1.00 95.19 322 ALA A O 1
ATOM 2397 N N . ILE A 1 323 ? -3.635 -12.644 1.072 1.00 97.00 323 ILE A N 1
ATOM 2398 C CA . ILE A 1 323 ? -4.704 -12.628 0.059 1.00 97.00 323 ILE A CA 1
ATOM 2399 C C . ILE A 1 323 ? -6.004 -13.201 0.633 1.00 97.00 323 ILE A C 1
ATOM 2401 O O . ILE A 1 323 ? -7.048 -12.570 0.524 1.00 97.00 323 ILE A O 1
ATOM 2405 N N . GLU A 1 324 ? -5.937 -14.358 1.292 1.00 94.12 324 GLU A N 1
ATOM 2406 C CA . GLU A 1 324 ? -7.106 -15.012 1.898 1.00 94.12 324 GLU A CA 1
ATOM 2407 C C . GLU A 1 3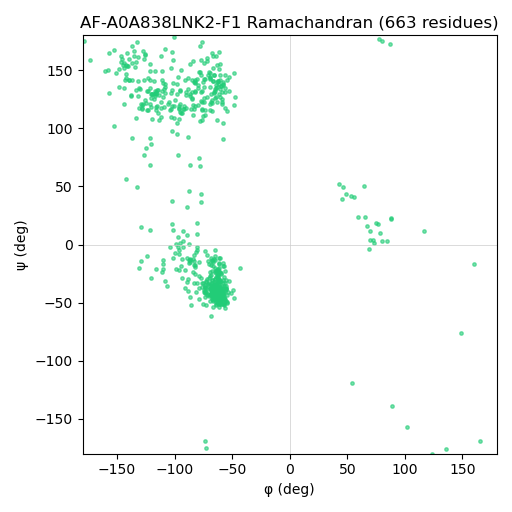24 ? -7.739 -14.160 3.005 1.00 94.12 324 GLU A C 1
ATOM 2409 O O . GLU A 1 324 ? -8.956 -14.072 3.090 1.00 94.12 324 GLU A O 1
ATOM 2414 N N . ALA A 1 325 ? -6.928 -13.505 3.840 1.00 88.12 325 ALA A N 1
ATOM 2415 C CA . ALA A 1 325 ? -7.437 -12.635 4.895 1.00 88.12 325 ALA A CA 1
ATOM 2416 C C . ALA A 1 325 ? -7.983 -11.308 4.351 1.00 88.12 325 ALA A C 1
ATOM 2418 O O . ALA A 1 325 ? -8.927 -10.765 4.922 1.00 88.12 325 ALA A O 1
ATOM 2419 N N . SER A 1 326 ? -7.368 -10.767 3.295 1.00 91.00 326 SER A N 1
ATOM 2420 C CA . SER A 1 326 ? -7.761 -9.499 2.680 1.00 91.00 326 SER A CA 1
ATOM 2421 C C . SER A 1 326 ? -8.996 -9.617 1.796 1.00 91.00 326 SER A C 1
ATOM 2423 O O . SER A 1 326 ? -9.711 -8.627 1.675 1.00 91.00 326 SER A O 1
ATOM 2425 N N . GLU A 1 327 ? -9.224 -10.792 1.203 1.00 92.56 327 GLU A N 1
ATOM 2426 C CA . GLU A 1 327 ? -10.236 -11.039 0.169 1.00 92.56 327 GLU A CA 1
ATOM 2427 C C . GLU A 1 327 ? -10.293 -9.922 -0.893 1.00 92.56 327 GLU A C 1
ATOM 2429 O O . GLU A 1 327 ? -11.356 -9.347 -1.117 1.00 92.56 327 GLU A O 1
ATOM 2434 N N . PRO A 1 328 ? -9.154 -9.549 -1.510 1.00 96.19 328 PRO A N 1
ATOM 2435 C CA . PRO A 1 328 ? -9.122 -8.414 -2.417 1.00 96.19 328 PRO A CA 1
ATOM 2436 C C . PRO A 1 328 ? -9.771 -8.752 -3.764 1.00 96.19 328 PRO A C 1
ATOM 2438 O O . PRO A 1 328 ? -9.746 -9.903 -4.199 1.00 96.19 328 PRO A O 1
ATOM 2441 N N . ASP A 1 329 ? -10.241 -7.722 -4.462 1.00 95.19 329 ASP A N 1
ATOM 2442 C CA . ASP A 1 329 ? -10.670 -7.794 -5.864 1.00 95.19 329 ASP A CA 1
ATOM 2443 C C . ASP A 1 329 ? -9.466 -7.784 -6.820 1.00 95.19 329 ASP A C 1
ATOM 2445 O O . ASP A 1 329 ? -9.528 -8.310 -7.932 1.00 95.19 329 ASP A O 1
ATOM 2449 N N . LEU A 1 330 ? -8.353 -7.179 -6.383 1.00 96.69 330 LEU A N 1
ATOM 2450 C CA . LEU A 1 330 ? -7.093 -7.108 -7.119 1.00 96.69 330 LEU A CA 1
ATOM 2451 C C . LEU A 1 330 ? -5.872 -7.231 -6.209 1.00 96.69 330 LEU A C 1
ATOM 2453 O O . LEU A 1 330 ? -5.801 -6.632 -5.135 1.00 96.69 330 LEU A O 1
ATOM 2457 N N . VAL A 1 331 ? -4.836 -7.910 -6.698 1.00 98.25 331 VAL A N 1
ATOM 2458 C CA . VAL A 1 331 ? -3.503 -7.925 -6.084 1.00 98.25 331 VAL A CA 1
ATOM 2459 C C . VAL A 1 331 ? -2.518 -7.188 -6.984 1.00 98.25 331 VAL A C 1
ATOM 2461 O O . VAL A 1 331 ? -2.230 -7.632 -8.091 1.00 98.25 331 VAL A O 1
ATOM 2464 N N . ILE A 1 332 ? -1.939 -6.088 -6.500 1.00 98.06 332 ILE A N 1
ATOM 2465 C CA . ILE A 1 332 ? -0.964 -5.308 -7.271 1.00 98.06 332 ILE A CA 1
ATOM 2466 C C . ILE A 1 332 ? 0.457 -5.596 -6.767 1.00 98.06 332 ILE A C 1
ATOM 2468 O O . ILE A 1 332 ? 0.820 -5.170 -5.662 1.00 98.06 332 ILE A O 1
ATOM 2472 N N . PRO A 1 333 ? 1.301 -6.292 -7.556 1.00 96.81 333 PRO A N 1
ATOM 2473 C CA . PRO A 1 333 ? 2.706 -6.461 -7.221 1.00 96.81 333 PRO A CA 1
ATOM 2474 C C . PRO A 1 333 ? 3.472 -5.156 -7.465 1.00 96.81 333 PRO A C 1
ATOM 2476 O O . PRO A 1 333 ? 3.467 -4.612 -8.569 1.00 96.81 333 PRO A O 1
ATOM 2479 N N . PHE A 1 334 ? 4.189 -4.677 -6.449 1.00 94.69 334 PHE A N 1
ATOM 2480 C CA . PHE A 1 334 ? 5.080 -3.517 -6.566 1.00 94.69 334 PHE A CA 1
ATOM 2481 C C . PHE A 1 334 ? 6.510 -3.897 -6.988 1.00 94.69 334 PHE A C 1
ATOM 2483 O O . PHE A 1 334 ? 7.327 -3.042 -7.321 1.00 94.69 334 PHE A O 1
ATOM 2490 N N . ASP A 1 335 ? 6.837 -5.191 -6.971 1.00 90.31 335 ASP A N 1
ATOM 2491 C CA . ASP A 1 335 ? 8.124 -5.715 -7.417 1.00 90.31 335 ASP A CA 1
ATOM 2492 C C . ASP A 1 335 ? 8.011 -7.068 -8.122 1.00 90.31 335 ASP A C 1
ATOM 2494 O O . ASP A 1 335 ? 7.076 -7.839 -7.896 1.00 90.31 335 ASP A O 1
ATOM 2498 N N . ASP A 1 336 ? 9.005 -7.368 -8.962 1.00 87.50 336 ASP A N 1
ATOM 2499 C CA . ASP A 1 336 ? 9.008 -8.550 -9.830 1.00 87.50 336 ASP A CA 1
ATOM 2500 C C . ASP A 1 336 ? 8.967 -9.841 -9.028 1.00 87.50 336 ASP A C 1
ATOM 2502 O O . ASP A 1 336 ? 8.322 -10.813 -9.409 1.00 87.50 336 ASP A O 1
ATOM 2506 N N . ARG A 1 337 ? 9.606 -9.831 -7.859 1.00 85.88 337 ARG A N 1
ATOM 2507 C CA . ARG A 1 337 ? 9.606 -10.979 -6.966 1.00 85.88 337 ARG A CA 1
ATOM 2508 C C . ARG A 1 337 ? 8.215 -11.264 -6.424 1.00 85.88 337 ARG A C 1
ATOM 2510 O O . ARG A 1 337 ? 7.824 -12.424 -6.353 1.00 85.88 337 ARG A O 1
ATOM 2517 N N . THR A 1 338 ? 7.474 -10.228 -6.047 1.00 91.62 338 THR A N 1
ATOM 2518 C CA . THR A 1 338 ? 6.081 -10.380 -5.627 1.00 91.62 338 THR A CA 1
ATOM 2519 C C . THR A 1 338 ? 5.267 -11.025 -6.741 1.00 91.62 338 THR A C 1
ATOM 2521 O O . THR A 1 338 ? 4.617 -12.037 -6.497 1.00 91.62 338 THR A O 1
ATOM 2524 N N . ARG A 1 339 ? 5.376 -10.528 -7.979 1.00 92.56 339 ARG A N 1
ATOM 2525 C CA . ARG A 1 339 ? 4.667 -11.117 -9.122 1.00 92.56 339 ARG A CA 1
ATOM 2526 C C . ARG A 1 339 ? 5.054 -12.574 -9.386 1.00 92.56 339 ARG A C 1
ATOM 2528 O O . ARG A 1 339 ? 4.168 -13.395 -9.599 1.00 92.56 339 ARG A O 1
ATOM 2535 N N . GLN A 1 340 ? 6.335 -12.928 -9.305 1.00 88.62 340 GLN A N 1
ATOM 2536 C CA . GLN A 1 340 ? 6.781 -14.323 -9.430 1.00 88.62 340 GLN A CA 1
ATOM 2537 C C . GLN A 1 340 ? 6.164 -15.230 -8.356 1.00 88.62 340 GLN A C 1
ATOM 2539 O O . GLN A 1 340 ? 5.777 -16.361 -8.645 1.00 88.62 340 GLN A O 1
ATOM 2544 N N . VAL A 1 341 ? 6.053 -14.746 -7.114 1.00 90.62 341 VAL A N 1
ATOM 2545 C CA . VAL A 1 341 ? 5.396 -15.504 -6.039 1.00 90.62 341 VAL A CA 1
ATOM 2546 C C . VAL A 1 341 ? 3.900 -15.644 -6.305 1.00 90.62 341 VAL A C 1
ATOM 2548 O O . VAL A 1 341 ? 3.365 -16.724 -6.087 1.00 90.62 341 VAL A O 1
ATOM 2551 N N . LEU A 1 342 ? 3.232 -14.608 -6.814 1.00 95.06 342 LEU A N 1
ATOM 2552 C CA . LEU A 1 342 ? 1.820 -14.690 -7.193 1.00 95.06 342 LEU A CA 1
ATOM 2553 C C . LEU A 1 342 ? 1.595 -15.711 -8.320 1.00 95.06 342 LEU A C 1
ATOM 2555 O O . LEU A 1 342 ? 0.732 -16.573 -8.192 1.00 95.06 342 LEU A O 1
ATOM 2559 N N . ALA A 1 343 ? 2.429 -15.708 -9.362 1.00 92.69 343 ALA A N 1
ATOM 2560 C CA . ALA A 1 343 ? 2.379 -16.718 -10.422 1.00 92.69 343 ALA A CA 1
ATOM 2561 C C . ALA A 1 343 ? 2.570 -18.147 -9.877 1.00 92.69 343 ALA A C 1
ATOM 2563 O O . ALA A 1 343 ? 1.889 -19.083 -10.293 1.00 92.69 343 ALA A O 1
ATOM 2564 N N . ARG A 1 344 ? 3.460 -18.318 -8.892 1.00 92.19 344 ARG A N 1
ATOM 2565 C CA . ARG A 1 344 ? 3.633 -19.593 -8.190 1.00 92.19 344 ARG A CA 1
ATOM 2566 C C . ARG A 1 344 ? 2.394 -19.979 -7.374 1.00 92.19 344 ARG A C 1
ATOM 2568 O O . ARG A 1 344 ? 1.991 -21.134 -7.423 1.00 92.19 344 ARG A O 1
ATOM 2575 N N . ILE A 1 345 ? 1.788 -19.036 -6.649 1.00 95.38 345 ILE A N 1
ATOM 2576 C CA . ILE A 1 345 ? 0.549 -19.266 -5.888 1.00 95.38 345 ILE A CA 1
ATOM 2577 C C . ILE A 1 345 ? -0.570 -19.720 -6.828 1.00 95.38 345 ILE A C 1
ATOM 2579 O O . ILE A 1 345 ? -1.275 -20.665 -6.483 1.00 95.38 345 ILE A O 1
ATOM 2583 N N . HIS A 1 346 ? -0.703 -19.108 -8.008 1.00 96.00 346 HIS A N 1
ATOM 2584 C CA . HIS A 1 346 ? -1.654 -19.532 -9.043 1.00 96.00 346 HIS A CA 1
ATOM 2585 C C . HIS A 1 346 ? -1.411 -20.984 -9.475 1.00 96.00 346 HIS A C 1
ATOM 2587 O O . HIS A 1 346 ? -2.333 -21.799 -9.418 1.00 96.00 346 HIS A O 1
ATOM 2593 N N . ALA A 1 347 ? -0.166 -21.330 -9.817 1.00 93.25 347 ALA A N 1
ATOM 2594 C CA . ALA A 1 347 ? 0.206 -22.677 -10.254 1.00 93.25 347 ALA A CA 1
ATOM 2595 C C . ALA A 1 347 ? 0.007 -23.753 -9.168 1.00 93.25 347 ALA A C 1
ATOM 2597 O O . ALA A 1 347 ? -0.354 -24.881 -9.484 1.00 93.25 347 ALA A O 1
ATOM 2598 N N . GLU A 1 348 ? 0.230 -23.409 -7.897 1.00 94.12 348 GLU A N 1
ATOM 2599 C CA . GLU A 1 348 ? 0.055 -24.308 -6.746 1.00 94.12 348 GLU A CA 1
ATOM 2600 C C . GLU A 1 348 ? -1.398 -24.385 -6.242 1.00 94.12 348 GLU A C 1
ATOM 2602 O O . GLU A 1 348 ? -1.693 -25.192 -5.362 1.00 94.12 348 GLU A O 1
ATOM 2607 N N . SER A 1 349 ? -2.302 -23.533 -6.734 1.00 95.62 349 SER A N 1
ATOM 2608 C CA . SER A 1 349 ? -3.701 -23.520 -6.290 1.00 95.62 349 SER A CA 1
ATOM 2609 C C . SER A 1 349 ? -4.524 -24.550 -7.059 1.00 95.62 349 SER A C 1
ATOM 2611 O O . SER A 1 349 ? -4.553 -24.530 -8.288 1.00 95.62 349 SER A O 1
ATOM 2613 N N . ASP A 1 350 ? -5.200 -25.433 -6.322 1.00 94.44 350 ASP A N 1
ATOM 2614 C CA . ASP A 1 350 ? -5.992 -26.532 -6.876 1.00 94.44 350 ASP A CA 1
ATOM 2615 C C . ASP A 1 350 ? -7.324 -26.025 -7.467 1.00 94.44 350 ASP A C 1
ATOM 2617 O O . ASP A 1 350 ? -8.213 -25.635 -6.699 1.00 94.44 350 ASP A O 1
ATOM 2621 N N . PRO A 1 351 ? -7.503 -26.055 -8.804 1.00 94.12 351 PRO A N 1
ATOM 2622 C CA . PRO A 1 351 ? -8.715 -25.558 -9.453 1.00 94.12 351 PRO A CA 1
ATOM 2623 C C . PRO A 1 351 ? -9.966 -26.385 -9.125 1.00 94.12 351 PRO A C 1
ATOM 2625 O O . PRO A 1 351 ? -11.074 -25.921 -9.366 1.00 94.12 351 PRO A O 1
ATOM 2628 N N . THR A 1 352 ? -9.822 -27.597 -8.578 1.00 95.75 352 THR A N 1
ATOM 2629 C CA . THR A 1 352 ? -10.965 -28.443 -8.197 1.00 95.75 352 THR A CA 1
ATOM 2630 C C . THR A 1 352 ? -11.597 -28.022 -6.869 1.00 95.75 352 THR A C 1
ATOM 2632 O O . THR A 1 352 ? -12.724 -28.408 -6.561 1.00 95.75 352 THR A O 1
ATOM 2635 N N . THR A 1 353 ? -10.896 -27.199 -6.084 1.00 96.31 353 THR A N 1
ATOM 2636 C CA . THR A 1 353 ? -11.401 -26.648 -4.823 1.00 96.31 353 THR A CA 1
ATOM 2637 C C . THR A 1 353 ? -11.960 -25.242 -5.036 1.00 96.31 353 THR A C 1
ATOM 2639 O O . THR A 1 353 ? -11.383 -24.448 -5.776 1.00 96.31 353 THR A O 1
ATOM 2642 N N . ALA A 1 354 ? -13.038 -24.882 -4.330 1.00 94.00 354 ALA A N 1
ATOM 2643 C CA . ALA A 1 354 ? -13.620 -23.536 -4.426 1.00 94.00 354 ALA A CA 1
ATOM 2644 C C . ALA A 1 354 ? -12.608 -22.428 -4.065 1.00 94.00 354 ALA A C 1
ATOM 2646 O O . ALA A 1 354 ? -12.528 -21.407 -4.744 1.00 94.00 354 ALA A O 1
ATOM 2647 N N . SER A 1 355 ? -11.791 -22.656 -3.029 1.00 93.00 355 SER A N 1
ATOM 2648 C CA . SER A 1 355 ? -10.732 -21.722 -2.621 1.00 93.00 355 SER A CA 1
ATOM 2649 C C . SER A 1 355 ? -9.646 -21.583 -3.693 1.00 93.00 355 SER A C 1
ATOM 2651 O O . SER A 1 355 ? -9.246 -20.470 -4.037 1.00 93.00 355 SER A O 1
ATOM 2653 N N . GLY A 1 356 ? -9.196 -22.701 -4.272 1.00 95.69 356 GLY A N 1
ATOM 2654 C CA . GLY A 1 356 ? -8.179 -22.676 -5.316 1.00 95.69 356 GLY A CA 1
ATOM 2655 C C . GLY A 1 356 ? -8.677 -22.062 -6.626 1.00 95.69 356 GLY A C 1
ATOM 2656 O O . GLY A 1 356 ? -7.929 -21.289 -7.220 1.00 95.69 356 GLY A O 1
ATOM 2657 N N . SER A 1 357 ? -9.930 -22.303 -7.035 1.00 96.44 357 SER A N 1
ATOM 2658 C CA . SER A 1 357 ? -10.542 -21.621 -8.192 1.00 96.44 357 SER A CA 1
ATOM 2659 C C . SER A 1 357 ? -10.596 -20.109 -7.977 1.00 96.44 357 SER A C 1
ATOM 2661 O O . SER A 1 357 ? -10.047 -19.361 -8.783 1.00 96.44 357 SER A O 1
ATOM 2663 N N . ARG A 1 358 ? -11.125 -19.656 -6.828 1.00 96.44 358 ARG A N 1
ATOM 2664 C CA . ARG A 1 358 ? -11.198 -18.226 -6.477 1.00 96.44 358 ARG A CA 1
ATOM 2665 C C . ARG A 1 358 ? -9.819 -17.562 -6.472 1.00 96.44 358 ARG A C 1
ATOM 2667 O O . ARG A 1 358 ? -9.660 -16.459 -6.986 1.00 96.44 358 ARG A O 1
ATOM 2674 N N . MET A 1 359 ? -8.805 -18.233 -5.919 1.00 97.50 359 MET A N 1
ATOM 2675 C CA . MET A 1 359 ? -7.424 -17.739 -5.927 1.00 97.50 359 MET A CA 1
ATOM 2676 C C . MET A 1 359 ? -6.880 -17.600 -7.353 1.00 97.50 359 MET A C 1
ATOM 2678 O O . MET A 1 359 ? -6.211 -16.618 -7.664 1.00 97.50 359 MET A O 1
ATOM 2682 N N . ARG A 1 360 ? -7.148 -18.570 -8.233 1.00 97.38 360 ARG A N 1
ATOM 2683 C CA . ARG A 1 360 ? -6.693 -18.516 -9.628 1.00 97.38 360 ARG A CA 1
ATOM 2684 C C . ARG A 1 360 ? -7.379 -17.395 -10.398 1.00 97.38 360 ARG A C 1
ATOM 2686 O O . ARG A 1 360 ? -6.676 -16.600 -11.008 1.00 97.38 360 ARG A O 1
ATOM 2693 N N . GLU A 1 361 ? -8.700 -17.289 -10.295 1.00 97.19 361 GLU A N 1
ATOM 2694 C CA . GLU A 1 361 ? -9.501 -16.231 -10.925 1.00 97.19 361 GLU A CA 1
ATOM 2695 C C . GLU A 1 361 ? -9.025 -14.835 -10.506 1.00 97.19 361 GLU A C 1
ATOM 2697 O O . GLU A 1 361 ? -8.767 -13.988 -11.361 1.00 97.19 361 GLU A O 1
ATOM 2702 N N . LEU A 1 362 ? -8.803 -14.621 -9.204 1.00 98.00 362 LEU A N 1
ATOM 2703 C CA . LEU A 1 362 ? -8.247 -13.372 -8.680 1.00 98.00 362 LEU A CA 1
ATOM 2704 C C . LEU A 1 362 ? -6.885 -13.043 -9.307 1.00 98.00 362 LEU A C 1
ATOM 2706 O O . LEU A 1 362 ? -6.627 -11.903 -9.697 1.00 98.00 362 LEU A O 1
ATOM 2710 N N . LEU A 1 363 ? -5.983 -14.023 -9.390 1.00 97.69 363 LEU A N 1
ATOM 2711 C CA . LEU A 1 363 ? -4.633 -13.804 -9.911 1.00 97.69 363 LEU A CA 1
ATOM 2712 C C . LEU A 1 363 ? -4.616 -13.610 -11.430 1.00 97.69 363 LEU A C 1
ATOM 2714 O O . LEU A 1 363 ? -3.811 -12.824 -11.922 1.00 97.69 363 LEU A O 1
ATOM 2718 N N . GLU A 1 364 ? -5.522 -14.252 -12.159 1.00 96.75 364 GLU A N 1
ATOM 2719 C CA . GLU A 1 364 ? -5.743 -14.021 -13.590 1.00 96.75 364 GLU A CA 1
ATOM 2720 C C . GLU A 1 364 ? -6.289 -12.612 -13.845 1.00 96.75 364 GLU A C 1
ATOM 2722 O O . GLU A 1 364 ? -5.766 -11.881 -14.687 1.00 96.75 364 GLU A O 1
ATOM 2727 N N . GLN A 1 365 ? -7.263 -12.174 -13.046 1.00 96.12 365 GLN A N 1
ATOM 2728 C CA . GLN A 1 365 ? -7.779 -10.804 -13.075 1.00 96.12 365 GLN A CA 1
ATOM 2729 C C . GLN A 1 365 ? -6.700 -9.766 -12.726 1.00 96.12 365 GLN A C 1
ATOM 2731 O O . GLN A 1 365 ? -6.675 -8.679 -13.300 1.00 96.12 365 GLN A O 1
ATOM 2736 N N . SER A 1 366 ? -5.790 -10.105 -11.811 1.00 97.50 366 SER A N 1
ATOM 2737 C CA . SER A 1 366 ? -4.759 -9.190 -11.309 1.00 97.50 366 SER A CA 1
ATOM 2738 C C . SER A 1 366 ? -3.517 -9.095 -12.194 1.00 97.50 366 SER A C 1
ATOM 2740 O O . SER A 1 366 ? -2.870 -8.051 -12.220 1.00 97.50 366 SER A O 1
ATOM 2742 N N . LEU A 1 367 ? -3.133 -10.184 -12.868 1.00 96.06 367 LEU A N 1
ATOM 2743 C CA . LEU A 1 367 ? -1.845 -10.293 -13.566 1.00 96.06 367 LEU A CA 1
ATOM 2744 C C . LEU A 1 367 ? -1.978 -10.461 -15.080 1.00 96.06 367 LEU A C 1
ATOM 2746 O O . LEU A 1 367 ? -1.005 -10.186 -15.794 1.00 96.06 367 LEU A O 1
ATOM 2750 N N . GLY A 1 368 ? -3.140 -10.909 -15.556 1.00 95.12 368 GLY A N 1
ATOM 2751 C CA . GLY A 1 368 ? -3.387 -11.281 -16.942 1.00 95.12 368 GLY A CA 1
ATOM 2752 C C . GLY A 1 368 ? -3.368 -12.791 -17.168 1.00 95.12 368 GLY A C 1
ATOM 2753 O O . GLY A 1 368 ? -3.579 -13.589 -16.256 1.00 95.12 368 GLY A O 1
ATOM 2754 N N . SER A 1 369 ? -3.103 -13.181 -18.410 1.00 93.81 369 SER A N 1
ATOM 2755 C CA . SER A 1 369 ? -3.178 -14.573 -18.859 1.00 93.81 369 SER A CA 1
ATOM 2756 C C . SER A 1 369 ? -2.126 -15.485 -18.200 1.00 93.81 369 SER A C 1
ATOM 2758 O O . SER A 1 369 ? -0.932 -15.172 -18.240 1.00 93.81 369 SER A O 1
ATOM 2760 N N . PRO A 1 370 ? -2.501 -16.656 -17.640 1.00 90.81 370 PRO A N 1
ATOM 2761 C CA . PRO A 1 370 ? -1.555 -17.586 -17.012 1.00 90.81 370 PRO A CA 1
ATOM 2762 C C . PRO A 1 370 ? -0.420 -18.036 -17.929 1.00 90.81 370 PRO A C 1
ATOM 2764 O O . PRO A 1 370 ? 0.705 -18.253 -17.474 1.00 90.81 370 PRO A O 1
ATOM 2767 N N . GLY A 1 371 ? -0.705 -18.160 -19.231 1.00 87.69 371 GLY A N 1
ATOM 2768 C CA . GLY A 1 371 ? 0.273 -18.570 -20.237 1.00 87.69 371 GLY A CA 1
ATOM 2769 C C . GLY A 1 371 ? 1.449 -17.600 -20.364 1.00 87.69 371 GLY A C 1
ATOM 2770 O O . GLY A 1 371 ? 2.530 -18.002 -20.794 1.00 87.69 371 GLY A O 1
ATOM 2771 N N . THR A 1 372 ? 1.279 -16.345 -19.936 1.00 87.94 372 THR A N 1
ATOM 2772 C CA . THR A 1 372 ? 2.305 -15.304 -20.059 1.00 87.94 372 THR A CA 1
ATOM 2773 C C . THR A 1 372 ? 3.098 -15.078 -18.770 1.00 87.94 372 THR A C 1
ATOM 2775 O O . THR A 1 372 ? 4.127 -14.406 -18.789 1.00 87.94 372 THR A O 1
ATOM 2778 N N . PHE A 1 373 ? 2.719 -15.703 -17.647 1.00 87.62 373 PHE A N 1
ATOM 2779 C CA . PHE A 1 373 ? 3.339 -15.458 -16.335 1.00 87.62 373 PHE A CA 1
ATOM 2780 C C . PHE A 1 373 ? 4.855 -15.687 -16.295 1.00 87.62 373 PHE A C 1
ATOM 2782 O O . PHE A 1 373 ? 5.564 -14.967 -15.591 1.00 87.62 373 PHE A O 1
ATOM 2789 N N . ALA A 1 374 ? 5.359 -16.677 -17.036 1.00 81.19 374 ALA A N 1
ATOM 2790 C CA . ALA A 1 374 ? 6.792 -16.946 -17.130 1.00 81.19 374 ALA A CA 1
ATOM 2791 C C . ALA A 1 374 ? 7.467 -16.151 -18.260 1.00 81.19 374 ALA A C 1
ATOM 2793 O O . ALA A 1 374 ? 8.581 -15.655 -18.082 1.00 81.19 374 ALA A O 1
ATOM 2794 N N . SER A 1 375 ? 6.806 -16.020 -19.416 1.00 81.38 375 SER A N 1
ATOM 2795 C CA . SER A 1 375 ? 7.405 -15.428 -20.618 1.00 81.38 375 SER A CA 1
ATOM 2796 C C . SER A 1 375 ? 7.653 -13.926 -20.488 1.00 81.38 375 SER A C 1
ATOM 2798 O O . SER A 1 375 ? 8.625 -13.440 -21.062 1.00 81.38 375 SER A O 1
ATOM 2800 N N . VAL A 1 376 ? 6.874 -13.211 -19.662 1.00 85.25 376 VAL A N 1
ATOM 2801 C CA . VAL A 1 376 ? 7.060 -11.769 -19.384 1.00 85.25 376 VAL A CA 1
ATOM 2802 C C . VAL A 1 376 ? 8.444 -11.414 -18.822 1.00 85.25 376 VAL A C 1
ATOM 2804 O O . VAL A 1 376 ? 8.840 -10.255 -18.886 1.00 85.25 376 VAL A O 1
ATOM 2807 N N . TYR A 1 377 ? 9.192 -12.386 -18.285 1.00 82.94 377 TYR A N 1
ATOM 2808 C CA . TYR A 1 377 ? 10.549 -12.180 -17.762 1.00 82.94 377 TYR A CA 1
ATOM 2809 C C . TYR A 1 377 ? 11.665 -12.534 -18.751 1.00 82.94 377 TYR A C 1
ATOM 2811 O O . TYR A 1 377 ? 12.834 -12.272 -18.464 1.00 82.94 377 TYR A O 1
ATOM 2819 N N . SER A 1 378 ? 11.338 -13.133 -19.899 1.00 84.88 378 SER A N 1
ATOM 2820 C CA . SER A 1 378 ? 12.329 -13.433 -20.931 1.00 84.88 378 SER A CA 1
ATOM 2821 C C . SER A 1 378 ? 12.651 -12.160 -21.700 1.00 84.88 378 SER A C 1
ATOM 2823 O O . SER A 1 378 ? 11.845 -11.715 -22.517 1.00 84.88 378 SER A O 1
ATOM 2825 N N . ARG A 1 379 ? 13.835 -11.569 -21.478 1.00 84.69 379 ARG A N 1
ATOM 2826 C CA . ARG A 1 379 ? 14.223 -10.352 -22.213 1.00 84.69 379 ARG A CA 1
ATOM 2827 C C . ARG A 1 379 ? 14.309 -10.628 -23.709 1.00 84.69 379 ARG A C 1
ATOM 2829 O O . ARG A 1 379 ? 13.811 -9.839 -24.501 1.00 84.69 379 ARG A O 1
ATOM 2836 N N . ASN A 1 380 ? 14.896 -11.763 -24.088 1.00 86.44 380 ASN A N 1
ATOM 2837 C CA . ASN A 1 380 ? 14.967 -12.162 -25.490 1.00 86.44 380 ASN A CA 1
ATOM 2838 C C . ASN A 1 380 ? 13.567 -12.342 -26.094 1.00 86.44 380 ASN A C 1
ATOM 2840 O O . ASN A 1 380 ? 13.273 -11.740 -27.120 1.00 86.44 380 ASN A O 1
ATOM 2844 N N . GLY A 1 381 ? 12.691 -13.091 -25.414 1.00 89.56 381 GLY A N 1
ATOM 2845 C CA . GLY A 1 381 ? 11.326 -13.333 -25.890 1.00 89.56 381 GLY A CA 1
ATOM 2846 C C . GLY A 1 381 ? 10.493 -12.053 -25.996 1.00 89.56 381 GLY A C 1
ATOM 2847 O O . GLY A 1 381 ? 9.761 -11.878 -26.963 1.00 89.56 381 GLY A O 1
ATOM 2848 N N . LEU A 1 382 ? 10.651 -11.117 -25.054 1.00 91.31 382 LEU A N 1
ATOM 2849 C CA . LEU A 1 382 ? 10.009 -9.803 -25.118 1.00 91.31 382 LEU A CA 1
ATOM 2850 C C . LEU A 1 382 ? 10.476 -8.998 -26.338 1.00 91.31 382 LEU A C 1
ATOM 2852 O O . LEU A 1 382 ? 9.652 -8.385 -27.008 1.00 91.31 382 LEU A O 1
ATOM 2856 N N . MET A 1 383 ? 11.781 -8.982 -26.623 1.00 93.81 383 MET A N 1
ATOM 2857 C CA . MET A 1 383 ? 12.335 -8.227 -27.754 1.00 93.81 383 MET A CA 1
ATOM 2858 C C . MET A 1 383 ? 11.970 -8.858 -29.103 1.00 93.81 383 MET A C 1
ATOM 2860 O O . MET A 1 383 ? 11.763 -8.140 -30.075 1.00 93.81 383 MET A O 1
ATOM 2864 N N . GLU A 1 384 ? 11.871 -10.187 -29.178 1.00 93.06 384 GLU A N 1
ATOM 2865 C CA . GLU A 1 384 ? 11.323 -10.887 -30.348 1.00 93.06 384 GLU A CA 1
ATOM 2866 C C . GLU A 1 384 ? 9.856 -10.508 -30.571 1.00 93.06 384 GLU A C 1
ATOM 2868 O O . GLU A 1 384 ? 9.510 -10.016 -31.641 1.00 93.06 384 GLU A O 1
ATOM 2873 N N . LEU A 1 385 ? 9.031 -10.596 -29.525 1.00 94.19 385 LEU A N 1
ATOM 2874 C CA . LEU A 1 385 ? 7.622 -10.205 -29.564 1.00 94.19 385 LEU A CA 1
ATOM 2875 C C . LEU A 1 385 ? 7.432 -8.729 -29.954 1.00 94.19 385 LEU A C 1
ATOM 2877 O O . LEU A 1 385 ? 6.527 -8.407 -30.723 1.00 94.19 385 LEU A O 1
ATOM 2881 N N . ALA A 1 386 ? 8.280 -7.831 -29.446 1.00 95.38 386 ALA A N 1
ATOM 2882 C CA . ALA A 1 386 ? 8.279 -6.413 -29.802 1.00 95.38 386 ALA A CA 1
ATOM 2883 C C . ALA A 1 386 ? 8.636 -6.198 -31.282 1.00 95.38 386 ALA A C 1
ATOM 2885 O O . ALA A 1 386 ? 7.958 -5.451 -31.986 1.00 95.38 386 ALA A O 1
ATOM 2886 N N . ARG A 1 387 ? 9.655 -6.894 -31.791 1.00 95.19 387 ARG A N 1
ATOM 2887 C CA . ARG A 1 387 ? 10.056 -6.799 -33.199 1.00 95.19 387 ARG A CA 1
ATOM 2888 C C . ARG A 1 387 ? 8.965 -7.305 -34.138 1.00 95.19 387 ARG A C 1
ATOM 2890 O O . ARG A 1 387 ? 8.644 -6.621 -35.106 1.00 95.19 387 ARG A O 1
ATOM 2897 N N . ASP A 1 388 ? 8.347 -8.437 -33.813 1.00 96.12 388 ASP A N 1
ATOM 2898 C CA . ASP A 1 388 ? 7.215 -8.997 -34.564 1.00 96.12 388 ASP A CA 1
ATOM 2899 C C . ASP A 1 388 ? 5.981 -8.080 -34.510 1.00 96.12 388 ASP A C 1
ATOM 2901 O O . ASP A 1 388 ? 5.103 -8.126 -35.372 1.00 96.12 388 ASP A O 1
ATOM 2905 N N . ALA A 1 389 ? 5.918 -7.213 -33.497 1.00 95.56 389 ALA A N 1
ATOM 2906 C CA . ALA A 1 389 ? 4.932 -6.153 -33.369 1.00 95.56 389 ALA A CA 1
ATOM 2907 C C . ALA A 1 389 ? 5.229 -4.887 -34.170 1.00 95.56 389 ALA A C 1
ATOM 2909 O O . ALA A 1 389 ? 4.396 -3.983 -34.175 1.00 95.56 389 ALA A O 1
ATOM 2910 N N . GLY A 1 390 ? 6.394 -4.784 -34.808 1.00 96.81 390 GLY A N 1
ATOM 2911 C CA . GLY A 1 390 ? 6.863 -3.530 -35.391 1.00 96.81 390 GLY A CA 1
ATOM 2912 C C . GLY A 1 390 ? 7.191 -2.461 -34.342 1.00 96.81 390 GLY A C 1
ATOM 2913 O O . GLY A 1 390 ? 7.291 -1.287 -34.684 1.00 96.81 390 GLY A O 1
ATOM 2914 N N . VAL A 1 391 ? 7.342 -2.838 -33.068 1.00 97.56 391 VAL A N 1
ATOM 2915 C CA . VAL A 1 391 ? 7.811 -1.935 -32.013 1.00 97.56 391 VAL A CA 1
ATOM 2916 C C . VAL A 1 391 ? 9.316 -1.760 -32.171 1.00 97.56 391 VAL A C 1
ATOM 2918 O O . VAL A 1 391 ? 10.058 -2.737 -32.300 1.00 97.56 391 VAL A O 1
ATOM 2921 N N . LEU A 1 392 ? 9.778 -0.510 -32.139 1.00 96.75 392 LEU A N 1
ATOM 2922 C CA . LEU A 1 392 ? 11.204 -0.217 -32.153 1.00 96.75 392 LEU A CA 1
ATOM 2923 C C . LEU A 1 392 ? 11.859 -0.790 -30.899 1.00 96.75 392 LEU A C 1
ATOM 2925 O O . LEU A 1 392 ? 11.478 -0.478 -29.772 1.00 96.75 392 LEU A O 1
ATOM 2929 N N . CYS A 1 393 ? 12.850 -1.646 -31.102 1.00 95.69 393 CYS A N 1
ATOM 2930 C CA . CYS A 1 393 ? 13.631 -2.244 -30.034 1.00 95.69 393 CYS A CA 1
ATOM 2931 C C . CYS A 1 393 ? 15.039 -2.554 -30.554 1.00 95.69 393 CYS A C 1
ATOM 2933 O O . CYS A 1 393 ? 15.207 -2.889 -31.734 1.00 95.69 393 CYS A O 1
ATOM 2935 N N . PRO A 1 394 ? 16.066 -2.472 -29.698 1.00 93.50 394 PRO A N 1
ATOM 2936 C CA . PRO A 1 394 ? 17.419 -2.806 -30.098 1.00 93.50 394 PRO A CA 1
ATOM 2937 C C . PRO A 1 394 ? 17.545 -4.304 -30.423 1.00 93.50 394 PRO A C 1
ATOM 2939 O O . PRO A 1 394 ? 16.934 -5.151 -29.750 1.00 93.50 394 PRO A O 1
ATOM 2942 N N . PRO A 1 395 ? 18.389 -4.673 -31.405 1.00 92.56 395 PRO A N 1
ATOM 2943 C CA . PRO A 1 395 ? 18.786 -6.059 -31.617 1.00 92.56 395 PRO A CA 1
ATOM 2944 C C . PRO A 1 395 ? 19.210 -6.701 -30.294 1.00 92.56 395 PRO A C 1
ATOM 2946 O O . PRO A 1 395 ? 20.021 -6.147 -29.554 1.00 92.56 395 PRO A O 1
ATOM 2949 N N . THR A 1 396 ? 18.617 -7.849 -29.975 1.00 92.38 396 THR A N 1
ATOM 2950 C CA . THR A 1 396 ? 18.809 -8.552 -28.701 1.00 92.38 396 THR A CA 1
ATOM 2951 C C . THR A 1 396 ? 18.907 -10.048 -28.975 1.00 92.38 396 THR A C 1
ATOM 2953 O O . THR A 1 396 ? 18.214 -10.543 -29.862 1.00 92.38 396 THR A O 1
ATOM 2956 N N . ALA A 1 397 ? 19.779 -10.748 -28.249 1.00 91.12 397 ALA A N 1
ATOM 2957 C CA . ALA A 1 397 ? 19.937 -12.197 -28.327 1.00 91.12 397 ALA A CA 1
ATOM 2958 C C . ALA A 1 397 ? 20.249 -12.806 -26.951 1.00 91.12 397 ALA A C 1
ATOM 2960 O O . ALA A 1 397 ? 20.876 -12.172 -26.096 1.00 91.12 397 ALA A O 1
ATOM 2961 N N . ALA A 1 398 ? 19.859 -14.064 -26.745 1.00 89.44 398 ALA A N 1
ATOM 2962 C CA . ALA A 1 398 ? 20.322 -14.857 -25.609 1.00 89.44 398 ALA A CA 1
ATOM 2963 C C . ALA A 1 398 ? 21.807 -15.238 -25.762 1.00 89.44 398 ALA A C 1
ATOM 2965 O O . ALA A 1 398 ? 22.283 -15.493 -26.868 1.00 89.44 398 ALA A O 1
ATOM 2966 N N . VAL A 1 399 ? 22.530 -15.305 -24.641 1.00 88.56 399 VAL A N 1
ATOM 2967 C CA . VAL A 1 399 ? 23.956 -15.651 -24.601 1.00 88.56 399 VAL A CA 1
ATOM 2968 C C . VAL A 1 399 ? 24.176 -16.832 -23.662 1.00 88.56 399 VAL A C 1
ATOM 2970 O O . VAL A 1 399 ? 23.891 -16.750 -22.467 1.00 88.56 399 VAL A O 1
ATOM 2973 N N . ASN A 1 400 ? 24.748 -17.914 -24.187 1.00 87.44 400 ASN A N 1
ATOM 2974 C CA . ASN A 1 400 ? 25.085 -19.117 -23.423 1.00 87.44 400 ASN A CA 1
ATOM 2975 C C . ASN A 1 400 ? 26.600 -19.304 -23.258 1.00 87.44 400 ASN A C 1
ATOM 2977 O O . ASN A 1 400 ? 27.041 -20.060 -22.389 1.00 87.44 400 ASN A O 1
ATOM 2981 N N . SER A 1 401 ? 27.404 -18.614 -24.068 1.00 87.12 401 SER A N 1
ATOM 2982 C CA . SER A 1 401 ? 28.860 -18.699 -24.042 1.00 87.12 401 SER A CA 1
ATOM 2983 C C . SER A 1 401 ? 29.539 -17.368 -24.390 1.00 87.12 401 SER A C 1
ATOM 2985 O O . SER A 1 401 ? 28.950 -16.484 -25.007 1.00 87.12 401 SER A O 1
ATOM 2987 N N . ALA A 1 402 ? 30.825 -17.237 -24.049 1.00 85.12 402 ALA A N 1
ATOM 2988 C CA . ALA A 1 402 ? 31.631 -16.098 -24.496 1.00 85.12 402 ALA A CA 1
ATOM 2989 C C . ALA A 1 402 ? 31.802 -16.055 -26.029 1.00 85.12 402 ALA A C 1
ATOM 2991 O O . ALA A 1 402 ? 31.943 -14.975 -26.597 1.00 85.12 402 ALA A O 1
ATOM 2992 N N . ALA A 1 403 ? 31.760 -17.214 -26.697 1.00 87.12 403 ALA A N 1
ATOM 2993 C CA . ALA A 1 403 ? 31.821 -17.291 -28.154 1.00 87.12 403 ALA A CA 1
ATOM 2994 C C . ALA A 1 403 ? 30.555 -16.710 -28.801 1.00 87.12 403 ALA A C 1
ATOM 2996 O O . ALA A 1 403 ? 30.652 -16.055 -29.836 1.00 87.12 403 ALA A O 1
ATOM 2997 N N . ASP A 1 404 ? 29.392 -16.871 -28.160 1.00 89.25 404 ASP A N 1
ATOM 2998 C CA . ASP A 1 404 ? 28.133 -16.288 -28.636 1.00 89.25 404 ASP A CA 1
ATOM 2999 C C . ASP A 1 404 ? 28.214 -14.756 -28.642 1.00 89.25 404 ASP A C 1
ATOM 3001 O O . ASP A 1 404 ? 27.725 -14.123 -29.576 1.00 89.25 404 ASP A O 1
ATOM 3005 N N . ILE A 1 405 ? 28.880 -14.162 -27.640 1.00 87.69 405 ILE A N 1
ATOM 3006 C CA . ILE A 1 405 ? 29.091 -12.709 -27.555 1.00 87.69 405 ILE A CA 1
ATOM 3007 C C . ILE A 1 405 ? 29.953 -12.226 -28.719 1.00 87.69 405 ILE A C 1
ATOM 3009 O O . ILE A 1 405 ? 29.547 -11.314 -29.434 1.00 87.69 405 ILE A O 1
ATOM 3013 N N . ALA A 1 406 ? 31.107 -12.863 -28.939 1.00 86.88 406 ALA A N 1
ATOM 3014 C CA . ALA A 1 406 ? 32.008 -12.503 -30.032 1.00 86.88 406 ALA A CA 1
ATOM 3015 C C . ALA A 1 406 ? 31.321 -12.658 -31.401 1.00 86.88 406 ALA A C 1
ATOM 3017 O O . ALA A 1 406 ? 31.383 -11.766 -32.245 1.00 86.88 406 ALA A O 1
ATOM 3018 N N . ALA A 1 407 ? 30.590 -13.760 -31.603 1.00 89.44 407 ALA A N 1
ATOM 3019 C CA . ALA A 1 407 ? 29.837 -13.998 -32.829 1.00 89.44 407 ALA A CA 1
ATOM 3020 C C . ALA A 1 407 ? 28.715 -12.967 -33.038 1.00 89.44 407 ALA A C 1
ATOM 3022 O O . ALA A 1 407 ? 28.443 -12.571 -34.171 1.00 89.44 407 ALA A O 1
ATOM 3023 N N . TRP A 1 408 ? 28.047 -12.537 -31.964 1.00 91.19 408 TRP A N 1
ATOM 3024 C CA . TRP A 1 408 ? 27.009 -11.513 -32.028 1.00 91.19 408 TRP A CA 1
ATOM 3025 C C . TRP A 1 408 ? 27.591 -10.130 -32.334 1.00 91.19 408 TRP A C 1
ATOM 3027 O O . TRP A 1 408 ? 27.063 -9.453 -33.215 1.00 91.19 408 TRP A O 1
ATOM 3037 N N . MET A 1 409 ? 28.692 -9.742 -31.679 1.00 88.31 409 MET A N 1
ATOM 3038 C CA . MET A 1 409 ? 29.378 -8.464 -31.918 1.00 88.31 409 MET A CA 1
ATOM 3039 C C . MET A 1 409 ? 29.937 -8.376 -33.343 1.00 88.31 409 MET A C 1
ATOM 3041 O O . MET A 1 409 ? 29.840 -7.328 -33.974 1.00 88.31 409 MET A O 1
ATOM 3045 N N . GLY A 1 410 ? 30.414 -9.491 -33.906 1.00 87.69 410 GLY A N 1
ATOM 3046 C CA . GLY A 1 410 ? 30.822 -9.551 -35.314 1.00 87.69 410 GLY A CA 1
ATOM 3047 C C . GLY A 1 410 ? 29.677 -9.307 -36.309 1.00 87.69 410 GLY A C 1
ATOM 3048 O O . GLY A 1 410 ? 29.920 -8.820 -37.409 1.00 87.69 410 GLY A O 1
ATOM 3049 N N . ARG A 1 411 ? 28.425 -9.618 -35.935 1.00 89.94 411 ARG A N 1
ATOM 3050 C CA . ARG A 1 411 ? 27.226 -9.364 -36.761 1.00 89.94 411 ARG A CA 1
ATOM 3051 C C . ARG A 1 411 ? 26.571 -8.006 -36.497 1.00 89.94 411 ARG A C 1
ATOM 3053 O O . ARG A 1 411 ? 25.838 -7.526 -37.354 1.00 89.94 411 ARG A O 1
ATOM 3060 N N . ASN A 1 412 ? 26.805 -7.415 -35.328 1.00 88.94 412 ASN A N 1
ATOM 3061 C CA . ASN A 1 412 ? 26.183 -6.171 -34.876 1.00 88.94 412 ASN A CA 1
ATOM 3062 C C . ASN A 1 412 ? 27.290 -5.175 -34.497 1.00 88.94 412 ASN A C 1
ATOM 3064 O O . ASN A 1 412 ? 27.657 -5.097 -33.323 1.00 88.94 412 ASN A O 1
ATOM 3068 N N . PRO A 1 413 ? 27.862 -4.449 -35.475 1.00 83.94 413 PRO A N 1
ATOM 3069 C CA . PRO A 1 413 ? 28.952 -3.523 -35.207 1.00 83.94 413 PRO A CA 1
ATOM 3070 C C . PRO A 1 413 ? 28.488 -2.377 -34.299 1.00 83.94 413 PRO A C 1
ATOM 3072 O O . PRO A 1 413 ? 27.438 -1.779 -34.526 1.00 83.94 413 PRO A O 1
ATOM 3075 N N . GLY A 1 414 ? 29.301 -2.055 -33.291 1.00 86.75 414 GLY A N 1
ATOM 3076 C CA . GLY A 1 414 ? 29.034 -0.987 -32.327 1.00 86.75 414 GLY A CA 1
ATOM 3077 C C . GLY A 1 414 ? 29.037 -1.466 -30.871 1.00 86.75 414 GLY A C 1
ATOM 3078 O O . GLY A 1 414 ? 29.293 -2.640 -30.595 1.00 86.75 414 GLY A O 1
ATOM 3079 N N . PRO A 1 415 ? 28.797 -0.552 -29.916 1.00 90.06 415 PRO A N 1
ATOM 3080 C CA . PRO A 1 415 ? 28.722 -0.901 -28.506 1.00 90.06 415 PRO A CA 1
ATOM 3081 C C . PRO A 1 415 ? 27.513 -1.800 -28.207 1.00 90.06 415 PRO A C 1
ATOM 3083 O O . PRO A 1 415 ? 26.434 -1.657 -28.782 1.00 90.06 415 PRO A O 1
ATOM 3086 N N . ALA A 1 416 ? 27.687 -2.705 -27.250 1.00 91.31 416 ALA A N 1
ATOM 3087 C CA . ALA A 1 416 ? 26.664 -3.641 -26.802 1.00 91.31 416 ALA A CA 1
ATOM 3088 C C . ALA A 1 416 ? 26.482 -3.570 -25.286 1.00 91.31 416 ALA A C 1
ATOM 3090 O O . ALA A 1 416 ? 27.309 -3.024 -24.560 1.00 91.31 416 ALA A O 1
ATOM 3091 N N . VAL A 1 417 ? 25.403 -4.152 -24.787 1.00 89.69 417 VAL A N 1
ATOM 3092 C CA . VAL A 1 417 ? 25.106 -4.253 -23.365 1.00 89.69 417 VAL A CA 1
ATOM 3093 C C . VAL A 1 417 ? 24.803 -5.703 -23.036 1.00 89.69 417 VAL A C 1
ATOM 3095 O O . VAL A 1 417 ? 23.850 -6.277 -23.556 1.00 89.69 417 VAL A O 1
ATOM 3098 N N . LEU A 1 418 ? 25.598 -6.291 -22.145 1.00 88.69 418 LEU A N 1
ATOM 3099 C CA . LEU A 1 418 ? 25.251 -7.549 -21.493 1.00 88.69 418 LEU A CA 1
ATOM 3100 C C . LEU A 1 418 ? 24.372 -7.257 -20.288 1.00 88.69 418 LEU A C 1
ATOM 3102 O O . LEU A 1 418 ? 24.725 -6.414 -19.463 1.00 88.69 418 LEU A O 1
ATOM 3106 N N . LYS A 1 419 ? 23.260 -7.976 -20.162 1.00 85.88 419 LYS A N 1
ATOM 3107 C CA . LYS A 1 419 ? 22.330 -7.862 -19.038 1.00 85.88 419 LYS A CA 1
ATOM 3108 C C . LYS A 1 419 ? 21.977 -9.237 -18.497 1.00 85.88 419 LYS A C 1
ATOM 3110 O O . LYS A 1 419 ? 21.777 -10.186 -19.246 1.00 85.88 419 LYS A O 1
ATOM 3115 N N . THR A 1 420 ? 21.885 -9.337 -17.180 1.00 81.25 420 THR A N 1
ATOM 3116 C CA . THR A 1 420 ? 21.324 -10.502 -16.500 1.00 81.25 420 THR A CA 1
ATOM 3117 C C . THR A 1 420 ? 19.808 -10.359 -16.386 1.00 81.25 420 THR A C 1
ATOM 3119 O O . THR A 1 420 ? 19.318 -9.341 -15.889 1.00 81.25 420 THR A O 1
ATOM 3122 N N . ASP A 1 421 ? 19.061 -11.383 -16.788 1.00 73.94 421 ASP A N 1
ATOM 3123 C CA . ASP A 1 421 ? 17.600 -11.378 -16.690 1.00 73.94 421 ASP A CA 1
ATOM 3124 C C . ASP A 1 421 ? 17.142 -11.382 -15.219 1.00 73.94 421 ASP A C 1
ATOM 3126 O O . ASP A 1 421 ? 17.748 -12.021 -14.352 1.00 73.94 421 ASP A O 1
ATOM 3130 N N . GLY A 1 422 ? 16.083 -10.623 -14.916 1.00 62.34 422 GLY A N 1
ATOM 3131 C CA . GLY A 1 422 ? 15.558 -10.464 -13.552 1.00 62.34 422 GLY A CA 1
ATOM 3132 C C . GLY A 1 422 ? 16.457 -9.658 -12.601 1.00 62.34 422 GLY A C 1
ATOM 3133 O O . GLY A 1 422 ? 16.239 -9.669 -11.385 1.00 62.34 422 GLY A O 1
ATOM 3134 N N . SER A 1 423 ? 17.485 -8.982 -13.121 1.00 63.41 423 SER A N 1
ATOM 3135 C CA . SER A 1 423 ? 18.281 -8.009 -12.367 1.00 63.41 423 SER A CA 1
ATOM 3136 C C . SER A 1 423 ? 17.640 -6.611 -12.409 1.00 63.41 423 SER A C 1
ATOM 3138 O O . SER A 1 423 ? 16.865 -6.318 -13.309 1.00 63.41 423 SER A O 1
ATOM 3140 N N . TRP A 1 424 ? 17.914 -5.750 -11.417 1.00 58.34 424 TRP A N 1
ATOM 3141 C CA . TRP A 1 424 ? 17.290 -4.419 -11.305 1.00 58.34 424 TRP A CA 1
ATOM 3142 C C . TRP A 1 424 ? 18.271 -3.330 -10.842 1.00 58.34 424 TRP A C 1
ATOM 3144 O O . TRP A 1 424 ? 19.222 -3.594 -10.092 1.00 58.34 424 TRP A O 1
ATOM 3154 N N . GLY A 1 425 ? 17.989 -2.079 -11.229 1.00 49.62 425 GLY A N 1
ATOM 3155 C CA . GLY A 1 425 ? 18.683 -0.870 -10.759 1.00 49.62 425 GLY A CA 1
ATOM 3156 C C . GLY A 1 425 ? 20.158 -0.802 -11.159 1.00 49.62 425 GLY A C 1
ATOM 3157 O O . GLY A 1 425 ? 21.017 -0.672 -10.286 1.00 49.62 425 GLY A O 1
ATOM 3158 N N . GLY A 1 426 ? 20.457 -1.005 -12.446 1.00 51.06 426 GLY A N 1
ATOM 3159 C CA . GLY A 1 426 ? 21.811 -0.918 -13.016 1.00 51.06 426 GLY A CA 1
ATOM 3160 C C . GLY A 1 426 ? 22.786 -2.026 -12.589 1.00 51.06 426 GLY A C 1
ATOM 3161 O O . GLY A 1 426 ? 23.914 -2.087 -13.071 1.00 51.06 426 GLY A O 1
ATOM 3162 N N . ARG A 1 427 ? 22.382 -2.932 -11.691 1.00 58.25 427 ARG A N 1
ATOM 3163 C CA . ARG A 1 427 ? 23.195 -4.072 -11.243 1.00 58.25 427 ARG A CA 1
ATOM 3164 C C . ARG A 1 427 ? 22.958 -5.263 -12.160 1.00 58.25 427 ARG A C 1
ATOM 3166 O O . ARG A 1 427 ? 21.813 -5.610 -12.385 1.00 58.25 427 ARG A O 1
ATOM 3173 N N . GLY A 1 428 ? 24.025 -5.934 -12.596 1.00 70.31 428 GLY A N 1
ATOM 3174 C CA . GLY A 1 428 ? 23.913 -7.058 -13.536 1.00 70.31 428 GLY A CA 1
ATOM 3175 C C . GLY A 1 428 ? 23.944 -6.628 -15.004 1.00 70.31 428 GLY A C 1
ATOM 3176 O O . GLY A 1 428 ? 23.452 -7.356 -15.857 1.00 70.31 428 GLY A O 1
ATOM 3177 N N . MET A 1 429 ? 24.508 -5.451 -15.286 1.00 77.56 429 MET A N 1
ATOM 3178 C CA . MET A 1 429 ? 24.683 -4.913 -16.629 1.00 77.56 429 MET A CA 1
ATOM 3179 C C . MET A 1 429 ? 26.152 -4.535 -16.862 1.00 77.56 429 MET A C 1
ATOM 3181 O O . MET A 1 429 ? 26.808 -4.037 -15.946 1.00 77.56 429 MET A O 1
ATOM 3185 N N . ALA A 1 430 ? 26.662 -4.774 -18.068 1.00 84.44 430 ALA A N 1
ATOM 3186 C CA . ALA A 1 430 ? 27.975 -4.320 -18.513 1.00 84.44 430 ALA A CA 1
ATOM 3187 C C . ALA A 1 430 ? 27.886 -3.791 -19.949 1.00 84.44 430 ALA A C 1
ATOM 3189 O O . ALA A 1 430 ? 27.368 -4.480 -20.826 1.00 84.44 430 ALA A O 1
ATOM 3190 N N . ILE A 1 431 ? 28.399 -2.582 -20.183 1.00 86.06 431 ILE A N 1
ATOM 3191 C CA . ILE A 1 431 ? 28.529 -2.018 -21.530 1.00 86.06 431 ILE A CA 1
ATOM 3192 C C . ILE A 1 431 ? 29.840 -2.533 -22.124 1.00 86.06 431 ILE A C 1
ATOM 3194 O O . ILE A 1 431 ? 30.895 -2.401 -21.507 1.00 86.06 431 ILE A O 1
ATOM 3198 N N . LEU A 1 432 ? 29.752 -3.125 -23.307 1.00 86.56 432 LEU A N 1
ATOM 3199 C CA . LEU A 1 432 ? 30.857 -3.663 -24.080 1.00 86.56 432 LEU A CA 1
ATOM 3200 C C . LEU A 1 432 ? 31.162 -2.719 -25.235 1.00 86.56 432 LEU A C 1
ATOM 3202 O O . LEU A 1 432 ? 30.292 -2.441 -26.058 1.00 86.56 432 LEU A O 1
ATOM 3206 N N . ARG A 1 433 ? 32.401 -2.246 -25.308 1.00 83.69 433 ARG A N 1
ATOM 3207 C CA . ARG A 1 433 ? 32.926 -1.491 -26.451 1.00 83.69 433 ARG A CA 1
ATOM 3208 C C . ARG A 1 433 ? 33.965 -2.289 -27.228 1.00 83.69 433 ARG A C 1
ATOM 3210 O O . ARG A 1 433 ? 34.209 -1.988 -28.390 1.00 83.69 433 ARG A O 1
ATOM 3217 N N . THR A 1 434 ? 34.573 -3.291 -26.594 1.00 78.62 434 THR A N 1
ATOM 3218 C CA . THR A 1 434 ? 35.616 -4.132 -27.194 1.00 78.62 434 THR A CA 1
ATOM 3219 C C . THR A 1 434 ? 35.426 -5.612 -26.859 1.00 78.62 434 THR A C 1
ATOM 3221 O O . THR A 1 434 ? 34.870 -5.964 -25.817 1.00 78.62 434 THR A O 1
ATOM 3224 N N . ASP A 1 435 ? 35.968 -6.495 -27.701 1.00 73.12 435 ASP A N 1
ATOM 3225 C CA . ASP A 1 435 ? 35.930 -7.950 -27.480 1.00 73.12 435 ASP A CA 1
ATOM 3226 C C . ASP A 1 435 ? 36.658 -8.378 -26.190 1.00 73.12 435 ASP A C 1
ATOM 3228 O O . ASP A 1 435 ? 36.287 -9.358 -25.541 1.00 73.12 435 ASP A O 1
ATOM 3232 N N . ALA A 1 436 ? 37.682 -7.626 -25.769 1.00 74.31 436 ALA A N 1
ATOM 3233 C CA . ALA A 1 436 ? 38.422 -7.902 -24.538 1.00 74.31 436 ALA A CA 1
ATOM 3234 C C . ALA A 1 436 ? 37.559 -7.698 -23.276 1.00 74.31 436 ALA A C 1
ATOM 3236 O O . ALA A 1 436 ? 37.680 -8.451 -22.305 1.00 74.31 436 ALA A O 1
ATOM 3237 N N . GLU A 1 437 ? 36.649 -6.718 -23.298 1.00 79.50 437 GLU A N 1
ATOM 3238 C CA . GLU A 1 437 ? 35.702 -6.454 -22.208 1.00 79.50 437 GLU A CA 1
ATOM 3239 C C . GLU A 1 437 ? 34.639 -7.561 -22.103 1.00 79.50 437 GLU A C 1
ATOM 3241 O O . GLU A 1 437 ? 34.232 -7.924 -20.994 1.00 79.50 437 GLU A O 1
ATOM 3246 N N . ALA A 1 438 ? 34.249 -8.165 -23.232 1.00 78.31 438 ALA A N 1
ATOM 3247 C CA . ALA A 1 438 ? 33.214 -9.198 -23.302 1.00 78.31 438 ALA A CA 1
ATOM 3248 C C . ALA A 1 438 ? 33.540 -10.435 -22.450 1.00 78.31 438 ALA A C 1
ATOM 3250 O O . ALA A 1 438 ? 32.694 -10.926 -21.698 1.00 78.31 438 ALA A O 1
ATOM 3251 N N . GLY A 1 439 ? 34.783 -10.924 -22.508 1.00 77.75 439 GLY A N 1
ATOM 3252 C CA . GLY A 1 439 ? 35.205 -12.113 -21.761 1.00 77.75 439 GLY A CA 1
ATOM 3253 C C . GLY A 1 439 ? 35.290 -11.902 -20.243 1.00 77.75 439 GLY A C 1
ATOM 3254 O O . GLY A 1 439 ? 35.124 -12.851 -19.467 1.00 77.75 439 GLY A O 1
ATOM 3255 N N . VAL A 1 440 ? 35.561 -10.674 -19.789 1.00 80.50 440 VAL A N 1
ATOM 3256 C CA . VAL A 1 440 ? 35.538 -10.308 -18.361 1.00 80.50 440 VAL A CA 1
ATOM 3257 C C . VAL A 1 440 ? 34.092 -10.176 -17.890 1.00 80.50 440 VAL A C 1
ATOM 3259 O O . VAL A 1 440 ? 33.697 -10.854 -16.941 1.00 80.50 440 VAL A O 1
ATOM 3262 N N . ALA A 1 441 ? 33.286 -9.395 -18.612 1.00 82.62 441 ALA A N 1
ATOM 3263 C CA . ALA A 1 441 ? 31.883 -9.161 -18.292 1.00 82.62 441 ALA A CA 1
ATOM 3264 C C . ALA A 1 441 ? 31.066 -10.461 -18.251 1.00 82.62 441 ALA A C 1
ATOM 3266 O O . ALA A 1 441 ? 30.301 -10.673 -17.310 1.00 82.62 441 ALA A O 1
ATOM 3267 N N . TRP A 1 442 ? 31.276 -11.373 -19.208 1.00 83.62 442 TRP A N 1
ATOM 3268 C CA . TRP A 1 442 ? 30.638 -12.692 -19.210 1.00 83.62 442 TRP A CA 1
ATOM 3269 C C . TRP A 1 442 ? 30.938 -13.478 -17.935 1.00 83.62 442 TRP A C 1
ATOM 3271 O O . TRP A 1 442 ? 30.028 -13.993 -17.287 1.00 83.62 442 TRP A O 1
ATOM 3281 N N . ARG A 1 443 ? 32.217 -13.559 -17.543 1.00 80.88 443 ARG A N 1
ATOM 3282 C CA . ARG A 1 443 ? 32.613 -14.291 -16.333 1.00 80.88 443 ARG A CA 1
ATOM 3283 C C . ARG A 1 443 ? 31.976 -13.686 -15.093 1.00 80.88 443 ARG A C 1
ATOM 3285 O O . ARG A 1 443 ? 31.548 -14.441 -14.226 1.00 80.88 443 ARG A O 1
ATOM 3292 N N . ASP A 1 444 ? 31.896 -12.367 -15.008 1.00 79.50 444 ASP A N 1
ATOM 3293 C CA . ASP A 1 444 ? 31.351 -11.697 -13.832 1.00 79.50 444 ASP A CA 1
ATOM 3294 C C . ASP A 1 444 ? 29.822 -11.806 -13.742 1.00 79.50 444 ASP A C 1
ATOM 3296 O O . ASP A 1 444 ? 29.301 -12.050 -12.653 1.00 79.50 444 ASP A O 1
ATOM 3300 N N . LEU A 1 445 ? 29.108 -11.705 -14.868 1.00 79.06 445 LEU A N 1
ATOM 3301 C CA . LEU A 1 445 ? 27.642 -11.778 -14.922 1.00 79.06 445 LEU A CA 1
ATOM 3302 C C . LEU A 1 445 ? 27.102 -13.216 -14.879 1.00 79.06 445 LEU A C 1
ATOM 3304 O O . LEU A 1 445 ? 26.050 -13.457 -14.291 1.00 79.06 445 LEU A O 1
ATOM 3308 N N . HIS A 1 446 ? 27.820 -14.186 -15.452 1.00 79.69 446 HIS A N 1
ATOM 3309 C CA . HIS A 1 446 ? 27.409 -15.595 -15.467 1.00 79.69 446 HIS A CA 1
ATOM 3310 C C . HIS A 1 446 ? 27.762 -16.341 -14.166 1.00 79.69 446 HIS A C 1
ATOM 3312 O O . HIS A 1 446 ? 27.214 -17.409 -13.867 1.00 79.69 446 HIS A O 1
ATOM 3318 N N . ARG A 1 447 ? 28.697 -15.812 -13.361 1.00 74.62 447 ARG A N 1
ATOM 3319 C CA . ARG A 1 447 ? 29.094 -16.437 -12.093 1.00 74.62 447 ARG A CA 1
ATOM 3320 C C . ARG A 1 447 ? 27.924 -16.481 -11.116 1.00 74.62 447 ARG A C 1
ATOM 3322 O O . ARG A 1 447 ? 27.239 -15.491 -10.869 1.00 74.62 447 ARG A O 1
ATOM 3329 N N . ARG A 1 448 ? 27.759 -17.635 -10.460 1.00 71.31 448 ARG A N 1
ATOM 3330 C CA . ARG A 1 448 ? 26.860 -17.739 -9.307 1.00 71.31 448 ARG A CA 1
ATOM 3331 C C . ARG A 1 448 ? 27.293 -16.728 -8.231 1.00 71.31 448 ARG A C 1
ATOM 3333 O O . ARG A 1 448 ? 28.491 -16.637 -7.944 1.00 71.31 448 ARG A O 1
ATOM 3340 N N . PRO A 1 449 ? 26.352 -16.012 -7.588 1.00 69.38 449 PRO A N 1
ATOM 3341 C CA . PRO A 1 449 ? 26.672 -15.163 -6.446 1.00 69.38 449 PRO A CA 1
ATOM 3342 C C . PRO A 1 449 ? 27.408 -15.969 -5.366 1.00 69.38 449 PRO A C 1
ATOM 3344 O O . PRO A 1 449 ? 27.066 -17.122 -5.114 1.00 69.38 449 PRO A O 1
ATOM 3347 N N . SER A 1 450 ? 28.405 -15.384 -4.700 1.00 76.25 450 SER A N 1
ATOM 3348 C CA . SER A 1 450 ? 29.086 -16.074 -3.597 1.00 76.25 450 SER A CA 1
ATOM 3349 C C . SER A 1 450 ? 28.150 -16.276 -2.397 1.00 76.25 450 SER A C 1
ATOM 3351 O O . SER A 1 450 ? 27.268 -15.449 -2.146 1.00 76.25 450 SER A O 1
ATOM 3353 N N . LEU A 1 451 ? 28.379 -17.330 -1.600 1.00 79.38 451 LEU A N 1
ATOM 3354 C CA . LEU A 1 451 ? 27.621 -17.567 -0.362 1.00 79.38 451 LEU A CA 1
ATOM 3355 C C . LEU A 1 451 ? 27.710 -16.361 0.585 1.00 79.38 451 LEU A C 1
ATOM 3357 O O . LEU A 1 451 ? 26.705 -15.940 1.148 1.00 79.38 451 LEU A O 1
ATOM 3361 N N . ALA A 1 452 ? 28.888 -15.739 0.696 1.00 78.25 452 ALA A N 1
ATOM 3362 C CA . ALA A 1 452 ? 29.078 -14.522 1.483 1.00 78.25 452 ALA A CA 1
ATOM 3363 C C . ALA A 1 452 ? 28.185 -13.366 0.998 1.00 78.25 452 ALA A C 1
ATOM 3365 O O . ALA A 1 452 ? 27.623 -12.635 1.813 1.00 78.25 452 ALA A O 1
ATOM 3366 N N . ARG A 1 453 ? 27.999 -13.213 -0.322 1.00 75.69 453 ARG A N 1
ATOM 3367 C CA . ARG A 1 453 ? 27.090 -12.211 -0.894 1.00 75.69 453 ARG A CA 1
ATOM 3368 C C . ARG A 1 453 ? 25.629 -12.559 -0.608 1.00 75.69 453 ARG A C 1
ATOM 3370 O O . ARG A 1 453 ? 24.883 -11.669 -0.210 1.00 75.69 453 ARG A O 1
ATOM 3377 N N . ALA A 1 454 ? 25.230 -13.822 -0.755 1.00 75.38 454 ALA A N 1
ATOM 3378 C CA . ALA A 1 454 ? 23.878 -14.276 -0.427 1.00 75.38 454 ALA A CA 1
ATOM 3379 C C . ALA A 1 454 ? 23.548 -14.067 1.065 1.00 75.38 454 ALA A C 1
ATOM 3381 O O . ALA A 1 454 ? 22.514 -13.485 1.394 1.00 75.38 454 ALA A O 1
ATOM 3382 N N . LEU A 1 455 ? 24.470 -14.429 1.965 1.00 77.56 455 LEU A N 1
ATOM 3383 C CA . LEU A 1 455 ? 24.356 -14.193 3.407 1.00 77.56 455 LEU A CA 1
ATOM 3384 C C . LEU A 1 455 ? 24.332 -12.700 3.746 1.00 77.56 455 LEU A C 1
ATOM 3386 O O . LEU A 1 455 ? 23.511 -12.269 4.552 1.00 77.56 455 LEU A O 1
ATOM 3390 N N . LYS A 1 456 ? 25.171 -11.878 3.100 1.00 74.44 456 LYS A N 1
ATOM 3391 C CA . LYS A 1 456 ? 25.137 -10.418 3.269 1.00 74.44 456 LYS A CA 1
ATOM 3392 C C . LYS A 1 456 ? 23.761 -9.853 2.917 1.00 74.44 456 LYS A C 1
ATOM 3394 O O . LYS A 1 456 ? 23.256 -9.026 3.669 1.00 74.44 456 LYS A O 1
ATOM 3399 N N . ARG A 1 457 ? 23.134 -10.297 1.822 1.00 71.06 457 ARG A N 1
ATOM 3400 C CA . ARG A 1 457 ? 21.779 -9.851 1.440 1.00 71.06 457 ARG A CA 1
ATOM 3401 C C . ARG A 1 457 ? 20.724 -10.320 2.441 1.00 71.06 457 ARG A C 1
ATOM 3403 O O . ARG A 1 457 ? 19.886 -9.522 2.854 1.00 71.06 457 ARG A O 1
ATOM 3410 N N . LEU A 1 458 ? 20.818 -11.552 2.935 1.00 73.75 458 LEU A N 1
ATOM 3411 C CA . LEU A 1 458 ? 19.942 -12.028 4.009 1.00 73.75 458 LEU A CA 1
ATOM 3412 C C . LEU A 1 458 ? 20.084 -11.189 5.293 1.00 73.75 458 LEU A C 1
ATOM 3414 O O . LEU A 1 458 ? 19.091 -10.892 5.950 1.00 73.75 458 LEU A O 1
ATOM 3418 N N . VAL A 1 459 ? 21.294 -10.773 5.666 1.00 70.12 459 VAL A N 1
ATOM 3419 C CA . VAL A 1 459 ? 21.510 -10.004 6.903 1.00 70.12 459 VAL A CA 1
ATOM 3420 C C . VAL A 1 459 ? 21.142 -8.527 6.732 1.00 70.12 459 VAL A C 1
ATOM 3422 O O . VAL A 1 459 ? 20.442 -7.964 7.575 1.00 70.12 459 VAL A O 1
ATOM 3425 N N . VAL A 1 460 ? 21.600 -7.896 5.648 1.00 64.44 460 VAL A N 1
ATOM 3426 C CA . VAL A 1 460 ? 21.481 -6.447 5.415 1.00 64.44 460 VAL A CA 1
ATOM 3427 C C . VAL A 1 460 ? 20.140 -6.092 4.780 1.00 64.44 460 VAL A C 1
ATOM 3429 O O . VAL A 1 460 ? 19.419 -5.235 5.288 1.00 64.44 460 VAL A O 1
ATOM 3432 N N . GLU A 1 461 ? 19.789 -6.765 3.686 1.00 63.19 461 GLU A N 1
ATOM 3433 C CA . GLU A 1 461 ? 18.567 -6.501 2.915 1.00 63.19 461 GLU A CA 1
ATOM 3434 C C . GLU A 1 461 ? 17.370 -7.289 3.479 1.00 63.19 461 GLU A C 1
ATOM 3436 O O . GLU A 1 461 ? 16.223 -6.974 3.171 1.00 63.19 461 GLU A O 1
ATOM 3441 N N . ARG A 1 462 ? 17.618 -8.264 4.372 1.00 64.81 462 ARG A N 1
ATOM 3442 C CA . ARG A 1 462 ? 16.621 -9.253 4.822 1.00 64.81 462 ARG A CA 1
ATOM 3443 C C . ARG A 1 462 ? 15.961 -9.972 3.659 1.00 64.81 462 ARG A C 1
ATOM 3445 O O . ARG A 1 462 ? 14.763 -10.224 3.677 1.00 64.81 462 ARG A O 1
ATOM 3452 N N . ASP A 1 463 ? 16.795 -10.311 2.683 1.00 67.75 463 ASP A N 1
ATOM 3453 C CA . ASP A 1 463 ? 16.420 -11.025 1.478 1.00 67.75 463 ASP A CA 1
ATOM 3454 C C . ASP A 1 463 ? 16.735 -12.533 1.610 1.00 67.75 463 ASP A C 1
ATOM 3456 O O . ASP A 1 463 ? 17.871 -12.942 1.348 1.00 67.75 463 ASP A O 1
ATOM 3460 N N . PRO A 1 464 ? 15.767 -13.384 2.009 1.00 67.81 464 PRO A N 1
ATOM 3461 C CA . PRO A 1 464 ? 15.970 -14.833 2.085 1.00 67.81 464 PRO A CA 1
ATOM 3462 C C . PRO A 1 464 ? 16.097 -15.499 0.711 1.00 67.81 464 PRO A C 1
ATOM 3464 O O . PRO A 1 464 ? 16.594 -16.621 0.605 1.00 67.81 464 PRO A O 1
ATOM 3467 N N . TRP A 1 465 ? 15.686 -14.818 -0.357 1.00 69.06 465 TRP A N 1
ATOM 3468 C CA . TRP A 1 465 ? 15.623 -15.388 -1.697 1.00 69.06 465 TRP A CA 1
ATOM 3469 C C . TRP A 1 465 ? 16.993 -15.521 -2.340 1.00 69.06 465 TRP A C 1
ATOM 3471 O O . TRP A 1 465 ? 17.244 -16.503 -3.031 1.00 69.06 465 TRP A O 1
ATOM 3481 N N . ALA A 1 466 ? 17.912 -14.598 -2.047 1.00 68.88 466 ALA A N 1
ATOM 3482 C CA . ALA A 1 466 ? 19.297 -14.706 -2.493 1.00 68.88 466 ALA A CA 1
ATOM 3483 C C . ALA A 1 466 ? 19.963 -16.005 -1.999 1.00 68.88 466 ALA A C 1
ATOM 3485 O O . ALA A 1 466 ? 20.724 -16.629 -2.736 1.00 68.88 466 ALA A O 1
ATOM 3486 N N . LEU A 1 467 ? 19.649 -16.432 -0.770 1.00 71.00 467 LEU A N 1
ATOM 3487 C CA . LEU A 1 467 ? 20.150 -17.687 -0.212 1.00 71.00 467 LEU A CA 1
ATOM 3488 C C . LEU A 1 467 ? 19.454 -18.902 -0.840 1.00 71.00 467 LEU A C 1
ATOM 3490 O O . LEU A 1 467 ? 20.125 -19.869 -1.185 1.00 71.00 467 LEU A O 1
ATOM 3494 N N . ARG A 1 468 ? 18.134 -18.842 -1.053 1.00 72.88 468 ARG A N 1
ATOM 3495 C CA . ARG A 1 468 ? 17.382 -19.918 -1.726 1.00 72.88 468 ARG A CA 1
ATOM 3496 C C . ARG A 1 468 ? 17.852 -20.157 -3.160 1.00 72.88 468 ARG A C 1
ATOM 3498 O O . ARG A 1 468 ? 18.089 -21.301 -3.524 1.00 72.88 468 ARG A O 1
ATOM 3505 N N . ALA A 1 469 ? 18.038 -19.096 -3.943 1.00 69.44 469 ALA A N 1
ATOM 3506 C CA . ALA A 1 469 ? 18.558 -19.184 -5.308 1.00 69.44 469 ALA A CA 1
ATOM 3507 C C . ALA A 1 469 ? 19.978 -19.774 -5.339 1.00 69.44 469 ALA A C 1
ATOM 3509 O O . ALA A 1 469 ? 20.309 -20.582 -6.206 1.00 69.44 469 ALA A O 1
ATOM 3510 N N . TRP A 1 470 ? 20.808 -19.425 -4.348 1.00 76.94 470 TRP A N 1
ATOM 3511 C CA . TRP A 1 470 ? 22.134 -20.020 -4.191 1.00 76.94 470 TRP A CA 1
ATOM 3512 C C . TRP A 1 470 ? 22.064 -21.529 -3.909 1.00 76.94 470 TRP A C 1
ATOM 3514 O O . TRP A 1 470 ? 22.756 -22.294 -4.579 1.00 76.94 470 TRP A O 1
ATOM 3524 N N . VAL A 1 471 ? 21.196 -21.959 -2.981 1.00 77.19 471 VAL A N 1
ATOM 3525 C CA . VAL A 1 471 ? 20.967 -23.383 -2.657 1.00 77.19 471 VAL A CA 1
ATOM 3526 C C . VAL A 1 471 ? 20.429 -24.153 -3.865 1.00 77.19 471 VAL A C 1
ATOM 3528 O O . VAL A 1 471 ? 20.912 -25.242 -4.156 1.00 77.19 471 VAL A O 1
ATOM 3531 N N . ALA A 1 472 ? 19.480 -23.572 -4.602 1.00 72.12 472 ALA A N 1
ATOM 3532 C CA . ALA A 1 472 ? 18.920 -24.160 -5.820 1.00 72.12 472 ALA A CA 1
ATOM 3533 C C . ALA A 1 472 ? 19.928 -24.223 -6.981 1.00 72.12 472 ALA A C 1
ATOM 3535 O O . ALA A 1 472 ? 19.678 -24.866 -7.997 1.00 72.12 472 ALA A O 1
ATOM 3536 N N . GLY A 1 473 ? 21.072 -23.545 -6.862 1.00 66.94 473 GLY A N 1
ATOM 3537 C CA . GLY A 1 473 ? 22.103 -23.556 -7.883 1.00 66.94 473 GLY A CA 1
ATOM 3538 C C . GLY A 1 473 ? 21.687 -22.902 -9.207 1.00 66.94 473 GLY A C 1
ATOM 3539 O O . GLY A 1 473 ? 22.267 -23.190 -10.257 1.00 66.94 473 GLY A O 1
ATOM 3540 N N . THR A 1 474 ? 20.717 -21.999 -9.200 1.00 67.31 474 THR A N 1
ATOM 3541 C CA . THR A 1 474 ? 20.297 -21.312 -10.426 1.00 67.31 474 THR A CA 1
ATOM 3542 C C . THR A 1 474 ? 21.450 -20.466 -10.969 1.00 67.31 474 THR A C 1
ATOM 3544 O O . THR A 1 474 ? 22.049 -19.678 -10.229 1.00 67.31 474 THR A O 1
ATOM 3547 N N . ARG A 1 475 ? 21.802 -20.650 -12.247 1.00 69.44 475 ARG A N 1
ATOM 3548 C CA . ARG A 1 475 ? 22.720 -19.744 -12.950 1.00 69.44 475 ARG A CA 1
ATOM 3549 C C . ARG A 1 475 ? 21.911 -18.611 -13.583 1.00 69.44 475 ARG A C 1
ATOM 3551 O O . ARG A 1 475 ? 20.799 -18.879 -14.031 1.00 69.44 475 ARG A O 1
ATOM 3558 N N . PRO A 1 476 ? 22.426 -17.373 -13.604 1.00 75.25 476 PRO A N 1
ATOM 3559 C CA . PRO A 1 476 ? 21.713 -16.272 -14.230 1.00 75.25 476 PRO A CA 1
ATOM 3560 C C . PRO A 1 476 ? 21.669 -16.441 -15.753 1.00 75.25 476 PRO A C 1
ATOM 3562 O O . PRO A 1 476 ? 22.694 -16.756 -16.363 1.00 75.25 476 PRO A O 1
ATOM 3565 N N . THR A 1 477 ? 20.504 -16.206 -16.357 1.00 82.00 477 THR A N 1
ATOM 3566 C CA . THR A 1 477 ? 20.378 -16.057 -17.813 1.00 82.00 477 THR A CA 1
ATOM 3567 C C . THR A 1 477 ? 20.929 -14.694 -18.208 1.00 82.00 477 THR A C 1
ATOM 3569 O O . THR A 1 477 ? 20.671 -13.697 -17.530 1.00 82.00 477 THR A O 1
ATOM 3572 N N . VAL A 1 478 ? 21.722 -14.655 -19.275 1.00 86.06 478 VAL A N 1
ATOM 3573 C CA . VAL A 1 478 ? 22.363 -13.435 -19.763 1.00 86.06 478 VAL A CA 1
ATOM 3574 C C . VAL A 1 478 ? 21.926 -13.199 -21.202 1.00 86.06 478 VAL A C 1
ATOM 3576 O O . VAL A 1 478 ? 21.925 -14.115 -22.023 1.00 86.06 478 VAL A O 1
ATOM 3579 N N . SER A 1 479 ? 21.563 -11.961 -21.498 1.00 89.38 479 SER A N 1
ATOM 3580 C CA . SER A 1 479 ? 21.222 -11.482 -22.830 1.00 89.38 479 SER A CA 1
ATOM 3581 C C . SER A 1 479 ? 22.211 -10.400 -23.262 1.00 89.38 479 SER A C 1
ATOM 3583 O O . SER A 1 479 ? 22.767 -9.677 -22.430 1.00 89.38 479 SER A O 1
ATOM 3585 N N . ILE A 1 480 ? 22.458 -10.313 -24.568 1.00 91.00 480 ILE A N 1
ATOM 3586 C CA . ILE A 1 480 ? 23.204 -9.225 -25.202 1.00 91.00 480 ILE A CA 1
ATOM 3587 C C . ILE A 1 480 ? 22.244 -8.383 -26.030 1.00 91.00 480 ILE A C 1
ATOM 3589 O O . ILE A 1 480 ? 21.357 -8.917 -26.691 1.00 91.00 480 ILE A O 1
ATOM 3593 N N . GLN A 1 481 ? 22.412 -7.070 -25.967 1.00 93.00 481 GLN A N 1
ATOM 3594 C CA . GLN A 1 481 ? 21.550 -6.090 -26.612 1.00 93.00 481 GLN A CA 1
ATOM 3595 C C . GLN A 1 481 ? 22.402 -4.964 -27.203 1.00 93.00 481 GLN A C 1
ATOM 3597 O O . GLN A 1 481 ? 23.372 -4.553 -26.568 1.00 93.00 481 GLN A O 1
ATOM 3602 N N . SER A 1 482 ? 22.058 -4.437 -28.380 1.00 93.06 482 SER A N 1
ATOM 3603 C CA . SER A 1 482 ? 22.736 -3.249 -28.921 1.00 93.06 482 SER A CA 1
ATOM 3604 C C . SER A 1 482 ? 22.588 -2.063 -27.973 1.00 93.06 482 SER A C 1
ATOM 3606 O O . SER A 1 482 ? 21.506 -1.813 -27.438 1.00 93.06 482 SER A O 1
ATOM 3608 N N . TYR A 1 483 ? 23.674 -1.323 -27.762 1.00 91.75 483 TYR A N 1
ATOM 3609 C CA . TYR A 1 483 ? 23.616 -0.082 -27.002 1.00 91.75 483 TYR A CA 1
ATOM 3610 C C . TYR A 1 483 ? 23.012 1.019 -27.876 1.00 91.75 483 TYR A C 1
ATOM 3612 O O . TYR A 1 483 ? 23.542 1.322 -28.943 1.00 91.75 483 TYR A O 1
ATOM 3620 N N . ILE A 1 484 ? 21.919 1.616 -27.408 1.00 91.56 484 ILE A N 1
ATOM 3621 C CA . ILE A 1 484 ? 21.313 2.795 -28.028 1.00 91.56 484 ILE A CA 1
ATOM 3622 C C . ILE A 1 484 ? 21.740 4.008 -27.212 1.00 91.56 484 ILE A C 1
ATOM 3624 O O . ILE A 1 484 ? 21.466 4.085 -26.012 1.00 91.56 484 ILE A O 1
ATOM 3628 N N . GLU A 1 485 ? 22.444 4.933 -27.855 1.00 91.00 485 GLU A N 1
ATOM 3629 C CA . GLU A 1 485 ? 22.755 6.226 -27.259 1.00 91.00 485 GLU A CA 1
ATOM 3630 C C . GLU A 1 485 ? 21.515 7.117 -27.312 1.00 91.00 485 GLU A C 1
ATOM 3632 O O . GLU A 1 485 ? 20.862 7.224 -28.349 1.00 91.00 485 GLU A O 1
ATOM 3637 N N . GLY A 1 486 ? 21.174 7.738 -26.186 1.00 92.75 486 GLY A N 1
ATOM 3638 C CA . GLY A 1 486 ? 19.964 8.535 -26.112 1.00 92.75 486 GLY A CA 1
ATOM 3639 C C . GLY A 1 486 ? 19.540 8.877 -24.693 1.00 92.75 486 GLY A C 1
ATOM 3640 O O . GLY A 1 486 ? 20.278 8.676 -23.724 1.00 92.75 486 GLY A O 1
ATOM 3641 N N . ARG A 1 487 ? 18.327 9.413 -24.579 1.00 92.62 487 ARG A N 1
ATOM 3642 C CA . ARG A 1 487 ? 17.740 9.860 -23.312 1.00 92.62 487 ARG A CA 1
ATOM 3643 C C . ARG A 1 487 ? 16.807 8.779 -22.760 1.00 92.62 487 ARG A C 1
ATOM 3645 O O . ARG A 1 487 ? 15.948 8.310 -23.504 1.00 92.62 487 ARG A O 1
ATOM 3652 N N . PRO A 1 488 ? 16.929 8.375 -21.484 1.00 94.94 488 PRO A N 1
ATOM 3653 C CA . PRO A 1 488 ? 15.999 7.421 -20.892 1.00 94.94 488 PRO A CA 1
ATOM 3654 C C . PRO A 1 488 ? 14.575 7.975 -20.861 1.00 94.94 488 PRO A C 1
ATOM 3656 O O . PRO A 1 488 ? 14.360 9.146 -20.551 1.00 94.94 488 PRO A O 1
ATOM 3659 N N . ALA A 1 489 ? 13.605 7.113 -21.129 1.00 96.69 489 ALA A N 1
ATOM 3660 C CA . ALA A 1 489 ? 12.185 7.390 -20.975 1.00 96.69 489 ALA A CA 1
ATOM 3661 C C . ALA A 1 489 ? 11.484 6.159 -20.389 1.00 96.69 489 ALA A C 1
ATOM 3663 O O . ALA A 1 489 ? 12.019 5.053 -20.419 1.00 96.69 489 ALA A O 1
ATOM 3664 N N . ASN A 1 490 ? 10.304 6.338 -19.808 1.00 96.81 490 ASN A N 1
ATOM 3665 C CA . ASN A 1 490 ? 9.504 5.241 -19.276 1.00 96.81 490 ASN A CA 1
ATOM 3666 C C . ASN A 1 490 ? 8.011 5.505 -19.463 1.00 96.81 490 ASN A C 1
ATOM 3668 O O . ASN A 1 490 ? 7.580 6.653 -19.534 1.00 96.81 490 ASN A O 1
ATOM 3672 N N . ALA A 1 491 ? 7.231 4.433 -19.522 1.00 98.12 491 ALA A N 1
ATOM 3673 C CA . ALA A 1 491 ? 5.782 4.475 -19.455 1.00 98.12 491 ALA A CA 1
ATOM 3674 C C . ALA A 1 491 ? 5.304 3.663 -18.249 1.00 98.12 491 ALA A C 1
ATOM 3676 O O . ALA A 1 491 ? 5.707 2.512 -18.098 1.00 98.12 491 ALA A O 1
ATOM 3677 N N . ALA A 1 492 ? 4.439 4.223 -17.408 1.00 98.00 492 ALA A N 1
ATOM 3678 C CA . ALA A 1 492 ? 3.678 3.481 -16.406 1.00 98.00 492 ALA A CA 1
ATOM 3679 C C . ALA A 1 492 ? 2.242 3.311 -16.897 1.00 98.00 492 ALA A C 1
ATOM 3681 O O . ALA A 1 492 ? 1.628 4.281 -17.322 1.00 98.00 492 ALA A O 1
ATOM 3682 N N . VAL A 1 493 ? 1.709 2.094 -16.856 1.00 98.44 493 VAL A N 1
ATOM 3683 C CA . VAL A 1 493 ? 0.491 1.723 -17.585 1.00 98.44 493 VAL A CA 1
ATOM 3684 C C . VAL A 1 493 ? -0.480 1.005 -16.659 1.00 98.44 493 VAL A C 1
ATOM 3686 O O . VAL A 1 493 ? -0.083 0.080 -15.946 1.00 98.44 493 VAL A O 1
ATOM 3689 N N . ALA A 1 494 ? -1.754 1.394 -16.719 1.00 98.31 494 ALA A N 1
ATOM 3690 C CA . ALA A 1 494 ? -2.860 0.579 -16.234 1.00 98.31 494 ALA A CA 1
ATOM 3691 C C . ALA A 1 494 ? -3.456 -0.221 -17.389 1.00 98.31 494 ALA A C 1
ATOM 3693 O O . ALA A 1 494 ? -3.700 0.311 -18.474 1.00 98.31 494 ALA A O 1
ATOM 3694 N N . CYS A 1 495 ? -3.681 -1.510 -17.163 1.00 97.94 495 CYS A N 1
ATOM 3695 C CA . CYS A 1 495 ? -4.183 -2.417 -18.181 1.00 97.94 495 CYS A CA 1
ATOM 3696 C C . CYS A 1 495 ? -5.166 -3.436 -17.610 1.00 97.94 495 CYS A C 1
ATOM 3698 O O . CYS A 1 495 ? -5.122 -3.787 -16.430 1.00 97.94 495 CYS A O 1
ATOM 3700 N N . HIS A 1 496 ? -6.052 -3.928 -18.468 1.00 97.62 496 HIS A N 1
ATOM 3701 C CA . HIS A 1 496 ? -7.010 -4.968 -18.127 1.00 97.62 496 HIS A CA 1
ATOM 3702 C C . HIS A 1 496 ? -7.211 -5.898 -19.320 1.00 97.62 496 HIS A C 1
ATOM 3704 O O . HIS A 1 496 ? -7.607 -5.454 -20.398 1.00 97.62 496 HIS A O 1
ATOM 3710 N N . ARG A 1 497 ? -6.920 -7.189 -19.128 1.00 95.88 497 ARG A N 1
ATOM 3711 C CA . ARG A 1 497 ? -7.098 -8.268 -20.114 1.00 95.88 497 ARG A CA 1
ATOM 3712 C C . ARG A 1 497 ? -6.571 -7.907 -21.509 1.00 95.88 497 ARG A C 1
ATOM 3714 O O . ARG A 1 497 ? -7.271 -8.037 -22.506 1.00 95.88 497 ARG A O 1
ATOM 3721 N N . GLY A 1 498 ? -5.339 -7.403 -21.566 1.00 96.75 498 GLY A N 1
ATOM 3722 C CA . GLY A 1 498 ? -4.681 -7.018 -22.818 1.00 96.75 498 GLY A CA 1
ATOM 3723 C C . GLY A 1 498 ? -5.093 -5.656 -23.386 1.00 96.75 498 GLY A C 1
ATOM 3724 O O . GLY A 1 498 ? -4.595 -5.258 -24.436 1.00 96.75 498 GLY A O 1
ATOM 3725 N N . THR A 1 499 ? -5.944 -4.899 -22.694 1.00 98.12 499 THR A N 1
ATOM 3726 C CA . THR A 1 499 ? -6.285 -3.520 -23.068 1.00 98.12 499 THR A CA 1
ATOM 3727 C C . THR A 1 499 ? -5.484 -2.540 -22.219 1.00 98.12 499 THR A C 1
ATOM 3729 O O . THR A 1 499 ? -5.546 -2.598 -20.992 1.00 98.12 499 THR A O 1
ATOM 3732 N N . ALA A 1 500 ? -4.738 -1.631 -22.852 1.00 98.06 500 ALA A N 1
ATOM 3733 C CA . ALA A 1 500 ? -4.125 -0.498 -22.162 1.00 98.06 500 ALA A CA 1
ATOM 373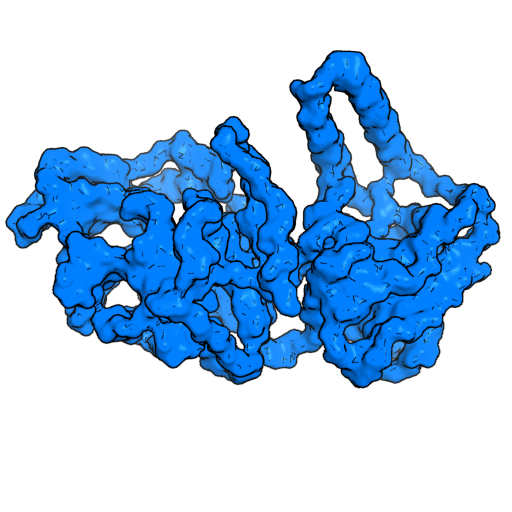4 C C . ALA A 1 500 ? -5.206 0.557 -21.884 1.00 98.06 500 ALA A C 1
ATOM 3736 O O . ALA A 1 500 ? -5.790 1.096 -22.820 1.00 98.06 500 ALA A O 1
ATOM 3737 N N . LEU A 1 501 ? -5.492 0.811 -20.607 1.00 97.25 501 LEU A N 1
ATOM 3738 C CA . LEU A 1 501 ? -6.542 1.738 -20.177 1.00 97.25 501 LEU A CA 1
ATOM 3739 C C . LEU A 1 501 ? -6.050 3.187 -20.221 1.00 97.25 501 LEU A C 1
ATOM 3741 O O . LEU A 1 501 ? -6.779 4.074 -20.644 1.00 97.25 501 LEU A O 1
ATOM 3745 N N . GLY A 1 502 ? -4.807 3.406 -19.792 1.00 96.06 502 GLY A N 1
ATOM 3746 C CA . GLY A 1 502 ? -4.137 4.703 -19.774 1.00 96.06 502 GLY A CA 1
ATOM 3747 C C . GLY A 1 502 ? -2.673 4.555 -19.368 1.00 96.06 502 GLY A C 1
ATOM 3748 O O . GLY A 1 502 ? -2.289 3.549 -18.754 1.00 96.06 502 GLY A O 1
ATOM 3749 N N . ALA A 1 503 ? -1.848 5.539 -19.725 1.00 97.25 503 ALA A N 1
ATOM 3750 C CA . ALA A 1 503 ? -0.417 5.509 -19.458 1.00 97.25 503 ALA A CA 1
ATOM 3751 C C . ALA A 1 503 ? 0.142 6.889 -19.091 1.00 97.25 503 ALA A C 1
ATOM 3753 O O . ALA A 1 503 ? -0.188 7.894 -19.707 1.00 97.25 503 ALA A O 1
ATOM 3754 N N . VAL A 1 504 ? 1.067 6.912 -18.135 1.00 97.56 504 VAL A N 1
ATOM 3755 C CA . VAL A 1 504 ? 1.952 8.054 -17.891 1.00 97.56 504 VAL A CA 1
ATOM 3756 C C . VAL A 1 504 ? 3.233 7.801 -18.658 1.00 97.56 504 VAL A C 1
ATOM 3758 O O . VAL A 1 504 ? 3.979 6.888 -18.308 1.00 97.56 504 VAL A O 1
ATOM 3761 N N . GLN A 1 505 ? 3.501 8.605 -19.678 1.00 98.06 505 GLN A N 1
ATOM 3762 C CA . GLN A 1 505 ? 4.744 8.549 -20.438 1.00 98.06 505 GLN A CA 1
ATOM 3763 C C . GLN A 1 505 ? 5.652 9.693 -19.995 1.00 98.06 505 GLN A C 1
ATOM 3765 O O . GLN A 1 505 ? 5.202 10.829 -19.845 1.00 98.06 505 GLN A O 1
ATOM 3770 N N . ALA A 1 506 ? 6.924 9.398 -19.740 1.00 97.44 506 ALA A N 1
ATOM 3771 C CA . ALA A 1 506 ? 7.851 10.377 -19.201 1.00 97.44 506 ALA A CA 1
ATOM 3772 C C . ALA A 1 506 ? 9.273 10.228 -19.745 1.00 97.44 506 ALA A C 1
ATOM 3774 O O . ALA A 1 506 ? 9.846 9.138 -19.735 1.00 97.44 506 ALA A O 1
ATOM 3775 N N . GLU A 1 507 ? 9.877 11.351 -20.127 1.00 96.88 507 GLU A N 1
ATOM 3776 C CA . GLU A 1 507 ? 11.317 11.469 -20.356 1.00 96.88 507 GLU A CA 1
ATOM 3777 C C . GLU A 1 507 ? 12.041 11.700 -19.024 1.00 96.88 507 GLU A C 1
ATOM 3779 O O . GLU A 1 507 ? 11.571 12.447 -18.161 1.00 96.88 507 GLU A O 1
ATOM 3784 N N . VAL A 1 508 ? 13.217 11.102 -18.853 1.00 95.62 508 VAL A N 1
ATOM 3785 C CA . VAL A 1 508 ? 14.065 11.346 -17.683 1.00 95.62 508 VAL A CA 1
ATOM 3786 C C . VAL A 1 508 ? 14.886 12.611 -17.911 1.00 95.62 508 VAL A C 1
ATOM 3788 O O . VAL A 1 508 ? 15.726 12.669 -18.807 1.00 95.62 508 VAL A O 1
ATOM 3791 N N . VAL A 1 509 ? 14.648 13.624 -17.078 1.00 95.75 509 VAL A N 1
ATOM 3792 C CA . VAL A 1 509 ? 15.376 14.903 -17.104 1.00 95.75 509 VAL A CA 1
ATOM 3793 C C . VAL A 1 509 ? 16.583 14.856 -16.174 1.00 95.75 509 VAL A C 1
ATOM 3795 O O . VAL A 1 509 ? 17.629 15.415 -16.493 1.00 95.75 509 VAL A O 1
ATOM 3798 N N . GLU A 1 510 ? 16.440 14.195 -15.026 1.00 94.81 510 GLU A N 1
ATOM 3799 C CA . GLU A 1 510 ? 17.485 14.089 -14.011 1.00 94.81 510 GLU A CA 1
ATOM 3800 C C . GLU A 1 510 ? 17.393 12.755 -13.259 1.00 94.81 510 GLU A C 1
ATOM 3802 O O . GLU A 1 510 ? 16.312 12.172 -13.111 1.00 94.81 510 GLU A O 1
ATOM 3807 N N . SER A 1 511 ? 18.538 12.265 -12.783 1.00 91.94 511 SER A N 1
ATOM 3808 C CA . SER A 1 511 ? 18.651 10.980 -12.082 1.00 91.94 511 SER A CA 1
ATOM 3809 C C . SER A 1 511 ? 19.721 11.004 -10.985 1.00 91.94 511 SER A C 1
ATOM 3811 O O . SER A 1 511 ? 20.628 11.836 -10.986 1.00 91.94 511 SER A O 1
ATOM 3813 N N . ASP A 1 512 ? 19.636 10.075 -10.028 1.00 85.38 512 ASP A N 1
ATOM 3814 C CA . ASP A 1 512 ? 20.646 9.894 -8.972 1.00 85.38 512 ASP A CA 1
ATOM 3815 C C . ASP A 1 512 ? 21.881 9.139 -9.510 1.00 85.38 512 ASP A C 1
ATOM 3817 O O . ASP A 1 512 ? 22.149 7.979 -9.183 1.00 85.38 512 ASP A O 1
ATOM 3821 N N . GLY A 1 513 ? 22.610 9.804 -10.407 1.00 82.06 513 GLY A N 1
ATOM 3822 C CA . GLY A 1 513 ? 23.757 9.267 -11.138 1.00 82.06 513 GLY A CA 1
ATOM 3823 C C . GLY A 1 513 ? 23.386 8.543 -12.444 1.00 82.06 513 GLY A C 1
ATOM 3824 O O . GLY A 1 513 ? 22.216 8.281 -12.701 1.00 82.06 513 GLY A O 1
ATOM 3825 N N . PRO A 1 514 ? 24.376 8.145 -13.272 1.00 72.44 514 PRO A N 1
ATOM 3826 C CA . PRO A 1 514 ? 24.150 7.751 -14.675 1.00 72.44 514 PRO A CA 1
ATOM 3827 C C . PRO A 1 514 ? 23.247 6.531 -14.911 1.00 72.44 514 PRO A C 1
ATOM 3829 O O . PRO A 1 514 ? 22.745 6.329 -16.009 1.00 72.44 514 PRO A O 1
ATOM 3832 N N . THR A 1 515 ? 23.092 5.672 -13.903 1.00 68.62 515 THR A N 1
ATOM 3833 C CA . THR A 1 515 ? 22.219 4.479 -13.937 1.00 68.62 515 THR A CA 1
ATOM 3834 C C . THR A 1 515 ? 21.293 4.429 -12.719 1.00 68.62 515 THR A C 1
ATOM 3836 O O . THR A 1 515 ? 20.752 3.376 -12.371 1.00 68.62 515 THR A O 1
ATOM 3839 N N . GLY A 1 516 ? 21.174 5.560 -12.021 1.00 71.25 516 GLY A N 1
ATOM 3840 C CA . GLY A 1 516 ? 20.360 5.693 -10.828 1.00 71.25 516 GLY A CA 1
ATOM 3841 C C . GLY A 1 516 ? 18.874 5.836 -11.142 1.00 71.25 516 GLY A C 1
ATOM 3842 O O . GLY A 1 516 ? 18.483 5.987 -12.300 1.00 71.25 516 GLY A O 1
ATOM 3843 N N . PRO A 1 517 ? 18.022 5.784 -10.108 1.00 83.00 517 PRO A N 1
ATOM 3844 C CA . PRO A 1 517 ? 16.611 6.103 -10.266 1.00 83.00 517 PRO A CA 1
ATOM 3845 C C . PRO A 1 517 ? 16.429 7.544 -10.760 1.00 83.00 517 PRO A C 1
ATOM 3847 O O . PRO A 1 517 ? 17.177 8.444 -10.369 1.00 83.00 517 PRO A O 1
ATOM 3850 N N . SER A 1 518 ? 15.403 7.759 -11.580 1.00 91.44 518 SER A N 1
ATOM 3851 C CA . SER A 1 518 ? 14.970 9.094 -11.989 1.00 91.44 518 SER A CA 1
ATOM 3852 C C . SER A 1 518 ? 14.552 9.921 -10.776 1.00 91.44 518 SER A C 1
ATOM 3854 O O . SER A 1 518 ? 13.922 9.402 -9.849 1.00 91.44 518 SER A O 1
ATOM 3856 N N . THR A 1 519 ? 14.891 11.207 -10.794 1.00 94.44 519 THR A N 1
ATOM 3857 C CA . THR A 1 519 ? 14.499 12.170 -9.757 1.00 94.44 519 THR A CA 1
ATOM 3858 C C . THR A 1 519 ? 13.687 13.325 -10.325 1.00 94.44 519 THR A C 1
ATOM 3860 O O . THR A 1 519 ? 12.807 13.830 -9.636 1.00 94.44 519 THR A O 1
ATOM 3863 N N . VAL A 1 520 ? 13.901 13.687 -11.595 1.00 97.00 520 VAL A N 1
ATOM 3864 C CA . VAL A 1 520 ? 13.061 14.649 -12.318 1.00 97.00 520 VAL A CA 1
ATOM 3865 C C . VAL A 1 520 ? 12.655 14.061 -13.657 1.00 97.00 520 VAL A C 1
ATOM 3867 O O . VAL A 1 520 ? 13.479 13.517 -14.399 1.00 97.00 520 VAL A O 1
ATOM 3870 N N . LEU A 1 521 ? 11.371 14.185 -13.960 1.00 97.25 521 LEU A N 1
ATOM 3871 C CA . LEU A 1 521 ? 10.745 13.679 -15.167 1.00 97.25 521 LEU A CA 1
ATOM 3872 C C . LEU A 1 521 ? 10.097 14.814 -15.950 1.00 97.25 521 LEU A C 1
ATOM 3874 O O . LEU A 1 521 ? 9.701 15.830 -15.378 1.00 97.25 521 LEU A O 1
ATOM 3878 N N . ARG A 1 522 ? 9.947 14.609 -17.256 1.00 97.69 522 ARG A N 1
ATOM 3879 C CA . ARG A 1 522 ? 9.038 15.382 -18.095 1.00 97.69 522 ARG A CA 1
ATOM 3880 C C . ARG A 1 522 ? 7.946 14.459 -18.605 1.00 97.69 522 ARG A C 1
ATOM 3882 O O . ARG A 1 522 ? 8.248 13.560 -19.381 1.00 97.69 522 ARG A O 1
ATOM 3889 N N . VAL A 1 523 ? 6.712 14.676 -18.172 1.00 97.62 523 VAL A N 1
ATOM 3890 C CA . VAL A 1 523 ? 5.539 13.972 -18.694 1.00 97.62 523 VAL A CA 1
ATOM 3891 C C . VAL A 1 523 ? 5.300 14.429 -20.132 1.00 97.62 523 VAL A C 1
ATOM 3893 O O . VAL A 1 523 ? 5.312 15.629 -20.416 1.00 97.62 523 VAL A O 1
ATOM 3896 N N . VAL A 1 524 ? 5.145 13.468 -21.034 1.00 96.81 524 VAL A N 1
ATOM 3897 C CA . VAL A 1 524 ? 5.023 13.669 -22.483 1.00 96.81 524 VAL A CA 1
ATOM 3898 C C . VAL A 1 524 ? 3.900 12.803 -23.047 1.00 96.81 524 VAL A C 1
ATOM 3900 O O . VAL A 1 524 ? 3.420 11.892 -22.378 1.00 96.81 524 VAL A O 1
ATOM 3903 N N . ASP A 1 525 ? 3.504 13.085 -24.284 1.00 95.44 525 ASP A N 1
ATOM 3904 C CA . ASP A 1 525 ? 2.735 12.172 -25.129 1.00 95.44 525 ASP A CA 1
ATOM 3905 C C . ASP A 1 525 ? 3.611 11.813 -26.336 1.00 95.44 525 ASP A C 1
ATOM 3907 O O . ASP A 1 525 ? 4.041 12.697 -27.083 1.00 95.44 525 ASP A O 1
ATOM 3911 N N . HIS A 1 526 ? 3.970 10.536 -26.462 1.00 97.56 526 HIS A N 1
ATOM 3912 C CA . HIS A 1 526 ? 4.952 10.052 -27.421 1.00 97.56 526 HIS A CA 1
ATOM 3913 C C . HIS A 1 526 ? 4.392 8.881 -28.250 1.00 97.56 526 HIS A C 1
ATOM 3915 O O . HIS A 1 526 ? 4.181 7.784 -27.720 1.00 97.56 526 HIS A O 1
ATOM 3921 N N . PRO A 1 527 ? 4.256 9.031 -29.581 1.00 97.38 527 PRO A N 1
ATOM 3922 C CA . PRO A 1 527 ? 3.552 8.059 -30.421 1.00 97.38 527 PRO A CA 1
ATOM 3923 C C . PRO A 1 527 ? 4.220 6.677 -30.456 1.00 97.38 527 PRO A C 1
ATOM 3925 O O . PRO A 1 527 ? 3.530 5.664 -30.358 1.00 97.38 527 PRO A O 1
ATOM 3928 N N . ASP A 1 528 ? 5.556 6.603 -30.536 1.00 98.25 528 ASP A N 1
ATOM 3929 C CA . ASP A 1 528 ? 6.252 5.303 -30.498 1.00 98.25 528 ASP A CA 1
ATOM 3930 C C . ASP A 1 528 ? 6.042 4.573 -29.154 1.00 98.25 528 ASP A C 1
ATOM 3932 O O . ASP A 1 528 ? 5.908 3.348 -29.131 1.00 98.25 528 ASP A O 1
ATOM 3936 N N . MET A 1 529 ? 5.993 5.308 -28.032 1.00 98.38 529 MET A N 1
ATOM 3937 C CA . MET A 1 529 ? 5.780 4.722 -26.705 1.00 98.38 529 MET A CA 1
ATOM 3938 C C . MET A 1 529 ? 4.338 4.243 -26.555 1.00 98.38 529 MET A C 1
ATOM 3940 O O . MET A 1 529 ? 4.126 3.130 -26.081 1.00 98.38 529 MET A O 1
ATOM 3944 N N . ASP A 1 530 ? 3.357 5.032 -27.002 1.00 98.06 530 ASP A N 1
ATOM 3945 C CA . ASP A 1 530 ? 1.943 4.641 -27.012 1.00 98.06 530 ASP A CA 1
ATOM 3946 C C . ASP A 1 530 ? 1.712 3.368 -27.846 1.00 98.06 530 ASP A C 1
ATOM 3948 O O . ASP A 1 530 ? 1.103 2.400 -27.375 1.00 98.06 530 ASP A O 1
ATOM 3952 N N . TYR A 1 531 ? 2.285 3.318 -29.054 1.00 98.44 531 TYR A N 1
ATOM 3953 C CA . TYR A 1 531 ? 2.216 2.140 -29.918 1.00 98.44 531 TYR A CA 1
ATOM 3954 C C . TYR A 1 531 ? 2.842 0.904 -29.258 1.00 98.44 531 TYR A C 1
ATOM 3956 O O . TYR A 1 531 ? 2.253 -0.184 -29.280 1.00 98.44 531 TYR A O 1
ATOM 3964 N N . ALA A 1 532 ? 4.017 1.064 -28.640 1.00 98.44 532 ALA A N 1
ATOM 3965 C CA . ALA A 1 532 ? 4.684 -0.003 -27.904 1.00 98.44 532 ALA A CA 1
ATOM 3966 C C . ALA A 1 532 ? 3.839 -0.498 -26.726 1.00 98.44 532 ALA A C 1
ATOM 3968 O O . ALA A 1 532 ? 3.635 -1.703 -26.586 1.00 98.44 532 ALA A O 1
ATOM 3969 N N . VAL A 1 533 ? 3.293 0.412 -25.916 1.00 98.19 533 VAL A N 1
ATOM 3970 C CA . VAL A 1 533 ? 2.427 0.084 -24.778 1.00 98.19 533 VAL A CA 1
ATOM 3971 C C . VAL A 1 533 ? 1.237 -0.755 -25.234 1.00 98.19 533 VAL A C 1
ATOM 3973 O O . VAL A 1 533 ? 1.059 -1.868 -24.739 1.00 98.19 533 VAL A O 1
ATOM 3976 N N . LYS A 1 534 ? 0.463 -0.275 -26.214 1.00 98.38 534 LYS A N 1
ATOM 3977 C CA . LYS A 1 534 ? -0.720 -0.985 -26.727 1.00 98.38 534 LYS A CA 1
ATOM 3978 C C . LYS A 1 534 ? -0.354 -2.358 -27.295 1.00 98.38 534 LYS A C 1
ATOM 3980 O O . LYS A 1 534 ? -1.011 -3.351 -26.985 1.00 98.38 534 LYS A O 1
ATOM 3985 N N . SER A 1 535 ? 0.733 -2.433 -28.063 1.00 98.19 535 SER A N 1
ATOM 3986 C CA . SER A 1 535 ? 1.194 -3.670 -28.703 1.00 98.19 535 SER A CA 1
ATOM 3987 C C . SER A 1 535 ? 1.658 -4.734 -27.707 1.00 98.19 535 SER A C 1
ATOM 3989 O O . SER A 1 535 ? 1.308 -5.907 -27.857 1.00 98.19 535 SER A O 1
ATOM 3991 N N . ILE A 1 536 ? 2.455 -4.343 -26.709 1.00 97.62 536 ILE A N 1
ATOM 3992 C CA . ILE A 1 536 ? 3.017 -5.263 -25.713 1.00 97.62 536 ILE A CA 1
ATOM 3993 C C . ILE A 1 536 ? 1.940 -5.712 -24.726 1.00 97.62 536 ILE A C 1
ATOM 3995 O O . ILE A 1 536 ? 1.834 -6.907 -24.452 1.00 97.62 536 ILE A O 1
ATOM 3999 N N . VAL A 1 537 ? 1.113 -4.782 -24.232 1.00 97.88 537 VAL A N 1
ATOM 4000 C CA . VAL A 1 537 ? 0.008 -5.094 -23.313 1.00 97.88 537 VAL A CA 1
ATOM 4001 C C . VAL A 1 537 ? -0.963 -6.084 -23.950 1.00 97.88 537 VAL A C 1
ATOM 4003 O O . VAL A 1 537 ? -1.303 -7.077 -23.310 1.00 97.88 537 VAL A O 1
ATOM 4006 N N . SER A 1 538 ? -1.344 -5.859 -25.210 1.00 97.56 538 SER A N 1
ATOM 4007 C CA . SER A 1 538 ? -2.258 -6.738 -25.942 1.00 97.56 538 SER A CA 1
ATOM 4008 C C . SER A 1 538 ? -1.679 -8.133 -26.160 1.00 97.56 538 SER A C 1
ATOM 4010 O O . SER A 1 538 ? -2.299 -9.115 -25.760 1.00 97.56 538 SER A O 1
ATOM 4012 N N . ARG A 1 539 ? -0.462 -8.244 -26.709 1.00 95.94 539 ARG A N 1
ATOM 4013 C CA . ARG A 1 539 ? 0.151 -9.550 -27.011 1.00 95.94 539 ARG A CA 1
ATOM 4014 C C . ARG A 1 539 ? 0.451 -10.400 -25.777 1.00 95.94 539 ARG A C 1
ATOM 4016 O O . ARG A 1 539 ? 0.488 -11.621 -25.881 1.00 95.94 539 ARG A O 1
ATOM 4023 N N . LEU A 1 540 ? 0.718 -9.768 -24.636 1.00 95.62 540 LEU A N 1
ATOM 4024 C CA . LEU A 1 540 ? 0.986 -10.461 -23.373 1.00 95.62 540 LEU A CA 1
ATOM 4025 C C . LEU A 1 540 ? -0.265 -10.608 -22.495 1.00 95.62 540 LEU A C 1
ATOM 4027 O O . LEU A 1 540 ? -0.163 -11.154 -21.393 1.00 95.62 540 LEU A O 1
ATOM 4031 N N . GLU A 1 541 ? -1.419 -10.124 -22.970 1.00 96.75 541 GLU A N 1
ATOM 4032 C CA . GLU A 1 541 ? -2.708 -10.149 -22.272 1.00 96.75 541 GLU A CA 1
ATOM 4033 C C . GLU A 1 541 ? -2.593 -9.643 -20.822 1.00 96.75 541 GLU A C 1
ATOM 4035 O O . GLU A 1 541 ? -3.122 -10.242 -19.881 1.00 96.75 541 GLU A O 1
ATOM 4040 N N . LEU A 1 542 ? -1.844 -8.550 -20.624 1.00 96.88 542 LEU A N 1
ATOM 4041 C CA . LEU A 1 542 ? -1.523 -8.040 -19.289 1.00 96.88 542 LEU A CA 1
ATOM 4042 C C . LEU A 1 542 ? -2.760 -7.461 -18.590 1.00 96.88 542 LEU A C 1
ATOM 4044 O O . LEU A 1 542 ? -3.651 -6.890 -19.223 1.00 96.88 542 LEU A O 1
ATOM 4048 N N . SER A 1 543 ? -2.785 -7.600 -17.264 1.00 97.56 543 SER A N 1
ATOM 4049 C CA . SER A 1 543 ? -3.733 -6.918 -16.375 1.00 97.56 543 SER A CA 1
ATOM 4050 C C . SER A 1 543 ? -3.004 -6.316 -15.172 1.00 97.56 543 SER A C 1
ATOM 4052 O O . SER A 1 543 ? -1.910 -6.765 -14.813 1.00 97.56 543 SER A O 1
ATOM 4054 N N . GLY A 1 544 ? -3.618 -5.301 -14.565 1.00 96.81 544 GLY A N 1
ATOM 4055 C CA . GLY A 1 544 ? -3.088 -4.569 -13.420 1.00 96.81 544 GLY A CA 1
ATOM 4056 C C . GLY A 1 544 ? -2.210 -3.392 -13.843 1.00 96.81 544 GLY A C 1
ATOM 4057 O O . GLY A 1 544 ? -2.527 -2.661 -14.782 1.00 96.81 544 GLY A O 1
ATOM 4058 N N . LEU A 1 545 ? -1.099 -3.198 -13.131 1.00 98.00 545 LEU A N 1
ATOM 4059 C CA . LEU A 1 545 ? -0.117 -2.154 -13.425 1.00 98.00 545 LEU A CA 1
ATOM 4060 C C . LEU A 1 545 ? 1.164 -2.770 -13.991 1.00 98.00 545 LEU A C 1
ATOM 4062 O O . LEU A 1 545 ? 1.684 -3.746 -13.444 1.00 98.00 545 LEU A O 1
ATOM 4066 N N . CYS A 1 546 ? 1.701 -2.164 -15.045 1.00 97.31 546 CYS A N 1
ATOM 4067 C CA . CYS A 1 546 ? 3.018 -2.479 -15.592 1.00 97.31 546 CYS A CA 1
ATOM 4068 C C . CYS A 1 546 ? 3.779 -1.199 -15.955 1.00 97.31 546 CYS A C 1
ATOM 4070 O O . CYS A 1 546 ? 3.215 -0.107 -15.968 1.00 97.31 546 CYS A O 1
ATOM 4072 N N . GLY A 1 547 ? 5.060 -1.321 -16.284 1.00 96.81 547 GLY A N 1
ATOM 4073 C CA . GLY A 1 547 ? 5.805 -0.233 -16.898 1.00 96.81 547 GLY A CA 1
ATOM 4074 C C . GLY A 1 547 ? 6.772 -0.707 -17.966 1.00 96.81 547 GLY A C 1
ATOM 4075 O O . GLY A 1 547 ? 7.210 -1.852 -17.950 1.00 96.81 547 GLY A O 1
ATOM 4076 N N . LEU A 1 548 ? 7.077 0.167 -18.911 1.00 97.12 548 LEU A N 1
ATOM 4077 C CA . LEU A 1 548 ? 7.973 -0.096 -20.027 1.00 97.12 548 LEU A CA 1
ATOM 4078 C C . LEU A 1 548 ? 9.087 0.948 -20.005 1.00 97.12 548 LEU A C 1
ATOM 4080 O O . LEU A 1 548 ? 8.802 2.137 -19.880 1.00 97.12 548 LEU A O 1
ATOM 4084 N N . ASP A 1 549 ? 10.335 0.509 -20.129 1.00 95.50 549 ASP A N 1
ATOM 4085 C CA . ASP A 1 549 ? 11.494 1.403 -20.176 1.00 95.50 549 ASP A CA 1
ATOM 4086 C C . ASP A 1 549 ? 11.968 1.562 -21.621 1.00 95.50 549 ASP A C 1
ATOM 4088 O O . ASP A 1 549 ? 12.036 0.587 -22.373 1.00 95.50 549 ASP A O 1
ATOM 4092 N N . PHE A 1 550 ? 12.331 2.785 -21.993 1.00 96.94 550 PHE A N 1
ATOM 4093 C CA . PHE A 1 550 ? 12.712 3.181 -23.343 1.00 96.94 550 PHE A CA 1
ATOM 4094 C C . PHE A 1 550 ? 14.010 3.993 -23.346 1.00 96.94 550 PHE A C 1
ATOM 4096 O O . PHE A 1 550 ? 14.408 4.586 -22.339 1.00 96.94 550 PHE A O 1
ATOM 4103 N N . ILE A 1 551 ? 14.638 4.070 -24.515 1.00 96.38 551 ILE A N 1
ATOM 4104 C CA . ILE A 1 551 ? 15.615 5.109 -24.851 1.00 96.38 551 ILE A CA 1
ATOM 4105 C C . ILE A 1 551 ? 15.098 5.874 -26.060 1.00 96.38 551 ILE A C 1
ATOM 4107 O O . ILE A 1 551 ? 14.743 5.265 -27.067 1.00 96.38 551 ILE A O 1
ATOM 4111 N N . LEU A 1 552 ? 15.075 7.199 -25.949 1.00 96.75 552 LEU A N 1
ATOM 4112 C CA . LEU A 1 552 ? 14.848 8.104 -27.066 1.00 96.75 552 LEU A CA 1
ATOM 4113 C C . LEU A 1 552 ? 16.180 8.363 -27.759 1.00 96.75 552 LEU A C 1
ATOM 4115 O O . LEU A 1 552 ? 17.088 8.911 -27.126 1.00 96.75 552 LEU A O 1
ATOM 4119 N N . ASP A 1 553 ? 16.304 7.956 -29.017 1.00 95.88 553 ASP A N 1
ATOM 4120 C CA . ASP A 1 553 ? 17.516 8.188 -29.805 1.00 95.88 553 ASP A CA 1
ATOM 4121 C C . ASP A 1 553 ? 17.669 9.664 -30.231 1.00 95.88 553 ASP A C 1
ATOM 4123 O O . ASP A 1 553 ? 16.909 10.545 -29.815 1.00 95.88 553 ASP A O 1
ATOM 4127 N N . ALA A 1 554 ? 18.695 9.956 -31.036 1.00 94.62 554 ALA A N 1
ATOM 4128 C CA . ALA A 1 554 ? 18.981 11.307 -31.519 1.00 94.62 554 ALA A CA 1
ATOM 4129 C C . ALA A 1 554 ? 17.857 11.899 -32.391 1.00 94.62 554 ALA A C 1
ATOM 4131 O O . ALA A 1 554 ? 17.683 13.118 -32.399 1.00 94.62 554 ALA A O 1
ATOM 4132 N N . ASP A 1 555 ? 17.081 11.048 -33.067 1.00 95.38 555 ASP A N 1
ATOM 4133 C CA . ASP A 1 555 ? 15.930 11.437 -33.888 1.00 95.38 555 ASP A CA 1
ATOM 4134 C C . ASP A 1 555 ? 14.637 11.526 -33.059 1.00 95.38 555 ASP A C 1
ATOM 4136 O O . ASP A 1 555 ? 13.565 11.831 -33.583 1.00 95.38 555 ASP A O 1
ATOM 4140 N N . GLY A 1 556 ? 14.726 11.261 -31.752 1.00 95.00 556 GLY A N 1
ATOM 4141 C CA . GLY A 1 556 ? 13.591 11.241 -30.841 1.00 95.00 556 GLY A CA 1
ATOM 4142 C C . GLY A 1 556 ? 12.707 10.006 -30.997 1.00 95.00 556 GLY A C 1
ATOM 4143 O O . GLY A 1 556 ? 11.567 10.043 -30.558 1.00 95.00 556 GLY A O 1
ATOM 4144 N N . ARG A 1 557 ? 13.183 8.915 -31.609 1.00 97.50 557 ARG A N 1
ATOM 4145 C CA . ARG A 1 557 ? 12.425 7.658 -31.699 1.00 97.50 557 ARG A CA 1
ATOM 4146 C C . ARG A 1 557 ? 12.579 6.846 -30.420 1.00 97.50 557 ARG A C 1
ATOM 4148 O O . ARG A 1 557 ? 13.680 6.745 -29.876 1.00 97.50 557 ARG A O 1
ATOM 4155 N N . ALA A 1 558 ? 11.494 6.228 -29.951 1.00 97.94 558 ALA A N 1
ATOM 4156 C CA . ALA A 1 558 ? 11.505 5.478 -28.693 1.00 97.94 558 ALA A CA 1
ATOM 4157 C C . ALA A 1 558 ? 11.787 3.985 -28.903 1.00 97.94 558 ALA A C 1
ATOM 4159 O O . ALA A 1 558 ? 10.954 3.249 -29.429 1.00 97.94 558 ALA A O 1
ATOM 4160 N N . HIS A 1 559 ? 12.939 3.518 -28.420 1.00 97.88 559 HIS A N 1
ATOM 4161 C CA . HIS A 1 559 ? 13.341 2.111 -28.458 1.00 97.88 559 HIS A CA 1
ATOM 4162 C C . HIS A 1 559 ? 13.003 1.418 -27.140 1.00 97.88 559 HIS A C 1
ATOM 4164 O O . HIS A 1 559 ? 13.561 1.767 -26.099 1.00 97.88 559 HIS A O 1
ATOM 4170 N N . LEU A 1 560 ? 12.123 0.417 -27.179 1.00 97.56 560 LEU A N 1
ATOM 4171 C CA . LEU A 1 560 ? 11.751 -0.395 -26.021 1.00 97.56 560 LEU A CA 1
ATOM 4172 C C . LEU A 1 560 ? 12.954 -1.203 -25.515 1.00 97.56 560 LEU A C 1
ATOM 4174 O O . LEU A 1 560 ? 13.550 -1.977 -26.260 1.00 97.56 560 LEU A O 1
ATOM 4178 N N . LEU A 1 561 ? 13.276 -1.074 -24.229 1.00 92.31 561 LEU A N 1
ATOM 4179 C CA . LEU A 1 561 ? 14.380 -1.786 -23.581 1.00 92.31 561 LEU A CA 1
ATOM 4180 C C . LEU A 1 561 ? 13.933 -2.907 -22.648 1.00 92.31 561 LEU A C 1
ATOM 4182 O O . LEU A 1 561 ? 14.648 -3.908 -22.497 1.00 92.31 561 LEU A O 1
ATOM 4186 N N . GLU A 1 562 ? 12.812 -2.711 -21.955 1.00 91.81 562 GLU A N 1
ATOM 4187 C CA . GLU A 1 562 ? 12.395 -3.579 -20.857 1.00 91.81 562 GLU A CA 1
ATOM 4188 C C . GLU A 1 562 ? 10.906 -3.451 -20.544 1.00 91.81 562 GLU A C 1
ATOM 4190 O O . GLU A 1 562 ? 10.321 -2.379 -20.678 1.00 91.81 562 GLU A O 1
ATOM 4195 N N . LEU A 1 563 ? 10.320 -4.556 -20.078 1.00 93.94 563 LEU A N 1
ATOM 4196 C CA . LEU A 1 563 ? 9.008 -4.605 -19.450 1.00 93.94 563 LEU A CA 1
ATOM 4197 C C . LEU A 1 563 ? 9.201 -4.895 -17.962 1.00 93.94 563 LEU A C 1
ATOM 4199 O O . LEU A 1 563 ? 9.809 -5.891 -17.581 1.00 93.94 563 LEU A O 1
ATOM 4203 N N . ASN A 1 564 ? 8.607 -4.052 -17.134 1.00 94.12 564 ASN A N 1
ATOM 4204 C CA . ASN A 1 564 ? 8.413 -4.251 -15.712 1.00 94.12 564 ASN A CA 1
ATOM 4205 C C . ASN A 1 564 ? 6.949 -4.679 -15.517 1.00 94.12 564 ASN A C 1
ATOM 4207 O O . ASN A 1 564 ? 6.074 -3.812 -15.496 1.00 94.12 564 ASN A O 1
ATOM 4211 N N . PRO A 1 565 ? 6.620 -5.978 -15.395 1.00 94.31 565 PRO A N 1
ATOM 4212 C CA . PRO A 1 565 ? 5.233 -6.456 -15.345 1.00 94.31 565 PRO A CA 1
ATOM 4213 C C . PRO A 1 565 ? 4.576 -6.222 -13.966 1.00 94.31 565 PRO A C 1
ATOM 4215 O O . PRO A 1 565 ? 3.939 -7.102 -13.395 1.00 94.31 565 PRO A O 1
ATOM 4218 N N . ARG A 1 566 ? 4.783 -5.045 -13.387 1.00 95.00 566 ARG A N 1
ATOM 4219 C CA . ARG A 1 566 ? 4.457 -4.653 -12.014 1.00 95.00 566 ARG A CA 1
ATOM 4220 C C . ARG A 1 566 ? 4.210 -3.150 -11.947 1.00 95.00 566 ARG A C 1
ATOM 4222 O O . ARG A 1 566 ? 4.642 -2.413 -12.834 1.00 95.00 566 ARG A O 1
ATOM 4229 N N . ALA A 1 567 ? 3.652 -2.675 -10.838 1.00 96.19 567 ALA A N 1
ATOM 4230 C CA . ALA A 1 567 ? 3.620 -1.241 -10.584 1.00 96.19 567 ALA A CA 1
ATOM 4231 C C . ALA A 1 567 ? 5.045 -0.652 -10.566 1.00 96.19 567 ALA A C 1
ATOM 4233 O O . ALA A 1 567 ? 5.997 -1.253 -10.044 1.00 96.19 567 ALA A O 1
ATOM 4234 N N . THR A 1 568 ? 5.195 0.531 -11.153 1.00 93.19 568 THR A N 1
ATOM 4235 C CA . THR A 1 568 ? 6.442 1.298 -11.187 1.00 93.19 568 THR A CA 1
ATOM 4236 C C . THR A 1 568 ? 6.299 2.562 -10.336 1.00 93.19 568 THR A C 1
ATOM 4238 O O . THR A 1 568 ? 5.186 2.970 -10.003 1.00 93.19 568 THR A O 1
ATOM 4241 N N . PRO A 1 569 ? 7.408 3.208 -9.930 1.00 89.06 569 PRO A N 1
ATOM 4242 C CA . PRO A 1 569 ? 7.338 4.403 -9.085 1.00 89.06 569 PRO A CA 1
ATOM 4243 C C . PRO A 1 569 ? 6.492 5.548 -9.664 1.00 89.06 569 PRO A C 1
ATOM 4245 O O . PRO A 1 569 ? 5.992 6.361 -8.895 1.00 89.06 569 PRO A O 1
ATOM 4248 N N . THR A 1 570 ? 6.300 5.594 -10.984 1.00 93.50 570 THR A N 1
ATOM 4249 C CA . THR A 1 570 ? 5.545 6.627 -11.707 1.00 93.50 570 THR A CA 1
ATOM 4250 C C . THR A 1 570 ? 4.073 6.282 -11.937 1.00 93.50 570 THR A C 1
ATOM 4252 O O . THR A 1 570 ? 3.340 7.126 -12.438 1.00 93.50 570 THR A O 1
ATOM 4255 N N . SER A 1 571 ? 3.595 5.099 -11.520 1.00 94.31 571 SER A N 1
ATOM 4256 C CA . SER A 1 571 ? 2.199 4.668 -11.732 1.00 94.31 571 SER A CA 1
ATOM 4257 C C . SER A 1 571 ? 1.138 5.549 -11.061 1.00 94.31 571 SER A C 1
ATOM 4259 O O . SER A 1 571 ? -0.042 5.368 -11.329 1.00 94.31 571 SER A O 1
ATOM 4261 N N . HIS A 1 572 ? 1.537 6.456 -10.168 1.00 92.69 572 HIS A N 1
ATOM 4262 C CA . HIS A 1 572 ? 0.632 7.338 -9.436 1.00 92.69 572 HIS A CA 1
ATOM 4263 C C . HIS A 1 572 ? 0.410 8.708 -10.094 1.00 92.69 572 HIS A C 1
ATOM 4265 O O . HIS A 1 572 ? -0.475 9.445 -9.655 1.00 92.69 572 HIS A O 1
ATOM 4271 N N . LEU A 1 573 ? 1.229 9.055 -11.091 1.00 95.94 573 LEU A N 1
ATOM 4272 C CA . LEU A 1 573 ? 1.138 10.311 -11.831 1.00 95.94 573 LEU A CA 1
ATOM 4273 C C . LEU A 1 573 ? -0.026 10.276 -12.835 1.00 95.94 573 LEU A C 1
ATOM 4275 O O . LEU A 1 573 ? -0.664 9.243 -13.029 1.00 95.94 573 LEU A O 1
ATOM 4279 N N . ILE A 1 574 ? -0.279 11.414 -13.479 1.00 95.81 574 ILE A N 1
ATOM 4280 C CA . ILE A 1 574 ? -1.322 11.592 -14.494 1.00 95.81 574 ILE A CA 1
ATOM 4281 C C . ILE A 1 574 ? -0.648 11.804 -15.856 1.00 95.81 574 ILE A C 1
ATOM 4283 O O . ILE A 1 574 ? 0.421 12.408 -15.936 1.00 95.81 574 ILE A O 1
ATOM 4287 N N . GLY A 1 575 ? -1.217 11.242 -16.920 1.00 95.31 575 GLY A N 1
ATOM 4288 C CA . GLY A 1 575 ? -0.705 11.371 -18.285 1.00 95.31 575 GLY A CA 1
ATOM 4289 C C . GLY A 1 575 ? -0.799 12.803 -18.818 1.00 95.31 575 GLY A C 1
ATOM 4290 O O . GLY A 1 575 ? -1.548 13.630 -18.297 1.00 95.31 575 GLY A O 1
ATOM 4291 N N . ALA A 1 576 ? -0.045 13.110 -19.879 1.00 93.50 576 ALA A N 1
ATOM 4292 C CA . ALA A 1 576 ? -0.115 14.416 -20.548 1.00 93.50 576 ALA A CA 1
ATOM 4293 C C . ALA A 1 576 ? -1.504 14.695 -21.158 1.00 93.50 576 ALA A C 1
ATOM 4295 O O . ALA A 1 576 ? -1.905 15.849 -21.288 1.00 93.50 576 ALA A O 1
ATOM 4296 N N . ASP A 1 577 ? -2.234 13.633 -21.494 1.00 90.69 577 ASP A N 1
ATOM 4297 C CA . ASP A 1 577 ? -3.618 13.622 -21.968 1.00 90.69 577 ASP A CA 1
ATOM 4298 C C . ASP A 1 577 ? -4.657 13.734 -20.833 1.00 90.69 577 ASP A C 1
ATOM 4300 O O . ASP A 1 577 ? -5.859 13.776 -21.092 1.00 90.69 577 ASP A O 1
ATOM 4304 N N . GLY A 1 578 ? -4.210 13.787 -19.573 1.00 91.75 578 GLY A N 1
ATOM 4305 C CA . GLY A 1 578 ? -5.067 13.800 -18.390 1.00 91.75 578 GLY A CA 1
ATOM 4306 C C . GLY A 1 578 ? -5.506 12.413 -17.912 1.00 91.75 578 GLY A C 1
ATOM 4307 O O . GLY A 1 578 ? -6.259 12.330 -16.942 1.00 91.75 578 GLY A O 1
ATOM 4308 N N . ALA A 1 579 ? -5.045 11.323 -18.536 1.00 92.56 579 ALA A N 1
ATOM 4309 C CA . ALA A 1 579 ? -5.390 9.975 -18.101 1.00 92.56 579 ALA A CA 1
ATOM 4310 C C . ALA A 1 579 ? -4.764 9.662 -16.730 1.00 92.56 579 ALA A C 1
ATOM 4312 O O . ALA A 1 579 ? -3.544 9.685 -16.575 1.00 92.56 579 ALA A O 1
ATOM 4313 N N . ASP A 1 580 ? -5.587 9.326 -15.734 1.00 95.75 580 ASP A N 1
ATOM 4314 C CA . ASP A 1 580 ? -5.135 8.827 -14.429 1.00 95.75 580 ASP A CA 1
ATOM 4315 C C . ASP A 1 580 ? -5.210 7.289 -14.410 1.00 95.75 580 ASP A C 1
ATOM 4317 O O . ASP A 1 580 ? -6.313 6.737 -14.292 1.00 95.75 580 ASP A O 1
ATOM 4321 N N . PRO A 1 581 ? -4.073 6.567 -14.508 1.00 96.50 581 PRO A N 1
ATOM 4322 C CA . PRO A 1 581 ? -4.077 5.109 -14.585 1.00 96.50 581 PRO A CA 1
ATOM 4323 C C . PRO A 1 581 ? -4.767 4.442 -13.393 1.00 96.50 581 PRO A C 1
ATOM 4325 O O . PRO A 1 581 ? -5.390 3.395 -13.559 1.00 96.50 581 PRO A O 1
ATOM 4328 N N . LEU A 1 582 ? -4.681 5.028 -12.193 1.00 96.44 582 LEU A N 1
ATOM 4329 C CA . LEU A 1 582 ? -5.276 4.437 -10.993 1.00 96.44 582 LEU A CA 1
ATOM 4330 C C . LEU A 1 582 ? -6.801 4.570 -10.997 1.00 96.44 582 LEU A C 1
ATOM 4332 O O . LEU A 1 582 ? -7.493 3.605 -10.676 1.00 96.44 582 LEU A O 1
ATOM 4336 N N . THR A 1 583 ? -7.322 5.726 -11.419 1.00 95.00 583 THR A N 1
ATOM 4337 C CA . THR A 1 583 ? -8.770 5.918 -11.586 1.00 95.00 583 THR A CA 1
ATOM 4338 C C . THR A 1 583 ? -9.318 5.007 -12.685 1.00 95.00 583 THR A C 1
ATOM 4340 O O . THR A 1 583 ? -10.341 4.358 -12.491 1.00 95.00 583 THR A O 1
ATOM 4343 N N . LEU A 1 584 ? -8.622 4.898 -13.820 1.00 96.00 584 LEU A N 1
ATOM 4344 C CA . LEU A 1 584 ? -9.039 4.037 -14.932 1.00 96.00 584 LEU A CA 1
ATOM 4345 C C . LEU A 1 584 ? -9.032 2.553 -14.549 1.00 96.00 584 LEU A C 1
ATOM 4347 O O . LEU A 1 584 ? -9.961 1.819 -14.889 1.00 96.00 584 LEU A O 1
ATOM 4351 N N . LEU A 1 585 ? -8.012 2.118 -13.801 1.00 95.81 585 LEU A N 1
ATOM 4352 C CA . LEU A 1 585 ? -7.973 0.773 -13.237 1.00 95.81 585 LEU A CA 1
ATOM 4353 C C . LEU A 1 585 ? -9.146 0.548 -12.283 1.00 95.81 585 LEU A C 1
ATOM 4355 O O . LEU A 1 585 ? -9.735 -0.519 -12.294 1.00 95.81 585 LEU A O 1
ATOM 4359 N N . ARG A 1 586 ? -9.524 1.532 -11.471 1.00 94.00 586 ARG A N 1
ATOM 4360 C CA . ARG A 1 586 ? -10.679 1.402 -10.582 1.00 94.00 586 ARG A CA 1
ATOM 4361 C C . ARG A 1 586 ? -11.999 1.293 -11.361 1.00 94.00 586 ARG A C 1
ATOM 4363 O O . ARG A 1 586 ? -12.788 0.383 -11.107 1.00 94.00 586 ARG A O 1
ATOM 4370 N N . ALA A 1 587 ? -12.196 2.166 -12.348 1.00 93.56 587 ALA A N 1
ATOM 4371 C CA . ALA A 1 587 ? -13.404 2.234 -13.169 1.00 93.56 587 ALA A CA 1
ATOM 4372 C C . ALA A 1 587 ? -13.653 0.951 -13.978 1.00 93.56 587 ALA A C 1
ATOM 4374 O O . ALA A 1 587 ? -14.779 0.463 -14.018 1.00 93.56 587 ALA A O 1
ATOM 4375 N N . VAL A 1 588 ? -12.610 0.323 -14.547 1.00 95.06 588 VAL A N 1
ATOM 4376 C CA . VAL A 1 588 ? -12.779 -0.932 -15.315 1.00 95.06 588 VAL A CA 1
ATOM 4377 C C . VAL A 1 588 ? -13.338 -2.085 -14.468 1.00 95.06 588 VAL A C 1
ATOM 4379 O O . VAL A 1 588 ? -13.894 -3.038 -15.010 1.00 95.06 588 VAL A O 1
ATOM 4382 N N . HIS A 1 589 ? -13.218 -1.996 -13.140 1.00 92.88 589 HIS A N 1
ATOM 4383 C CA . HIS A 1 589 ? -13.785 -2.956 -12.195 1.00 92.88 589 HIS A CA 1
ATOM 4384 C C . HIS A 1 589 ? -15.188 -2.574 -11.690 1.00 92.88 589 HIS A C 1
ATOM 4386 O O . HIS A 1 589 ? -15.690 -3.217 -10.774 1.00 92.88 589 HIS A O 1
ATOM 4392 N N . GLY A 1 590 ? -15.842 -1.579 -12.302 1.00 90.12 590 GLY A N 1
ATOM 4393 C CA . GLY A 1 590 ? -17.224 -1.188 -12.001 1.00 90.12 590 GLY A CA 1
ATOM 4394 C C . GLY A 1 590 ? -17.365 -0.154 -10.883 1.00 90.12 590 GLY A C 1
ATOM 4395 O O . GLY A 1 590 ? -18.423 -0.063 -10.265 1.00 90.12 590 GLY A O 1
ATOM 4396 N N . TYR A 1 591 ? -16.303 0.604 -10.603 1.00 86.44 591 TYR A N 1
ATOM 4397 C CA . TYR A 1 591 ? -16.265 1.604 -9.536 1.00 86.44 591 TYR A CA 1
ATOM 4398 C C . TYR A 1 591 ? -15.942 2.986 -10.120 1.00 86.44 591 TYR A C 1
ATOM 4400 O O . TYR A 1 591 ? -14.775 3.363 -10.263 1.00 86.44 591 TYR A O 1
ATOM 4408 N N . ASP A 1 592 ? -16.981 3.745 -10.466 1.00 80.44 592 ASP A N 1
ATOM 4409 C CA . ASP A 1 592 ? -16.851 5.000 -11.224 1.00 80.44 592 ASP A CA 1
ATOM 4410 C C . ASP A 1 592 ? -16.609 6.248 -10.354 1.00 80.44 592 ASP A C 1
ATOM 4412 O O . ASP A 1 592 ? -16.105 7.253 -10.851 1.00 80.44 592 ASP A O 1
ATOM 4416 N N . GLU A 1 593 ? -16.848 6.168 -9.044 1.00 73.69 593 GLU A N 1
ATOM 4417 C CA . GLU A 1 593 ? -16.657 7.267 -8.083 1.00 73.69 593 GLU A CA 1
ATOM 4418 C C . GLU A 1 593 ? -15.489 6.998 -7.114 1.00 73.69 593 GLU A C 1
ATOM 4420 O O . GLU A 1 593 ? -15.248 5.835 -6.764 1.00 73.69 593 GLU A O 1
ATOM 4425 N N . PRO A 1 594 ? -14.771 8.035 -6.625 1.00 77.88 594 PRO A N 1
ATOM 4426 C CA . PRO A 1 594 ? -14.816 9.460 -7.017 1.00 77.88 594 PRO A CA 1
ATOM 4427 C C . PRO A 1 594 ? -14.298 9.738 -8.448 1.00 77.88 594 PRO A C 1
ATOM 4429 O O . PRO A 1 594 ? -13.596 8.891 -8.998 1.00 77.88 594 PRO A O 1
ATOM 4432 N N . PRO A 1 595 ? -14.552 10.904 -9.069 1.00 76.44 595 PRO A N 1
ATOM 4433 C CA . PRO A 1 595 ? -14.041 11.217 -10.407 1.00 76.44 595 PRO A CA 1
ATOM 4434 C C . PRO A 1 595 ? -12.505 11.232 -10.476 1.00 76.44 595 PRO A C 1
ATOM 4436 O O . PRO A 1 595 ? -11.812 11.284 -9.457 1.00 76.44 595 PRO A O 1
ATOM 4439 N N . ALA A 1 596 ? -11.970 11.206 -11.700 1.00 78.19 596 ALA A N 1
ATOM 4440 C CA . ALA A 1 596 ? -10.530 11.219 -11.937 1.00 78.19 596 ALA A CA 1
ATOM 4441 C C . ALA A 1 596 ? -9.848 12.441 -11.315 1.00 78.19 596 ALA A C 1
ATOM 4443 O O . ALA A 1 596 ? -10.334 13.572 -11.407 1.00 78.19 596 ALA A O 1
ATOM 4444 N N . ARG A 1 597 ? -8.681 12.198 -10.713 1.00 88.00 597 ARG A N 1
ATOM 4445 C CA . ARG A 1 597 ? -7.800 13.259 -10.223 1.00 88.00 597 ARG A CA 1
ATOM 4446 C C . ARG A 1 597 ? -7.317 14.097 -11.404 1.00 88.00 597 ARG A C 1
ATOM 4448 O O . ARG A 1 597 ? -7.189 13.605 -12.521 1.00 88.00 597 ARG A O 1
ATOM 4455 N N . THR A 1 598 ? -6.976 15.351 -11.138 1.00 83.19 598 THR A N 1
ATOM 4456 C CA . THR A 1 598 ? -6.363 16.247 -12.125 1.00 83.19 598 THR A CA 1
ATOM 4457 C C . THR A 1 598 ? -5.013 16.726 -11.619 1.00 83.19 598 THR A C 1
ATOM 4459 O O . THR A 1 598 ? -4.879 17.043 -10.437 1.00 83.19 598 THR A O 1
ATOM 4462 N N . ALA A 1 599 ? -4.031 16.844 -12.507 1.00 85.56 599 ALA A N 1
ATOM 4463 C CA . ALA A 1 599 ? -2.749 17.463 -12.198 1.00 85.56 599 ALA A CA 1
ATOM 4464 C C . ALA A 1 599 ? -2.344 18.434 -13.303 1.00 85.56 599 ALA A C 1
ATOM 4466 O O . ALA A 1 599 ? -2.723 18.282 -14.461 1.00 85.56 599 ALA A O 1
ATOM 4467 N N . SER A 1 600 ? -1.551 19.431 -12.921 1.00 84.94 600 SER A N 1
ATOM 4468 C CA . SER A 1 600 ? -0.912 20.362 -13.842 1.00 84.94 600 SER A CA 1
ATOM 4469 C C . SER A 1 600 ? 0.585 20.352 -13.577 1.00 84.94 600 SER A C 1
ATOM 4471 O O . SER A 1 600 ? 1.027 20.575 -12.448 1.00 84.94 600 SER A O 1
ATOM 4473 N N . TYR A 1 601 ? 1.359 20.072 -14.622 1.00 92.81 601 TYR A N 1
ATOM 4474 C CA . TYR A 1 601 ? 2.813 20.002 -14.559 1.00 92.81 601 TYR A CA 1
ATOM 4475 C C . TYR A 1 601 ? 3.405 21.171 -15.353 1.00 92.81 601 TYR A C 1
ATOM 4477 O O . TYR A 1 601 ? 3.319 21.171 -16.585 1.00 92.81 601 TYR A O 1
ATOM 4485 N N . PRO A 1 602 ? 4.012 22.179 -14.697 1.00 89.88 602 PRO A N 1
ATOM 4486 C CA . PRO A 1 602 ? 4.662 23.291 -15.386 1.00 89.88 602 PRO A CA 1
ATOM 4487 C C . PRO A 1 602 ? 5.705 22.790 -16.395 1.00 89.88 602 PRO A C 1
ATOM 4489 O O . PRO A 1 602 ? 6.689 22.147 -16.030 1.00 89.88 602 PRO A O 1
ATOM 4492 N N . GLY A 1 603 ? 5.468 23.031 -17.690 1.00 90.62 603 GLY A N 1
ATOM 4493 C CA . GLY A 1 603 ? 6.327 22.522 -18.769 1.00 90.62 603 GLY A CA 1
ATOM 4494 C C . GLY A 1 603 ? 6.446 20.990 -18.818 1.00 90.62 603 GLY A C 1
ATOM 4495 O O . GLY A 1 603 ? 7.462 20.475 -19.287 1.00 90.62 603 GLY A O 1
ATOM 4496 N N . GLY A 1 604 ? 5.460 20.268 -18.275 1.00 94.56 604 GLY A N 1
ATOM 4497 C CA . GLY A 1 604 ? 5.482 18.814 -18.110 1.00 94.56 604 GLY A CA 1
ATOM 4498 C C . GLY A 1 604 ? 6.413 18.321 -16.998 1.00 94.56 604 GLY A C 1
ATOM 4499 O O . GLY A 1 604 ? 6.547 17.115 -16.822 1.00 94.56 604 GLY A O 1
ATOM 4500 N N . LEU A 1 605 ? 7.090 19.208 -16.260 1.00 97.88 605 LEU A N 1
ATOM 4501 C CA . LEU A 1 605 ? 8.133 18.817 -15.315 1.00 97.88 605 LEU A CA 1
ATOM 4502 C C . LEU A 1 605 ? 7.562 18.374 -13.967 1.00 97.88 605 LEU A C 1
ATOM 4504 O O . LEU A 1 605 ? 6.779 19.091 -13.341 1.00 97.88 605 LEU A O 1
ATOM 4508 N N . VAL A 1 606 ? 8.053 17.229 -13.493 1.00 97.81 606 VAL A N 1
ATOM 4509 C CA . VAL A 1 606 ? 7.733 16.647 -12.187 1.00 97.81 606 VAL A CA 1
ATOM 4510 C C . VAL A 1 606 ? 9.029 16.335 -11.443 1.00 97.81 606 VAL A C 1
ATOM 4512 O O . VAL A 1 606 ? 9.852 15.555 -11.926 1.00 97.81 606 VAL A O 1
ATOM 4515 N N . ALA A 1 607 ? 9.215 16.934 -10.269 1.00 97.19 607 ALA A N 1
ATOM 4516 C CA . ALA A 1 607 ? 10.271 16.580 -9.328 1.00 97.19 607 ALA A CA 1
ATOM 4517 C C . ALA A 1 607 ? 9.729 15.529 -8.352 1.00 97.19 607 ALA A C 1
ATOM 4519 O O . ALA A 1 607 ? 8.789 15.822 -7.617 1.00 97.19 607 ALA A O 1
ATOM 4520 N N . LEU A 1 608 ? 10.314 14.326 -8.369 1.00 95.62 608 LEU A N 1
ATOM 4521 C CA . LEU A 1 608 ? 9.832 13.164 -7.620 1.00 95.62 608 LEU A CA 1
ATOM 4522 C C . LEU A 1 608 ? 10.230 13.208 -6.141 1.00 95.62 608 LEU A C 1
ATOM 4524 O O . LEU A 1 608 ? 11.391 13.444 -5.795 1.00 95.62 608 LEU A O 1
ATOM 4528 N N . PHE A 1 609 ? 9.292 12.866 -5.269 1.00 93.00 609 PHE A N 1
ATOM 4529 C CA . PHE A 1 609 ? 9.400 12.907 -3.825 1.00 93.00 609 PHE A CA 1
ATOM 4530 C C . PHE A 1 609 ? 9.491 11.483 -3.256 1.00 93.00 609 PHE A C 1
ATOM 4532 O O . PHE A 1 609 ? 8.635 10.630 -3.517 1.00 93.00 609 PHE A O 1
ATOM 4539 N N . PRO A 1 610 ? 10.478 11.207 -2.381 1.00 91.44 610 PRO A N 1
ATOM 4540 C CA . PRO A 1 610 ? 11.473 12.137 -1.840 1.00 91.44 610 PRO A CA 1
ATOM 4541 C C . PRO A 1 610 ? 12.756 12.241 -2.691 1.00 91.44 610 PRO A C 1
ATOM 4543 O O . PRO A 1 610 ? 13.748 12.786 -2.212 1.00 91.44 610 PRO A O 1
ATOM 4546 N N . GLN A 1 611 ? 12.794 11.647 -3.886 1.00 91.50 611 GLN A N 1
ATOM 4547 C CA . GLN A 1 611 ? 14.013 11.392 -4.657 1.00 91.50 611 GLN A CA 1
ATOM 4548 C C . GLN A 1 611 ? 14.810 12.666 -4.948 1.00 91.50 611 GLN A C 1
ATOM 4550 O O . GLN A 1 611 ? 15.996 12.705 -4.630 1.00 91.50 611 GLN A O 1
ATOM 4555 N N . GLU A 1 612 ? 14.181 13.703 -5.505 1.00 94.69 612 GLU A N 1
ATOM 4556 C CA . GLU A 1 612 ? 14.873 14.940 -5.873 1.00 94.69 612 GLU A CA 1
ATOM 4557 C C . GLU A 1 612 ? 15.351 15.706 -4.642 1.00 94.69 612 GLU A C 1
ATOM 4559 O O . GLU A 1 612 ? 16.508 16.110 -4.581 1.00 94.69 612 GLU A O 1
ATOM 4564 N N . LEU A 1 613 ? 14.510 15.796 -3.610 1.00 92.31 613 LEU A N 1
ATOM 4565 C CA . LEU A 1 613 ? 14.871 16.424 -2.338 1.00 92.31 613 LEU A CA 1
ATOM 4566 C C . LEU A 1 613 ? 16.056 15.721 -1.652 1.00 92.31 613 LEU A C 1
ATOM 4568 O O . LEU A 1 613 ? 16.888 16.366 -1.013 1.00 92.31 613 LEU A O 1
ATOM 4572 N N . VAL A 1 614 ? 16.132 14.391 -1.751 1.00 89.94 614 VAL A N 1
ATOM 4573 C CA . VAL A 1 614 ? 17.231 13.593 -1.187 1.00 89.94 614 VAL A CA 1
ATOM 4574 C C . VAL A 1 614 ? 18.498 13.696 -2.033 1.00 89.94 614 VAL A C 1
ATOM 4576 O O . VAL A 1 614 ? 19.589 13.691 -1.458 1.00 89.94 614 VAL A O 1
ATOM 4579 N N . ARG A 1 615 ? 18.365 13.770 -3.362 1.00 91.44 615 ARG A N 1
ATOM 4580 C CA . ARG A 1 615 ? 19.484 13.933 -4.297 1.00 91.44 615 ARG A CA 1
ATOM 4581 C C . ARG A 1 615 ? 20.134 15.303 -4.126 1.00 91.44 615 ARG A C 1
ATOM 4583 O O . ARG A 1 615 ? 21.339 15.375 -3.897 1.00 91.44 615 ARG A O 1
ATOM 4590 N N . ASP A 1 616 ? 19.334 16.365 -4.202 1.00 92.62 616 ASP A N 1
ATOM 4591 C CA . ASP A 1 616 ? 19.779 17.749 -4.069 1.00 92.62 616 ASP A CA 1
ATOM 4592 C C . ASP A 1 616 ? 18.655 18.656 -3.535 1.00 92.62 616 ASP A C 1
ATOM 4594 O O . ASP A 1 616 ? 17.778 19.112 -4.267 1.00 92.62 616 ASP A O 1
ATOM 4598 N N . ALA A 1 617 ? 18.723 18.982 -2.241 1.00 91.50 617 ALA A N 1
ATOM 4599 C CA . ALA A 1 617 ? 17.768 19.878 -1.589 1.00 91.50 617 ALA A CA 1
ATOM 4600 C C . ALA A 1 617 ? 17.845 21.342 -2.073 1.00 91.50 617 ALA A C 1
ATOM 4602 O O . ALA A 1 617 ? 16.951 22.124 -1.759 1.00 91.50 617 ALA A O 1
ATOM 4603 N N . GLY A 1 618 ? 18.906 21.726 -2.794 1.00 93.19 618 GLY A N 1
ATOM 4604 C CA . GLY A 1 618 ? 19.055 23.036 -3.430 1.00 93.19 618 GLY A CA 1
ATOM 4605 C C . GLY A 1 618 ? 18.670 23.043 -4.911 1.00 93.19 618 GLY A C 1
ATOM 4606 O O . GLY A 1 618 ? 18.882 24.053 -5.584 1.00 93.19 618 GLY A O 1
ATOM 4607 N N . SER A 1 619 ? 18.132 21.937 -5.430 1.00 94.88 619 SER A N 1
ATOM 4608 C CA . SER A 1 619 ? 17.808 21.808 -6.845 1.00 94.88 619 SER A CA 1
ATOM 4609 C C . SER A 1 619 ? 16.792 22.852 -7.299 1.00 94.88 619 SER A C 1
ATOM 4611 O O . SER A 1 619 ? 15.728 23.024 -6.702 1.00 94.88 619 SER A O 1
ATOM 4613 N N . ARG A 1 620 ? 17.075 23.488 -8.442 1.00 95.75 620 ARG A N 1
ATOM 4614 C CA . ARG A 1 620 ? 16.142 24.413 -9.105 1.00 95.75 620 ARG A CA 1
ATOM 4615 C C . ARG A 1 620 ? 14.794 23.762 -9.433 1.00 95.75 620 ARG A C 1
ATOM 4617 O O . ARG A 1 620 ? 13.786 24.457 -9.498 1.00 95.75 620 ARG A O 1
ATOM 4624 N N . TYR A 1 621 ? 14.766 22.441 -9.644 1.00 95.81 621 TYR A N 1
ATOM 4625 C CA . TYR A 1 621 ? 13.543 21.728 -10.014 1.00 95.81 621 TYR A CA 1
ATOM 4626 C C . TYR A 1 621 ? 12.532 21.678 -8.870 1.00 95.81 621 TYR A C 1
ATOM 4628 O O . TYR A 1 621 ? 11.340 21.627 -9.138 1.00 95.81 621 TYR A O 1
ATOM 4636 N N . LEU A 1 622 ? 12.976 21.807 -7.617 1.00 94.56 622 LEU A N 1
ATOM 4637 C CA . LEU A 1 622 ? 12.072 21.944 -6.472 1.00 94.56 622 LEU A CA 1
ATOM 4638 C C . LEU A 1 622 ? 11.302 23.278 -6.476 1.00 94.56 622 LEU A C 1
ATOM 4640 O O . LEU A 1 622 ? 10.347 23.414 -5.726 1.00 94.56 622 LEU A O 1
ATOM 4644 N N . GLN A 1 623 ? 11.713 24.253 -7.297 1.00 92.06 623 GLN A N 1
ATOM 4645 C CA . GLN A 1 623 ? 11.076 25.571 -7.411 1.00 92.06 623 GLN A CA 1
ATOM 4646 C C . GLN A 1 623 ? 10.312 25.755 -8.729 1.00 92.06 623 GLN A C 1
ATOM 4648 O O . GLN A 1 623 ? 9.350 26.515 -8.773 1.00 92.06 623 GLN A O 1
ATOM 4653 N N . CYS A 1 624 ? 10.763 25.122 -9.819 1.00 93.12 624 CYS A N 1
ATOM 4654 C CA . CYS A 1 624 ? 10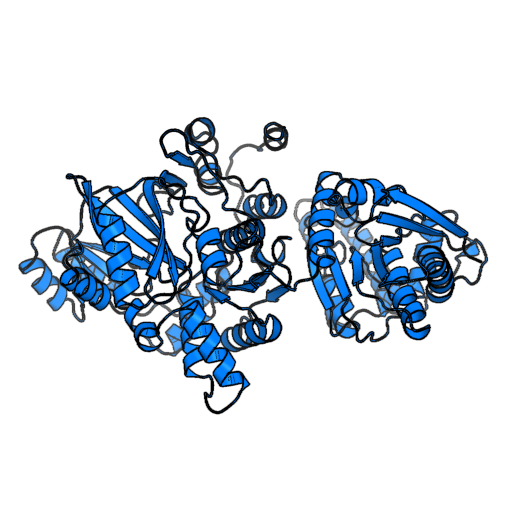.199 25.343 -11.155 1.00 93.12 624 CYS A CA 1
ATOM 4655 C C . CYS A 1 624 ? 9.401 24.166 -11.734 1.00 93.12 624 CYS A C 1
ATOM 4657 O O . CYS A 1 624 ? 8.709 24.358 -12.733 1.00 93.12 624 CYS A O 1
ATOM 4659 N N . ALA A 1 625 ? 9.496 22.968 -11.150 1.00 95.31 625 ALA A N 1
ATOM 4660 C CA . ALA A 1 625 ? 8.694 21.807 -11.531 1.00 95.31 625 ALA A CA 1
ATOM 4661 C C . ALA A 1 625 ? 7.553 21.586 -10.530 1.00 95.31 625 ALA A C 1
ATOM 4663 O O . ALA A 1 625 ? 7.570 22.121 -9.422 1.00 95.31 625 ALA A O 1
ATOM 4664 N N . HIS A 1 626 ? 6.578 20.752 -10.893 1.00 95.25 626 HIS A N 1
ATOM 4665 C CA . HIS A 1 626 ? 5.629 20.240 -9.911 1.00 95.25 626 HIS A CA 1
ATOM 4666 C C . HIS A 1 626 ? 6.364 19.300 -8.948 1.00 95.25 626 HIS A C 1
ATOM 4668 O O . HIS A 1 626 ? 6.856 18.251 -9.366 1.00 95.25 626 HIS A O 1
ATOM 4674 N N . HIS A 1 627 ? 6.453 19.668 -7.673 1.00 94.38 627 HIS A N 1
ATOM 4675 C CA . HIS A 1 627 ? 6.986 18.789 -6.637 1.00 94.38 627 HIS A CA 1
ATOM 4676 C C . HIS A 1 627 ? 5.862 17.868 -6.150 1.00 94.38 627 HIS A C 1
ATOM 4678 O O . HIS A 1 627 ? 4.910 18.319 -5.517 1.00 94.38 627 HIS A O 1
ATOM 4684 N N . ASP A 1 628 ? 5.961 16.576 -6.450 1.00 93.44 628 ASP A N 1
ATOM 4685 C CA . ASP A 1 628 ? 4.901 15.569 -6.260 1.00 93.44 628 ASP A CA 1
ATOM 4686 C C . ASP A 1 628 ? 4.723 15.107 -4.792 1.00 93.44 628 ASP A C 1
ATOM 4688 O O . ASP A 1 628 ? 4.440 13.935 -4.512 1.00 93.44 628 ASP A O 1
ATOM 4692 N N . VAL A 1 629 ? 4.870 16.010 -3.820 1.00 91.94 629 VAL A N 1
ATOM 4693 C CA . VAL A 1 629 ? 4.713 15.708 -2.390 1.00 91.94 629 VAL A CA 1
ATOM 4694 C C . VAL A 1 629 ? 3.286 15.204 -2.110 1.00 91.94 629 VAL A C 1
ATOM 4696 O O . VAL A 1 629 ? 2.322 15.898 -2.428 1.00 91.94 629 VAL A O 1
ATOM 4699 N N . PRO A 1 630 ? 3.101 14.031 -1.468 1.00 89.25 630 PRO A N 1
ATOM 4700 C CA . PRO A 1 630 ? 1.777 13.510 -1.133 1.00 89.25 630 PRO A CA 1
ATOM 4701 C C . PRO A 1 630 ? 1.228 14.208 0.117 1.00 89.25 630 PRO A C 1
ATOM 4703 O O . PRO A 1 630 ? 1.214 13.639 1.211 1.00 89.25 630 PRO A O 1
ATOM 4706 N N . THR A 1 631 ? 0.799 15.461 -0.021 1.00 80.81 631 THR A N 1
ATOM 4707 C CA . THR A 1 631 ? 0.300 16.294 1.090 1.00 80.81 631 THR A CA 1
ATOM 4708 C C . THR A 1 631 ? -0.922 15.683 1.785 1.00 80.81 631 THR A C 1
ATOM 4710 O O . THR A 1 631 ? -1.049 15.781 3.005 1.00 80.81 631 THR A O 1
ATOM 4713 N N . TYR A 1 632 ? -1.756 14.951 1.041 1.00 75.31 632 TYR A N 1
ATOM 4714 C CA . TYR A 1 632 ? -2.896 14.180 1.553 1.00 75.31 632 TYR A CA 1
ATOM 4715 C C . TYR A 1 632 ? -2.482 12.985 2.446 1.00 75.31 632 TYR A C 1
ATOM 4717 O O . TYR A 1 632 ? -3.276 12.505 3.261 1.00 75.31 632 TYR A O 1
ATOM 4725 N N . ALA A 1 633 ? -1.223 12.529 2.370 1.00 79.69 633 ALA A N 1
ATOM 4726 C CA . ALA A 1 633 ? -0.659 11.437 3.170 1.00 79.69 633 ALA A CA 1
ATOM 4727 C C . ALA A 1 633 ? 0.569 11.901 3.991 1.00 79.69 633 ALA A C 1
ATOM 4729 O O . ALA A 1 633 ? 1.708 11.483 3.752 1.00 79.69 633 ALA A O 1
ATOM 4730 N N . PRO A 1 634 ? 0.382 12.761 5.009 1.00 74.94 634 PRO A N 1
ATOM 4731 C CA . PRO A 1 634 ? 1.490 13.362 5.757 1.00 74.94 634 PRO A CA 1
ATOM 4732 C C . PRO A 1 634 ? 2.278 12.364 6.624 1.00 74.94 634 PRO A C 1
ATOM 4734 O O . PRO A 1 634 ? 3.380 12.660 7.081 1.00 74.94 634 PRO A O 1
ATOM 4737 N N . ASP A 1 635 ? 1.714 11.196 6.910 1.00 74.38 635 ASP A N 1
ATOM 4738 C CA . ASP A 1 635 ? 2.388 10.052 7.531 1.00 74.38 635 ASP A CA 1
ATOM 4739 C C . ASP A 1 635 ? 3.339 9.334 6.560 1.00 74.38 635 ASP A C 1
ATOM 4741 O O . ASP A 1 635 ? 4.434 8.937 6.965 1.00 74.38 635 ASP A O 1
ATOM 4745 N N . LEU A 1 636 ? 2.979 9.232 5.275 1.00 85.69 636 LEU A N 1
ATOM 4746 C CA . LEU A 1 636 ? 3.878 8.780 4.213 1.00 85.69 636 LEU A CA 1
ATOM 4747 C C . LEU A 1 636 ? 5.038 9.761 4.028 1.00 85.69 636 LEU A C 1
ATOM 4749 O O . LEU A 1 636 ? 6.186 9.321 3.975 1.00 85.69 636 LEU A O 1
ATOM 4753 N N . VAL A 1 637 ? 4.762 11.071 3.988 1.00 85.50 637 VAL A N 1
ATOM 4754 C CA . VAL A 1 637 ? 5.799 12.120 3.933 1.00 85.50 637 VAL A CA 1
ATOM 4755 C C . VAL A 1 637 ? 6.779 11.953 5.096 1.00 85.50 637 VAL A C 1
ATOM 4757 O O . VAL A 1 637 ? 7.990 11.851 4.889 1.00 85.50 637 VAL A O 1
ATOM 4760 N N . ALA A 1 638 ? 6.263 11.832 6.322 1.00 78.06 638 ALA A N 1
ATOM 4761 C CA . ALA A 1 638 ? 7.089 11.628 7.507 1.00 78.06 638 ALA A CA 1
ATOM 4762 C C . ALA A 1 638 ? 7.909 10.327 7.432 1.00 78.06 638 ALA A C 1
ATOM 4764 O O . ALA A 1 638 ? 9.099 10.326 7.755 1.00 78.06 638 ALA A O 1
ATOM 4765 N N . ALA A 1 639 ? 7.309 9.223 6.977 1.00 79.44 639 ALA A N 1
ATOM 4766 C CA . ALA A 1 639 ? 7.993 7.941 6.819 1.00 79.44 639 ALA A CA 1
ATOM 4767 C C . ALA A 1 639 ? 9.084 7.977 5.734 1.00 79.44 639 ALA A C 1
ATOM 4769 O O . ALA A 1 639 ? 10.140 7.371 5.917 1.00 79.44 639 ALA A O 1
ATOM 4770 N N . ALA A 1 640 ? 8.853 8.693 4.632 1.00 83.56 640 ALA A N 1
ATOM 4771 C CA . ALA A 1 640 ? 9.802 8.853 3.533 1.00 83.56 640 ALA A CA 1
ATOM 4772 C C . ALA A 1 640 ? 11.016 9.709 3.934 1.00 83.56 640 ALA A C 1
ATOM 4774 O O . ALA A 1 640 ? 12.147 9.389 3.563 1.00 83.56 640 ALA A O 1
ATOM 4775 N N . LEU A 1 641 ? 10.800 10.754 4.741 1.00 82.38 641 LEU A N 1
ATOM 4776 C CA . LEU A 1 641 ? 11.860 11.633 5.253 1.00 82.38 641 LEU A CA 1
ATOM 4777 C C . LEU A 1 641 ? 12.578 11.068 6.489 1.00 82.38 641 LEU A C 1
ATOM 4779 O O . LEU A 1 641 ? 13.690 11.495 6.824 1.00 82.38 641 LEU A O 1
ATOM 4783 N N . ALA A 1 642 ? 11.979 10.093 7.179 1.00 70.12 642 ALA A N 1
ATOM 4784 C CA . ALA A 1 642 ? 12.588 9.441 8.328 1.00 70.12 642 ALA A CA 1
ATOM 4785 C C . ALA A 1 642 ? 13.876 8.707 7.912 1.00 70.12 642 ALA A C 1
ATOM 4787 O O . ALA A 1 642 ? 13.862 7.642 7.293 1.00 70.12 642 ALA A O 1
ATOM 4788 N N . ARG A 1 643 ? 15.035 9.262 8.292 1.00 52.91 643 ARG A N 1
ATOM 4789 C CA . ARG A 1 643 ? 16.343 8.668 7.974 1.00 52.91 643 ARG A CA 1
ATOM 4790 C C . ARG A 1 643 ? 16.424 7.223 8.495 1.00 52.91 643 ARG A C 1
ATOM 4792 O O . ARG A 1 643 ? 16.184 6.999 9.688 1.00 52.91 643 ARG A O 1
ATOM 4799 N N . PRO A 1 644 ? 16.862 6.240 7.680 1.00 44.84 644 PRO A N 1
ATOM 4800 C CA . PRO A 1 644 ? 17.110 4.898 8.182 1.00 44.84 644 PRO A CA 1
ATOM 4801 C C . PRO A 1 644 ? 18.155 4.964 9.298 1.00 44.84 644 PRO A C 1
ATOM 4803 O O . PRO A 1 644 ? 19.282 5.432 9.103 1.00 44.84 644 PRO A O 1
ATOM 4806 N N . ARG A 1 645 ? 17.765 4.505 10.494 1.00 35.16 645 ARG A N 1
ATOM 4807 C CA . ARG A 1 645 ? 18.626 4.413 11.681 1.00 35.16 645 ARG A CA 1
ATOM 4808 C C . ARG A 1 645 ? 19.842 3.529 11.352 1.00 35.16 645 ARG A C 1
ATOM 4810 O O . ARG A 1 645 ? 19.773 2.316 11.515 1.00 35.16 645 ARG A O 1
ATOM 4817 N N . GLY A 1 646 ? 20.946 4.120 10.879 1.00 29.28 646 GLY A N 1
ATOM 4818 C CA . GLY A 1 646 ? 22.174 3.376 10.565 1.00 29.28 646 GLY A CA 1
ATOM 4819 C C . GLY A 1 646 ? 23.200 4.023 9.622 1.00 29.28 646 GLY A C 1
ATOM 4820 O O . GLY A 1 646 ? 24.349 3.587 9.641 1.00 29.28 646 GLY A O 1
ATOM 4821 N N . ARG A 1 647 ? 22.874 5.057 8.829 1.00 26.69 647 ARG A N 1
ATOM 4822 C CA . ARG A 1 647 ? 23.909 5.778 8.053 1.00 26.69 647 ARG A CA 1
ATOM 4823 C C . ARG A 1 647 ? 24.655 6.771 8.959 1.00 26.69 647 ARG A C 1
ATOM 4825 O O . ARG A 1 647 ? 24.038 7.631 9.586 1.00 26.69 647 ARG A O 1
ATOM 4832 N N . ARG A 1 648 ? 25.980 6.592 9.077 1.00 26.16 648 ARG A N 1
ATOM 4833 C CA . ARG A 1 648 ? 26.901 7.448 9.852 1.00 26.16 648 ARG A CA 1
ATOM 4834 C C . ARG A 1 648 ? 26.745 8.922 9.455 1.00 26.16 648 ARG A C 1
ATOM 4836 O O . ARG A 1 648 ? 26.553 9.229 8.284 1.00 26.16 648 ARG A O 1
ATOM 4843 N N . ARG A 1 649 ? 26.877 9.812 10.449 1.00 33.34 649 ARG A N 1
ATOM 4844 C CA . ARG A 1 649 ? 26.996 11.269 10.283 1.00 33.34 649 ARG A CA 1
ATOM 4845 C C . ARG A 1 649 ? 28.212 11.586 9.401 1.00 33.34 649 ARG A C 1
ATOM 4847 O O . ARG A 1 649 ? 29.337 11.495 9.878 1.00 33.34 649 ARG A O 1
ATOM 4854 N N . GLY A 1 650 ? 27.966 11.951 8.148 1.00 24.06 650 GLY A N 1
ATOM 4855 C CA . GLY A 1 650 ? 28.836 12.803 7.341 1.00 24.06 650 GLY A CA 1
ATOM 4856 C C . GLY A 1 650 ? 28.103 14.128 7.139 1.00 24.06 650 GLY A C 1
ATOM 4857 O O . GLY A 1 650 ? 26.900 14.126 6.898 1.00 24.06 650 GLY A O 1
ATOM 4858 N N . SER A 1 651 ? 28.797 15.231 7.373 1.00 33.56 651 SER A N 1
ATOM 4859 C CA . SER A 1 651 ? 28.321 16.617 7.450 1.00 33.56 651 SER A CA 1
ATOM 4860 C C . SER A 1 651 ? 27.404 17.074 6.304 1.00 33.56 651 SER A C 1
ATOM 4862 O O . SER A 1 651 ? 27.844 17.138 5.164 1.00 33.56 651 SER A O 1
ATOM 4864 N N . THR A 1 652 ? 26.175 17.481 6.640 1.00 26.81 652 THR A N 1
ATOM 4865 C CA . THR A 1 652 ? 25.321 18.447 5.910 1.00 26.81 652 THR A CA 1
ATOM 4866 C C . THR A 1 652 ? 24.291 19.036 6.897 1.00 26.81 652 THR A C 1
ATOM 4868 O O . THR A 1 652 ? 23.976 18.369 7.895 1.00 26.81 652 THR A O 1
ATOM 4871 N N . PRO A 1 653 ? 23.831 20.292 6.714 1.00 26.92 653 PRO A N 1
ATOM 4872 C CA . PRO A 1 653 ? 23.227 21.101 7.775 1.00 26.92 653 PRO A CA 1
ATOM 4873 C C . PRO A 1 653 ? 21.829 20.622 8.189 1.00 26.92 653 PRO A C 1
ATOM 4875 O O . PRO A 1 653 ? 21.148 19.897 7.467 1.00 26.92 653 PRO A O 1
ATOM 4878 N N . ARG A 1 654 ? 21.403 21.040 9.387 1.00 25.11 654 ARG A N 1
ATOM 4879 C CA . ARG A 1 654 ? 20.036 20.871 9.899 1.00 25.11 654 ARG A CA 1
ATOM 4880 C C . ARG A 1 654 ? 19.038 21.501 8.918 1.00 25.11 654 ARG A C 1
ATOM 4882 O O . ARG A 1 654 ? 19.060 22.714 8.754 1.00 25.11 654 ARG A O 1
ATOM 4889 N N . ILE A 1 655 ? 18.143 20.701 8.340 1.00 29.33 655 ILE A N 1
ATOM 4890 C CA . ILE A 1 655 ? 16.899 21.226 7.766 1.00 29.33 655 ILE A CA 1
ATOM 4891 C C . ILE A 1 655 ? 16.054 21.686 8.958 1.00 29.33 655 ILE A C 1
ATOM 4893 O O . ILE A 1 655 ? 15.753 20.888 9.851 1.00 29.33 655 ILE A O 1
ATOM 4897 N N . ALA A 1 656 ? 15.789 22.989 9.033 1.00 24.30 656 ALA A N 1
ATOM 4898 C CA . ALA A 1 656 ? 14.924 23.569 10.049 1.00 24.30 656 ALA A CA 1
ATOM 4899 C C . ALA A 1 656 ? 13.459 23.148 9.791 1.00 24.30 656 ALA A C 1
ATOM 4901 O O . ALA A 1 656 ? 13.084 22.994 8.630 1.00 24.30 656 ALA A O 1
ATOM 4902 N N . PRO A 1 657 ? 12.620 22.995 10.832 1.00 26.69 657 PRO A N 1
ATOM 4903 C CA . PRO A 1 657 ? 11.216 22.575 10.698 1.00 26.69 657 PRO A CA 1
ATOM 4904 C C . PRO A 1 657 ? 10.327 23.513 9.858 1.00 26.69 657 PRO A C 1
ATOM 4906 O O . PRO A 1 657 ? 9.228 23.128 9.485 1.00 26.69 657 PRO A O 1
ATOM 4909 N N . ALA A 1 658 ? 10.806 24.716 9.530 1.00 26.70 658 ALA A N 1
ATOM 4910 C CA . ALA A 1 658 ? 10.016 25.796 8.938 1.00 26.70 658 ALA A CA 1
ATOM 4911 C C . ALA A 1 658 ? 9.605 25.596 7.462 1.00 26.70 658 ALA A C 1
ATOM 4913 O O . ALA A 1 658 ? 8.802 26.369 6.959 1.00 26.70 658 ALA A O 1
ATOM 4914 N N . VAL A 1 659 ? 10.119 24.584 6.751 1.00 27.34 659 VAL A N 1
ATOM 4915 C CA . VAL A 1 659 ? 9.769 24.363 5.326 1.00 27.34 659 VAL A CA 1
ATOM 4916 C C . VAL A 1 659 ? 8.464 23.564 5.160 1.00 27.34 659 VAL A C 1
ATOM 4918 O O . VAL A 1 659 ? 7.892 23.544 4.081 1.00 27.34 659 VAL A O 1
ATOM 4921 N N . VAL A 1 660 ? 7.942 22.945 6.226 1.00 31.23 660 VAL A N 1
ATOM 4922 C CA . VAL A 1 660 ? 6.666 22.197 6.174 1.00 31.23 660 VAL A CA 1
ATOM 4923 C C . VAL A 1 660 ? 5.449 23.103 6.433 1.00 31.23 660 VAL A C 1
ATOM 4925 O O . VAL A 1 660 ? 4.326 22.706 6.152 1.00 31.23 660 VAL A O 1
ATOM 4928 N N . GLU A 1 661 ? 5.650 24.329 6.926 1.00 29.34 661 GLU A N 1
ATOM 4929 C CA . GLU A 1 661 ? 4.561 25.234 7.337 1.00 29.34 661 GLU A CA 1
ATOM 4930 C C . GLU A 1 661 ? 4.149 26.265 6.266 1.00 29.34 661 GLU A C 1
ATOM 4932 O O . GLU A 1 661 ? 3.183 26.988 6.478 1.00 29.34 661 GLU A O 1
ATOM 4937 N N . ALA A 1 662 ? 4.838 26.345 5.119 1.00 25.25 662 ALA A N 1
ATOM 4938 C CA . ALA A 1 662 ? 4.637 27.435 4.152 1.00 25.25 662 ALA A CA 1
ATOM 4939 C C . ALA A 1 662 ? 3.835 27.080 2.880 1.00 25.25 662 ALA A C 1
ATOM 4941 O O . ALA A 1 662 ? 3.584 27.970 2.074 1.00 25.25 662 ALA A O 1
ATOM 4942 N N . GLU A 1 663 ? 3.407 25.828 2.683 1.00 25.08 663 GLU A N 1
ATOM 4943 C CA . GLU A 1 663 ? 2.671 25.411 1.470 1.00 25.08 663 GLU A CA 1
ATOM 4944 C C . GLU A 1 663 ? 1.418 24.577 1.785 1.00 25.08 663 GLU A C 1
ATOM 4946 O O . GLU A 1 663 ? 1.182 23.513 1.213 1.00 25.08 663 GLU A O 1
ATOM 4951 N N . VAL A 1 664 ? 0.590 25.071 2.705 1.00 22.38 664 VAL A N 1
ATOM 4952 C CA . VAL A 1 664 ? -0.804 24.631 2.859 1.00 22.38 664 VAL A CA 1
ATOM 4953 C C . VAL A 1 664 ? -1.655 25.899 2.983 1.00 22.38 664 VAL A C 1
ATOM 4955 O O . VAL A 1 664 ? -1.498 26.593 3.988 1.00 22.38 664 VAL A O 1
ATOM 4958 N N . PRO A 1 665 ? -2.470 26.277 1.978 1.00 27.17 665 PRO A N 1
ATOM 4959 C CA . PRO A 1 665 ? -3.531 27.253 2.203 1.00 27.17 665 PRO A CA 1
ATOM 4960 C C . PRO A 1 665 ? -4.584 26.715 3.177 1.00 27.17 665 PRO A C 1
ATOM 4962 O O . PRO A 1 665 ? -4.850 25.488 3.151 1.00 27.17 665 PRO A O 1
#